Protein AF-0000000087793415 (afdb_homodimer)

Foldseek 3Di:
DWQKKAKDFFAQAHRHIDGADQEFEEEEDPPLCLVVVLLVLVLVLCQQQPFDFNLVRDWLVRGHPVDDAQKIKMWIWDDDPPKTKIWIWIWGYDNVRPGIWTQWIWMDIPNHTLDTDGPPQPQDDDDDDPPPPPPPVQPQPDDPPRRRRDPGNCGGGDPCPPSCVVVSVRSQLEAAEEADLLLAFFFEAAADCGADRNSSNVNNNVVVCVPPPVVLVVVLQVVLPVQPAQWHDWDFDDDPPDTIGIKTWGADPPDPVDGIDIDTLNPDQSQSNLLSSLSSVLSGAFAGEYHYEASCPRHDPVRPVVSVVSSVVSCVVRNYHYYYYHLDLVCQQVAQVPHYKYWRDDPSHHIDIDRRDPPPPPPDGRSRCVVVPVPVD/DWQKKAKDFFAQAHRHIDGADQEFEEEEDPPLCLVVVLLVLVLVLCQQQPFDFNLVRDWLVRGHPVDDAQKIKIWIWDDDPPKTKIWIWIWGYDNVGPGIWTQWIWMAIPNHTLDTDGPPQDQDDDDDDPPPPPPPVQPQPDDPPRRGRDNGNCGGGDPCPPSCVVVSVRSQLEAAEEADLLLAFFFEAAADCGADRNSSNVNNPVVVCVPPPVVLVVVLQVVLPVQPAQWHDWDFDDDPPDTIGIKTWGADPPDPVDRIDIDTLNPDQSQSNLLSSLSSVLSGAFAGEYHYEASCPRHDPVRPVVSVVSSVVSCVVRNYHYYYYHLDLVCQQVAQVPHYKYWRDDPSHHIDIDRRDPPPPPPDGRSRCVVVPVPPD

Structure (mmCIF, N/CA/C/O backbone):
data_AF-0000000087793415-model_v1
#
loop_
_entity.id
_entity.type
_entity.pdbx_description
1 polymer 'Putative ATPase'
#
loop_
_atom_site.group_PDB
_atom_site.id
_atom_site.type_symbol
_atom_site.label_atom_id
_atom_site.label_alt_id
_atom_site.label_comp_id
_atom_site.label_asym_id
_atom_site.label_entity_id
_atom_site.label_seq_id
_atom_site.pdbx_PDB_ins_code
_atom_site.Cartn_x
_atom_site.Cartn_y
_atom_site.Cartn_z
_atom_site.occupancy
_atom_site.B_iso_or_equiv
_atom_site.auth_seq_id
_atom_site.auth_comp_id
_atom_site.auth_asym_id
_atom_site.auth_atom_id
_atom_site.pdbx_PDB_model_num
ATOM 1 N N . MET A 1 1 ? -11.094 -25.25 -6.852 1 94.31 1 MET A N 1
ATOM 2 C CA . MET A 1 1 ? -9.977 -25.156 -5.918 1 94.31 1 MET A CA 1
ATOM 3 C C . MET A 1 1 ? -8.68 -25.625 -6.566 1 94.31 1 MET A C 1
ATOM 5 O O . MET A 1 1 ? -8.672 -26.625 -7.285 1 94.31 1 MET A O 1
ATOM 9 N N . ILE A 1 2 ? -7.625 -24.828 -6.305 1 97.62 2 ILE A N 1
ATOM 10 C CA . ILE A 1 2 ? -6.305 -25.25 -6.762 1 97.62 2 ILE A CA 1
ATOM 11 C C . ILE A 1 2 ? -5.82 -26.438 -5.922 1 97.62 2 ILE A C 1
ATOM 13 O O . ILE A 1 2 ? -5.824 -26.375 -4.691 1 97.62 2 ILE A O 1
ATOM 17 N N . THR A 1 3 ? -5.422 -27.469 -6.586 1 97.5 3 THR A N 1
ATOM 18 C CA . THR A 1 3 ? -4.945 -28.641 -5.859 1 97.5 3 THR A CA 1
ATOM 19 C C . THR A 1 3 ? -3.439 -28.812 -6.043 1 97.5 3 THR A C 1
ATOM 21 O O . THR A 1 3 ? -2.779 -29.438 -5.219 1 97.5 3 THR A O 1
ATOM 24 N N . ARG A 1 4 ? -2.982 -28.266 -7.113 1 98.19 4 ARG A N 1
ATOM 25 C CA . ARG A 1 4 ? -1.551 -28.344 -7.391 1 98.19 4 ARG A CA 1
ATOM 26 C C . ARG A 1 4 ? -1.119 -27.25 -8.352 1 98.19 4 ARG A C 1
ATOM 28 O O . ARG A 1 4 ? -1.838 -26.938 -9.305 1 98.19 4 ARG A O 1
ATOM 35 N N . PHE A 1 5 ? -0.03 -26.703 -8.117 1 98.44 5 PHE A N 1
ATOM 36 C CA . PHE A 1 5 ? 0.591 -25.719 -9 1 98.44 5 PHE A CA 1
ATOM 37 C C . PHE A 1 5 ? 2.092 -25.969 -9.102 1 98.44 5 PHE A C 1
ATOM 39 O O . PHE A 1 5 ? 2.805 -25.922 -8.102 1 98.44 5 PHE A O 1
ATOM 46 N N . TYR A 1 6 ? 2.521 -26.297 -10.273 1 98.69 6 TYR A N 1
ATOM 47 C CA . TYR A 1 6 ? 3.934 -26.531 -10.555 1 98.69 6 TYR A CA 1
ATOM 48 C C . TYR A 1 6 ? 4.488 -25.484 -11.508 1 98.69 6 TYR A C 1
ATOM 50 O O . TYR A 1 6 ? 3.852 -25.141 -12.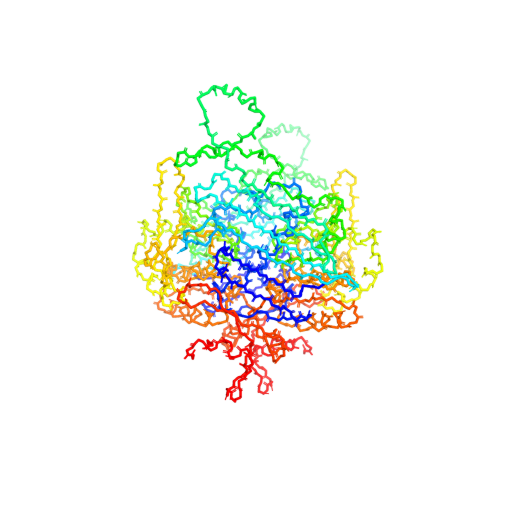508 1 98.69 6 TYR A O 1
ATOM 58 N N . VAL A 1 7 ? 5.633 -24.922 -11.172 1 98.38 7 VAL A N 1
ATOM 59 C CA . VAL A 1 7 ? 6.277 -23.906 -11.984 1 98.38 7 VAL A CA 1
ATOM 60 C C . VAL A 1 7 ? 7.77 -24.203 -12.109 1 98.38 7 VAL A C 1
ATOM 62 O O . VAL A 1 7 ? 8.414 -24.578 -11.125 1 98.38 7 VAL A O 1
ATOM 65 N N . ASP A 1 8 ? 8.242 -24.094 -13.297 1 97.94 8 ASP A N 1
ATOM 66 C CA . ASP A 1 8 ? 9.68 -24.219 -13.523 1 97.94 8 ASP A CA 1
ATOM 67 C C . ASP A 1 8 ? 10.203 -23.078 -14.398 1 97.94 8 ASP A C 1
ATOM 69 O O . ASP A 1 8 ? 9.688 -22.844 -15.492 1 97.94 8 ASP A O 1
ATOM 73 N N . ASN A 1 9 ? 11.203 -22.406 -13.898 1 96 9 ASN A N 1
ATOM 74 C CA . ASN A 1 9 ? 11.938 -21.375 -14.625 1 96 9 ASN A CA 1
ATOM 75 C C . ASN A 1 9 ? 11.109 -20.094 -14.773 1 96 9 ASN A C 1
ATOM 77 O O . ASN A 1 9 ? 10.984 -19.562 -15.875 1 96 9 ASN A O 1
ATOM 81 N N . TYR A 1 10 ? 10.547 -19.594 -13.797 1 96.38 10 TYR A N 1
ATOM 82 C CA . TYR A 1 10 ? 9.852 -18.312 -13.688 1 96.38 10 TYR A CA 1
ATOM 83 C C . TYR A 1 10 ? 10.336 -17.531 -12.477 1 96.38 10 TYR A C 1
ATOM 85 O O . TYR A 1 10 ? 9.984 -17.859 -11.336 1 96.38 10 TYR A O 1
ATOM 93 N N . LYS A 1 11 ? 11.086 -16.594 -12.703 1 94.38 11 LYS A N 1
ATOM 94 C CA . LYS A 1 11 ? 11.703 -15.812 -11.633 1 94.38 11 LYS A CA 1
ATOM 95 C C . LYS A 1 11 ? 12.391 -16.719 -10.617 1 94.38 11 LYS A C 1
ATOM 97 O O . LYS A 1 11 ? 13.297 -17.484 -10.969 1 94.38 11 LYS A O 1
ATOM 102 N N . CYS A 1 12 ? 11.984 -16.719 -9.375 1 94.69 12 CYS A N 1
ATOM 103 C CA . CYS A 1 12 ? 12.664 -17.516 -8.375 1 94.69 12 CYS A CA 1
ATOM 104 C C . CYS A 1 12 ? 11.984 -18.875 -8.203 1 94.69 12 CYS A C 1
ATOM 106 O O . CYS A 1 12 ? 12.344 -19.656 -7.316 1 94.69 12 CYS A O 1
ATOM 108 N N . LEU A 1 13 ? 10.984 -19.203 -9 1 97.44 13 LEU A N 1
ATOM 109 C CA . LEU A 1 13 ? 10.297 -20.484 -8.953 1 97.44 13 LEU A CA 1
ATOM 110 C C . LEU A 1 13 ? 10.953 -21.484 -9.906 1 97.44 13 LEU A C 1
ATOM 112 O O . LEU A 1 13 ? 10.68 -21.469 -11.109 1 97.44 13 LEU A O 1
ATOM 116 N N . VAL A 1 14 ? 11.773 -22.328 -9.367 1 96.12 14 VAL A N 1
ATOM 117 C CA . VAL A 1 14 ? 12.5 -23.344 -10.117 1 96.12 14 VAL A CA 1
ATOM 118 C C . VAL A 1 14 ? 12.133 -24.734 -9.586 1 96.12 14 VAL A C 1
ATOM 120 O O . VAL A 1 14 ? 12.391 -25.047 -8.422 1 96.12 14 VAL A O 1
ATOM 123 N N . ASN A 1 15 ? 11.57 -25.547 -10.578 1 97.06 15 ASN A N 1
ATOM 124 C CA . ASN A 1 15 ? 11.07 -26.844 -10.141 1 97.06 15 ASN A CA 1
ATOM 125 C C . ASN A 1 15 ? 10.258 -26.719 -8.859 1 97.06 15 ASN A C 1
ATOM 127 O O . ASN A 1 15 ? 10.5 -27.438 -7.891 1 97.06 15 ASN A O 1
ATOM 131 N N . PHE A 1 16 ? 9.422 -25.75 -8.836 1 97.94 16 PHE A N 1
ATOM 132 C CA . PHE A 1 16 ? 8.609 -25.391 -7.684 1 97.94 16 PHE A CA 1
ATOM 133 C C . PHE A 1 16 ? 7.258 -26.078 -7.73 1 97.94 16 PHE A C 1
ATOM 135 O O . PHE A 1 16 ? 6.578 -26.047 -8.758 1 97.94 16 PHE A O 1
ATOM 142 N N . GLU A 1 17 ? 6.922 -26.75 -6.672 1 98.19 17 GLU A N 1
ATOM 143 C CA . GLU A 1 17 ? 5.625 -27.406 -6.566 1 98.19 17 GLU A CA 1
ATOM 144 C C . GLU A 1 17 ? 4.887 -26.969 -5.305 1 98.19 17 GLU A C 1
ATOM 146 O O . GLU A 1 17 ? 5.461 -26.953 -4.215 1 98.19 17 GLU A O 1
ATOM 151 N N . TYR A 1 18 ? 3.658 -26.609 -5.461 1 97.5 18 TYR A N 1
ATOM 152 C CA . TYR A 1 18 ? 2.818 -26.109 -4.379 1 97.5 18 TYR A CA 1
ATOM 153 C C . TYR A 1 18 ? 1.445 -26.781 -4.402 1 97.5 18 TYR A C 1
ATOM 155 O O . TYR A 1 18 ? 0.757 -26.75 -5.426 1 97.5 18 TYR A O 1
ATOM 163 N N . LYS A 1 19 ? 1.062 -27.438 -3.328 1 97.5 19 LYS A N 1
ATOM 164 C CA . LYS A 1 19 ? -0.24 -28.078 -3.143 1 97.5 19 LYS A CA 1
ATOM 165 C C . LYS A 1 19 ? -1.01 -27.422 -1.998 1 97.5 19 LYS A C 1
ATOM 167 O O . LYS A 1 19 ? -0.932 -27.875 -0.853 1 97.5 19 LYS A O 1
ATOM 172 N N . PRO A 1 20 ? -1.773 -26.359 -2.326 1 96.56 20 PRO A N 1
ATOM 173 C CA . PRO A 1 20 ? -2.418 -25.578 -1.271 1 96.56 20 PRO A CA 1
ATOM 174 C C . PRO A 1 20 ? -3.594 -26.312 -0.627 1 96.56 20 PRO A C 1
ATOM 176 O O . PRO A 1 20 ? -4.246 -27.125 -1.275 1 96.56 20 PRO A O 1
ATOM 179 N N . LYS A 1 21 ? -3.896 -25.938 0.604 1 94.38 21 LYS A N 1
ATOM 180 C CA . LYS A 1 21 ? -5.094 -26.359 1.334 1 94.38 21 LYS A CA 1
ATOM 181 C C . LYS A 1 21 ? -6.258 -25.406 1.054 1 94.38 21 LYS A C 1
ATOM 183 O O . LYS A 1 21 ? -6.082 -24.375 0.412 1 94.38 21 LYS A O 1
ATOM 188 N N . PRO A 1 22 ? -7.48 -25.844 1.44 1 93.81 22 PRO A N 1
ATOM 189 C CA . PRO A 1 22 ? -8.625 -24.953 1.233 1 93.81 22 PRO A CA 1
ATOM 190 C C . PRO A 1 22 ? -8.43 -23.594 1.899 1 93.81 22 PRO A C 1
ATOM 192 O O . PRO A 1 22 ? -8.812 -22.562 1.333 1 93.81 22 PRO A O 1
ATOM 195 N N . MET A 1 23 ? -7.891 -23.672 3.086 1 94.31 23 MET A N 1
ATOM 196 C CA . MET A 1 23 ? -7.465 -22.469 3.797 1 94.31 23 MET A CA 1
ATOM 197 C C . MET A 1 23 ? -5.984 -22.547 4.156 1 94.31 23 MET A C 1
ATOM 199 O O . MET A 1 23 ? -5.566 -23.438 4.887 1 94.31 23 MET A O 1
ATOM 203 N N . GLU A 1 24 ? -5.242 -21.578 3.605 1 96.12 24 GLU A N 1
ATOM 204 C CA . GLU A 1 24 ? -3.807 -21.688 3.846 1 96.12 24 GLU A CA 1
ATOM 205 C C . GLU A 1 24 ? -3.16 -20.312 3.934 1 96.12 24 GLU A C 1
ATOM 207 O O . GLU A 1 24 ? -3.508 -19.406 3.17 1 96.12 24 GLU A O 1
ATOM 212 N N . LEU A 1 25 ? -2.25 -20.188 4.902 1 97.06 25 LEU A N 1
ATOM 213 C CA . LEU A 1 25 ? -1.449 -18.969 5.074 1 97.06 25 LEU A CA 1
ATOM 214 C C . LEU A 1 25 ? -0.024 -19.188 4.578 1 97.06 25 LEU A C 1
ATOM 216 O O . LEU A 1 25 ? 0.62 -20.188 4.938 1 97.06 25 LEU A O 1
ATOM 220 N N . ILE A 1 26 ? 0.415 -18.344 3.699 1 97 26 ILE A N 1
ATOM 221 C CA . ILE A 1 26 ? 1.801 -18.344 3.24 1 97 26 ILE A CA 1
ATOM 222 C C . ILE A 1 26 ? 2.605 -17.312 4.047 1 97 26 ILE A C 1
ATOM 224 O O . ILE A 1 26 ? 2.238 -16.141 4.117 1 97 26 ILE A O 1
ATOM 228 N N . VAL A 1 27 ? 3.688 -17.781 4.652 1 93.69 27 VAL A N 1
ATOM 229 C CA . VAL A 1 27 ? 4.562 -16.906 5.434 1 93.69 27 VAL A CA 1
ATOM 230 C C . VAL A 1 27 ? 5.996 -17.016 4.914 1 93.69 27 VAL A C 1
ATOM 232 O O . VAL A 1 27 ? 6.352 -18 4.258 1 93.69 27 VAL A O 1
ATOM 235 N N . GLY A 1 28 ? 6.785 -15.984 5.121 1 90.88 28 GLY A N 1
ATOM 236 C CA . GLY A 1 28 ? 8.172 -15.93 4.691 1 90.88 28 GLY A CA 1
ATOM 237 C C . GLY A 1 28 ? 8.742 -14.523 4.695 1 90.88 28 GLY A C 1
ATOM 238 O O . GLY A 1 28 ? 7.992 -13.547 4.746 1 90.88 28 GLY A O 1
ATOM 239 N N . SER A 1 29 ? 10.031 -14.422 4.59 1 89.12 29 SER A N 1
ATOM 240 C CA . SER A 1 29 ? 10.703 -13.125 4.594 1 89.12 29 SER A CA 1
ATOM 241 C C . SER A 1 29 ? 10.453 -12.375 3.289 1 89.12 29 SER A C 1
ATOM 243 O O . SER A 1 29 ? 9.891 -12.922 2.344 1 89.12 29 SER A O 1
ATOM 245 N N . ASN A 1 30 ? 10.797 -11.117 3.369 1 89.56 30 ASN A N 1
ATOM 246 C CA . ASN A 1 30 ? 10.711 -10.344 2.135 1 89.56 30 ASN A CA 1
ATOM 247 C C . ASN A 1 30 ? 11.625 -10.914 1.053 1 89.56 30 ASN A C 1
ATOM 249 O O . ASN A 1 30 ? 12.781 -11.25 1.324 1 89.56 30 ASN A O 1
ATOM 253 N N . GLY A 1 31 ? 11.086 -11.078 -0.129 1 89.19 31 GLY A N 1
ATOM 254 C CA . GLY A 1 31 ? 11.875 -11.602 -1.237 1 89.19 31 GLY A CA 1
ATOM 255 C C . GLY A 1 31 ? 11.906 -13.117 -1.29 1 89.19 31 GLY A C 1
ATOM 256 O O . GLY A 1 31 ? 12.656 -13.695 -2.072 1 89.19 31 GLY A O 1
ATOM 257 N N . SER A 1 32 ? 11.031 -13.766 -0.527 1 91.88 32 SER A N 1
ATOM 258 C CA . SER A 1 32 ? 11.07 -15.227 -0.437 1 91.88 32 SER A CA 1
ATOM 259 C C . SER A 1 32 ? 10.273 -15.867 -1.564 1 91.88 32 SER A C 1
ATOM 261 O O . SER A 1 32 ? 10.266 -17.094 -1.704 1 91.88 32 SER A O 1
ATOM 263 N N . GLY A 1 33 ? 9.531 -15.109 -2.326 1 95.06 33 GLY A N 1
ATOM 264 C CA . GLY A 1 33 ? 8.852 -15.641 -3.492 1 95.06 33 GLY A CA 1
ATOM 265 C C . GLY A 1 33 ? 7.355 -15.797 -3.289 1 95.06 33 GLY A C 1
ATOM 266 O O . GLY A 1 33 ? 6.656 -16.328 -4.156 1 95.06 33 GLY A O 1
ATOM 267 N N . LYS A 1 34 ? 6.812 -15.344 -2.16 1 96.44 34 LYS A N 1
ATOM 268 C CA . LYS A 1 34 ? 5.391 -15.469 -1.843 1 96.44 34 LYS A CA 1
ATOM 269 C C . LYS A 1 34 ? 4.527 -14.828 -2.922 1 96.44 34 LYS A C 1
ATOM 271 O O . LYS A 1 34 ? 3.66 -15.484 -3.504 1 96.44 34 LYS A O 1
ATOM 276 N N . THR A 1 35 ? 4.812 -13.602 -3.229 1 95.88 35 THR A N 1
ATOM 277 C CA . THR A 1 35 ? 4.031 -12.844 -4.203 1 95.88 35 THR A CA 1
ATOM 278 C C . THR A 1 35 ? 4.238 -13.398 -5.609 1 95.88 35 THR A C 1
ATOM 280 O O . THR A 1 35 ? 3.328 -13.352 -6.438 1 95.88 35 THR A O 1
ATOM 283 N N . THR A 1 36 ? 5.398 -14 -5.848 1 96.81 36 THR A N 1
ATOM 284 C CA . THR A 1 36 ? 5.723 -14.531 -7.164 1 96.81 36 THR A CA 1
ATOM 285 C C . THR A 1 36 ? 4.777 -15.672 -7.535 1 96.81 36 THR A C 1
ATOM 287 O O . THR A 1 36 ? 4.395 -15.82 -8.695 1 96.81 36 THR A O 1
ATOM 290 N N . VAL A 1 37 ? 4.391 -16.422 -6.586 1 98 37 VAL A N 1
ATOM 291 C CA . VAL A 1 37 ? 3.477 -17.531 -6.848 1 98 37 VAL A CA 1
ATOM 292 C C . VAL A 1 37 ? 2.131 -16.984 -7.32 1 98 37 VAL A C 1
ATOM 294 O O . VAL A 1 37 ? 1.564 -17.484 -8.297 1 98 37 VAL A O 1
ATOM 297 N N . PHE A 1 38 ? 1.624 -15.977 -6.637 1 97.75 38 PHE A N 1
ATOM 298 C CA . PHE A 1 38 ? 0.366 -15.352 -7.035 1 97.75 38 PHE A CA 1
ATOM 299 C C . PHE A 1 38 ? 0.484 -14.734 -8.422 1 97.75 38 PHE A C 1
ATOM 301 O O . PHE A 1 38 ? -0.448 -14.812 -9.227 1 97.75 38 PHE A O 1
ATOM 308 N N . GLU A 1 39 ? 1.611 -14.172 -8.656 1 96.19 39 GLU A N 1
ATOM 309 C CA . GLU A 1 39 ? 1.856 -13.57 -9.961 1 96.19 39 GLU A CA 1
ATOM 310 C C . GLU A 1 39 ? 1.84 -14.617 -11.07 1 96.19 39 GLU A C 1
ATOM 312 O O . GLU A 1 39 ? 1.23 -14.406 -12.125 1 96.19 39 GLU A O 1
ATOM 317 N N . ALA A 1 40 ? 2.533 -15.688 -10.844 1 97.5 40 ALA A N 1
ATOM 318 C CA . ALA A 1 40 ? 2.588 -16.766 -11.828 1 97.5 40 ALA A CA 1
ATOM 319 C C . ALA A 1 40 ? 1.194 -17.312 -12.117 1 97.5 40 ALA A C 1
ATOM 321 O O . ALA A 1 40 ? 0.824 -17.5 -13.281 1 97.5 40 ALA A O 1
ATOM 322 N N . LEU A 1 41 ? 0.431 -17.531 -11.062 1 97.69 41 LEU A N 1
ATOM 323 C CA . LEU A 1 41 ? -0.943 -18 -11.219 1 97.69 41 LEU A CA 1
ATOM 324 C C . LEU A 1 41 ? -1.767 -17 -12.023 1 97.69 41 LEU A C 1
ATOM 326 O O . LEU A 1 41 ? -2.525 -17.375 -12.914 1 97.69 41 LEU A O 1
ATOM 330 N N . GLY A 1 42 ? -1.58 -15.766 -11.695 1 95.94 42 GLY A N 1
ATOM 331 C CA . GLY A 1 42 ? -2.287 -14.719 -12.406 1 95.94 42 GLY A CA 1
ATOM 332 C C . GLY A 1 42 ? -1.934 -14.656 -13.883 1 95.94 42 GLY A C 1
ATOM 333 O O . GLY A 1 42 ? -2.807 -14.445 -14.727 1 95.94 42 GLY A O 1
ATOM 334 N N . CYS A 1 43 ? -0.707 -14.844 -14.203 1 94.88 43 CYS A N 1
ATOM 335 C CA . CYS A 1 43 ? -0.262 -14.828 -15.586 1 94.88 43 CYS A CA 1
ATOM 336 C C . CYS A 1 43 ? -0.894 -15.969 -16.375 1 94.88 43 CYS A C 1
ATOM 338 O O . CYS A 1 43 ? -1.353 -15.773 -17.5 1 94.88 43 CYS A O 1
ATOM 340 N N . VAL A 1 44 ? -0.912 -17.109 -15.773 1 95.62 44 VAL A N 1
ATOM 341 C CA . VAL A 1 44 ? -1.528 -18.266 -16.422 1 95.62 44 VAL A CA 1
ATOM 342 C C . VAL A 1 44 ? -3.016 -18 -16.641 1 95.62 44 VAL A C 1
ATOM 344 O O . VAL A 1 44 ? -3.541 -18.234 -17.734 1 95.62 44 VAL A O 1
ATOM 347 N N . GLN A 1 45 ? -3.641 -17.5 -15.609 1 95.31 45 GLN A N 1
ATOM 348 C CA . GLN A 1 45 ? -5.059 -17.156 -15.711 1 95.31 45 GLN A CA 1
ATOM 349 C C . GLN A 1 45 ? -5.309 -16.172 -16.844 1 95.31 45 GLN A C 1
ATOM 351 O O . GLN A 1 45 ? -6.176 -16.406 -17.688 1 95.31 45 GLN A O 1
ATOM 356 N N . ASP A 1 46 ? -4.523 -15.125 -16.844 1 93.38 46 ASP A N 1
ATOM 357 C CA . ASP A 1 46 ? -4.707 -14.078 -17.844 1 93.38 46 ASP A CA 1
ATOM 358 C C . ASP A 1 46 ? -4.418 -14.609 -19.25 1 93.38 46 ASP A C 1
ATOM 360 O O . ASP A 1 46 ? -5.098 -14.234 -20.203 1 93.38 46 ASP A O 1
ATOM 364 N N . PHE A 1 47 ? -3.428 -15.43 -19.359 1 92.12 47 PHE A N 1
ATOM 365 C CA . PHE A 1 47 ? -3.07 -16 -20.656 1 92.12 47 PHE A CA 1
ATOM 366 C C . PHE A 1 47 ? -4.227 -16.828 -21.219 1 92.12 47 PHE A C 1
ATOM 368 O O . PHE A 1 47 ? -4.57 -16.688 -22.391 1 92.12 47 PHE A O 1
ATOM 375 N N . VAL A 1 48 ? -4.844 -17.562 -20.391 1 91.69 48 VAL A N 1
ATOM 376 C CA . VAL A 1 48 ? -5.91 -18.453 -20.812 1 91.69 48 VAL A CA 1
ATOM 377 C C . VAL A 1 48 ? -7.18 -17.641 -21.094 1 91.69 48 VAL A C 1
ATOM 379 O O . VAL A 1 48 ? -7.895 -17.906 -22.062 1 91.69 48 VAL A O 1
ATOM 382 N N . LEU A 1 49 ? -7.391 -16.672 -20.266 1 91 49 LEU A N 1
ATOM 383 C CA . LEU A 1 49 ? -8.664 -15.977 -20.328 1 91 49 LEU A CA 1
ATOM 384 C C . LEU A 1 49 ? -8.633 -14.891 -21.391 1 91 49 LEU A C 1
ATOM 386 O O . LEU A 1 49 ? -9.664 -14.57 -22 1 91 49 LEU A O 1
ATOM 390 N N . ASN A 1 50 ? -7.375 -14.43 -21.453 1 86.19 50 ASN A N 1
ATOM 391 C CA . ASN A 1 50 ? -7.281 -13.32 -22.391 1 86.19 50 ASN A CA 1
ATOM 392 C C . ASN A 1 50 ? -6.73 -13.773 -23.75 1 86.19 50 ASN A C 1
ATOM 394 O O . ASN A 1 50 ? -5.93 -14.711 -23.812 1 86.19 50 ASN A O 1
ATOM 398 N N . GLN A 1 51 ? -7.203 -13.508 -24.812 1 78.62 51 GLN A N 1
ATOM 399 C CA . GLN A 1 51 ? -6.766 -13.883 -26.156 1 78.62 51 GLN A CA 1
ATOM 400 C C . GLN A 1 51 ? -5.625 -12.992 -26.641 1 78.62 51 GLN A C 1
ATOM 402 O O . GLN A 1 51 ? -5.672 -12.453 -27.75 1 78.62 51 GLN A O 1
ATOM 407 N N . LYS A 1 52 ? -4.586 -12.977 -25.703 1 85.25 52 LYS A N 1
ATOM 408 C CA . LYS A 1 52 ? -3.412 -12.18 -26.047 1 85.25 52 LYS A CA 1
ATOM 409 C C . LYS A 1 52 ? -2.176 -13.062 -26.219 1 85.25 52 LYS A C 1
ATOM 411 O O . LYS A 1 52 ? -2.205 -14.25 -25.891 1 85.25 52 LYS A O 1
ATOM 416 N N . LYS A 1 53 ? -1.18 -12.398 -26.734 1 83.69 53 LYS A N 1
ATOM 417 C CA . LYS A 1 53 ? 0.066 -13.109 -27 1 83.69 53 LYS A CA 1
ATOM 418 C C . LYS A 1 53 ? 0.779 -13.477 -25.688 1 83.69 53 LYS A C 1
ATOM 420 O O . LYS A 1 53 ? 0.728 -12.719 -24.719 1 83.69 53 LYS A O 1
ATOM 425 N N . ALA A 1 54 ? 1.447 -14.688 -25.812 1 86.81 54 ALA A N 1
ATOM 426 C CA . ALA A 1 54 ? 2.182 -15.18 -24.641 1 86.81 54 ALA A CA 1
ATOM 427 C C . ALA A 1 54 ? 3.211 -14.148 -24.172 1 86.81 54 ALA A C 1
ATOM 429 O O . ALA A 1 54 ? 3.475 -14.031 -22.969 1 86.81 54 ALA A O 1
ATOM 430 N N . SER A 1 55 ? 3.705 -13.344 -25.062 1 85.44 55 SER A N 1
ATOM 431 C CA . SER A 1 55 ? 4.758 -12.383 -24.75 1 85.44 55 SER A CA 1
ATOM 432 C C . SER A 1 55 ? 4.238 -11.266 -23.859 1 85.44 55 SER A C 1
ATOM 434 O O . SER A 1 55 ? 5.02 -10.57 -23.203 1 85.44 55 SER A O 1
ATOM 436 N N . GLU A 1 56 ? 2.977 -11.164 -23.781 1 87.25 56 GLU A N 1
ATOM 437 C CA . GLU A 1 56 ? 2.373 -10.133 -22.938 1 87.25 56 GLU A CA 1
ATOM 438 C C . GLU A 1 56 ? 2.396 -10.539 -21.469 1 87.25 56 GLU A C 1
ATOM 440 O O . GLU A 1 56 ? 2.309 -9.688 -20.594 1 87.25 56 GLU A O 1
ATOM 445 N N . PHE A 1 57 ? 2.564 -11.812 -21.297 1 89.5 57 PHE A N 1
ATOM 446 C CA . PHE A 1 57 ? 2.459 -12.312 -19.938 1 89.5 57 PHE A CA 1
ATOM 447 C C . PHE A 1 57 ? 3.771 -12.945 -19.484 1 89.5 57 PHE A C 1
ATOM 449 O O . PHE A 1 57 ? 4.07 -12.984 -18.297 1 89.5 57 PHE A O 1
ATOM 456 N N . PHE A 1 58 ? 4.434 -13.477 -20.469 1 90.44 58 PHE A N 1
ATOM 457 C CA . PHE A 1 58 ? 5.668 -14.203 -20.203 1 90.44 58 PHE A CA 1
ATOM 458 C C . PHE A 1 58 ? 6.824 -13.633 -21.016 1 90.44 58 PHE A C 1
ATOM 460 O O . PHE A 1 58 ? 6.984 -13.961 -22.188 1 90.44 58 PHE A O 1
ATOM 467 N N . SER A 1 59 ? 7.586 -12.797 -20.375 1 87.25 59 SER A N 1
ATOM 468 C CA . SER A 1 59 ? 8.711 -12.164 -21.062 1 87.25 59 SER A CA 1
ATOM 469 C C . SER A 1 59 ? 10.039 -12.727 -20.578 1 87.25 59 SER A C 1
ATOM 471 O O . SER A 1 59 ? 10.078 -13.547 -19.656 1 87.25 59 SER A O 1
ATOM 473 N N . SER A 1 60 ? 11.086 -12.297 -21.234 1 86.81 60 SER A N 1
ATOM 474 C CA . SER A 1 60 ? 12.43 -12.727 -20.859 1 86.81 60 SER A CA 1
ATOM 475 C C . SER A 1 60 ? 12.766 -12.297 -19.438 1 86.81 60 SER A C 1
ATOM 477 O O . SER A 1 60 ? 13.539 -12.961 -18.734 1 86.81 60 SER A O 1
ATOM 479 N N . GLN A 1 61 ? 12.102 -11.297 -18.953 1 85.44 61 GLN A N 1
ATOM 480 C CA . GLN A 1 61 ? 12.336 -10.781 -17.609 1 85.44 61 GLN A CA 1
ATOM 481 C C . GLN A 1 61 ? 11.711 -11.688 -16.562 1 85.44 61 GLN A C 1
ATOM 483 O O . GLN A 1 61 ? 12.039 -11.602 -15.375 1 85.44 61 GLN A O 1
ATOM 488 N N . SER A 1 62 ? 10.875 -12.508 -17.078 1 91.19 62 SER A N 1
ATOM 489 C CA . SER A 1 62 ? 10.195 -13.398 -16.156 1 91.19 62 SER A CA 1
ATOM 490 C C . SER A 1 62 ? 10.977 -14.688 -15.953 1 91.19 62 SER A C 1
ATOM 492 O O . SER A 1 62 ? 10.664 -15.484 -15.062 1 91.19 62 SER A O 1
ATOM 494 N N . LEU A 1 63 ? 12.016 -14.852 -16.781 1 91.56 63 LEU A N 1
ATOM 495 C CA . LEU A 1 63 ? 12.844 -16.047 -16.656 1 91.56 63 LEU A CA 1
ATOM 496 C C . LEU A 1 63 ? 13.711 -15.969 -15.406 1 91.56 63 LEU A C 1
ATOM 498 O O . LEU A 1 63 ? 14 -14.875 -14.914 1 91.56 63 LEU A O 1
ATOM 502 N N . THR A 1 64 ? 14.023 -17.156 -14.945 1 91.88 64 THR A N 1
ATOM 503 C CA . THR A 1 64 ? 15 -17.219 -13.867 1 91.88 64 THR A CA 1
ATOM 504 C C . THR A 1 64 ? 16.359 -16.672 -14.328 1 91.88 64 THR A C 1
ATOM 506 O O . THR A 1 64 ? 16.984 -17.234 -15.219 1 91.88 64 THR A O 1
ATOM 509 N N . ARG A 1 65 ? 16.812 -15.695 -13.656 1 87 65 ARG A N 1
ATOM 510 C CA . ARG A 1 65 ? 17.922 -14.898 -14.141 1 87 65 ARG A CA 1
ATOM 511 C C . ARG A 1 65 ? 19.234 -15.656 -14 1 87 65 ARG A C 1
ATOM 513 O O . ARG A 1 65 ? 20.188 -15.406 -14.75 1 87 65 ARG A O 1
ATOM 520 N N . TRP A 1 66 ? 19.281 -16.469 -13.031 1 86.69 66 TRP A N 1
ATOM 521 C CA . TRP A 1 66 ? 20.578 -17.109 -12.758 1 86.69 66 TRP A CA 1
ATOM 522 C C . TRP A 1 66 ? 20.672 -18.453 -13.477 1 86.69 66 TRP A C 1
ATOM 524 O O . TRP A 1 66 ? 21.609 -19.219 -13.227 1 86.69 66 TRP A O 1
ATOM 534 N N . GLN A 1 67 ? 19.703 -18.766 -14.312 1 85.5 67 GLN A N 1
ATOM 535 C CA . GLN A 1 67 ? 19.719 -19.938 -15.188 1 85.5 67 GLN A CA 1
ATOM 536 C C . GLN A 1 67 ? 19.719 -19.531 -16.656 1 85.5 67 GLN A C 1
ATOM 538 O O . GLN A 1 67 ? 19.266 -18.422 -17 1 85.5 67 GLN A O 1
ATOM 543 N N . SER A 1 68 ? 20.297 -20.328 -17.453 1 82.31 68 SER A N 1
ATOM 544 C CA . SER A 1 68 ? 20.312 -20.062 -18.891 1 82.31 68 SER A CA 1
ATOM 545 C C . SER A 1 68 ? 19.406 -21.031 -19.641 1 82.31 68 SER A C 1
ATOM 547 O O . SER A 1 68 ? 19.875 -21.984 -20.281 1 82.31 68 SER A O 1
ATOM 549 N N . ARG A 1 69 ? 18.219 -21.047 -19.406 1 85.75 69 ARG A N 1
ATOM 550 C CA . ARG A 1 69 ? 17.203 -21.844 -20.078 1 85.75 69 ARG A CA 1
ATOM 551 C C . ARG A 1 69 ? 16.047 -20.969 -20.562 1 85.75 69 ARG A C 1
ATOM 553 O O . ARG A 1 69 ? 15.648 -20.031 -19.875 1 85.75 69 ARG A O 1
ATOM 560 N N . GLY A 1 70 ? 15.594 -21.219 -21.688 1 86.94 70 GLY A N 1
ATOM 561 C CA . GLY A 1 70 ? 14.523 -20.406 -22.234 1 86.94 70 GLY A CA 1
ATOM 562 C C . GLY A 1 70 ? 13.156 -21.047 -22.094 1 86.94 70 GLY A C 1
ATOM 563 O O . GLY A 1 70 ? 12.133 -20.422 -22.391 1 86.94 70 GLY A O 1
ATOM 564 N N . LYS A 1 71 ? 13.164 -22.281 -21.578 1 90.88 71 LYS A N 1
ATOM 565 C CA . LYS A 1 71 ? 11.906 -23 -21.469 1 90.88 71 LYS A CA 1
ATOM 566 C C . LYS A 1 71 ? 11.25 -22.766 -20.109 1 90.88 71 LYS A C 1
ATOM 568 O O . LYS A 1 71 ? 11.906 -22.891 -19.062 1 90.88 71 LYS A O 1
ATOM 573 N N . MET A 1 72 ? 9.984 -22.344 -20.109 1 94.31 72 MET A N 1
ATOM 574 C CA . MET A 1 72 ? 9.172 -22.203 -18.906 1 94.31 72 MET A CA 1
ATOM 575 C C . MET A 1 72 ? 8.055 -23.234 -18.859 1 94.31 72 MET A C 1
ATOM 577 O O . MET A 1 72 ? 7.434 -23.516 -19.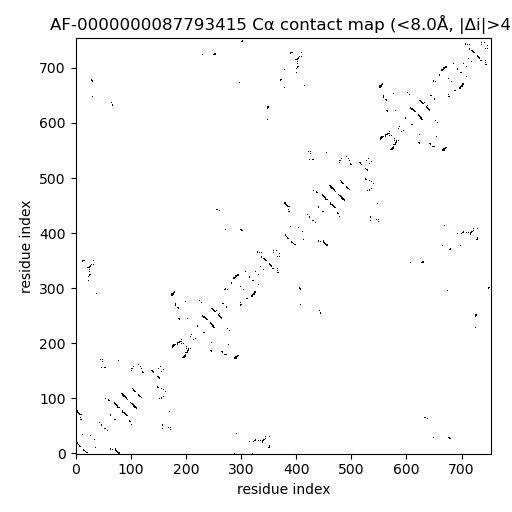891 1 94.31 72 MET A O 1
ATOM 581 N N . VAL A 1 73 ? 7.777 -23.781 -17.719 1 96.5 73 VAL A N 1
ATOM 582 C CA . VAL A 1 73 ? 6.738 -24.797 -17.578 1 96.5 73 VAL A CA 1
ATOM 583 C C . VAL A 1 73 ? 5.781 -24.422 -16.453 1 96.5 73 VAL A C 1
ATOM 585 O O . VAL A 1 73 ? 6.211 -24.031 -15.367 1 96.5 73 VAL A O 1
ATOM 588 N N . PHE A 1 74 ? 4.512 -24.469 -16.75 1 97.56 74 PHE A N 1
ATOM 589 C CA . PHE A 1 74 ? 3.457 -24.297 -15.75 1 97.56 74 PHE A CA 1
ATOM 590 C C . PHE A 1 74 ? 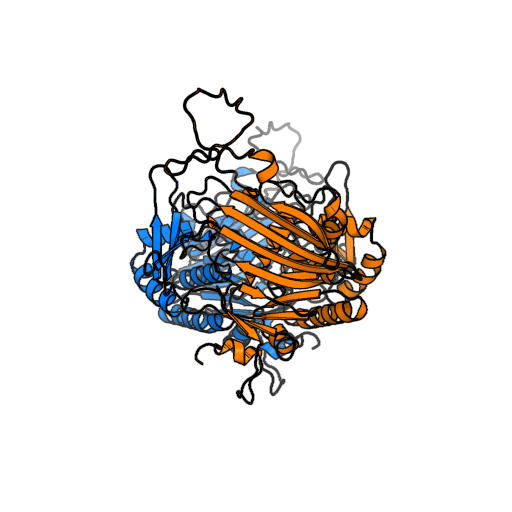2.492 -25.484 -15.781 1 97.56 74 PHE A C 1
ATOM 592 O O . PHE A 1 74 ? 2.043 -25.891 -16.844 1 97.56 74 PHE A O 1
ATOM 599 N N . VAL A 1 75 ? 2.211 -26.047 -14.617 1 98.25 75 VAL A N 1
ATOM 600 C CA . VAL A 1 75 ? 1.174 -27.062 -14.469 1 98.25 75 VAL A CA 1
ATOM 601 C C . VAL A 1 75 ? 0.184 -26.625 -13.383 1 98.25 75 VAL A C 1
ATOM 603 O O . VAL A 1 75 ? 0.578 -26.344 -12.25 1 98.25 75 VAL A O 1
ATOM 606 N N . LEU A 1 76 ? -1.048 -26.531 -13.75 1 97.88 76 LEU A N 1
ATOM 607 C CA . LEU A 1 76 ? -2.1 -26.125 -12.828 1 97.88 76 LEU A CA 1
ATOM 608 C C . LEU A 1 76 ? -3.201 -27.172 -12.758 1 97.88 76 LEU A C 1
ATOM 610 O O . LEU A 1 76 ? -3.771 -27.547 -13.781 1 97.88 76 LEU A O 1
ATOM 614 N N . GLU A 1 77 ? -3.42 -27.688 -11.617 1 97.69 77 GLU A N 1
ATOM 615 C CA . GLU A 1 77 ? -4.539 -28.594 -11.367 1 97.69 77 GLU A CA 1
ATOM 616 C C . GLU A 1 77 ? -5.613 -27.922 -10.516 1 97.69 77 GLU A C 1
ATOM 618 O O . GLU A 1 77 ? -5.305 -27.312 -9.492 1 97.69 77 GLU A O 1
ATOM 623 N N . LEU A 1 78 ? -6.867 -28.016 -10.977 1 95.5 78 LEU A N 1
ATOM 624 C CA . LEU A 1 78 ? -8.008 -27.359 -10.352 1 95.5 78 LEU A CA 1
ATOM 625 C C . LEU A 1 78 ? -9.188 -28.328 -10.219 1 95.5 78 LEU A C 1
ATOM 627 O O . LEU A 1 78 ? -9.453 -29.109 -11.133 1 95.5 78 LEU A O 1
ATOM 631 N N . ASP A 1 79 ? -9.812 -28.25 -9.078 1 94.62 79 ASP A N 1
ATOM 632 C CA . ASP A 1 79 ? -11.07 -28.953 -8.875 1 94.62 79 ASP A CA 1
ATOM 633 C C . ASP A 1 79 ? -12.25 -27.969 -8.914 1 94.62 79 ASP A C 1
ATOM 635 O O . ASP A 1 79 ? -12.227 -26.938 -8.25 1 94.62 79 ASP A O 1
ATOM 639 N N . ASP A 1 80 ? -13.18 -28.25 -9.734 1 91.75 80 ASP A N 1
ATOM 640 C CA . ASP A 1 80 ? -14.438 -27.516 -9.781 1 91.75 80 ASP A CA 1
ATOM 641 C C . ASP A 1 80 ? -15.633 -28.469 -9.695 1 91.75 80 ASP A C 1
ATOM 643 O O . ASP A 1 80 ? -16.094 -28.984 -10.711 1 91.75 80 ASP A O 1
ATOM 647 N N . GLU A 1 81 ? -16.156 -28.578 -8.438 1 87.62 81 GLU A N 1
ATOM 648 C CA . GLU A 1 81 ? -17.203 -29.562 -8.188 1 87.62 81 GLU A CA 1
ATOM 649 C C . GLU A 1 81 ? -16.734 -30.969 -8.555 1 87.62 81 GLU A C 1
ATOM 651 O O . GLU A 1 81 ? -15.703 -31.438 -8.055 1 87.62 81 GLU A O 1
ATOM 656 N N . ASP A 1 82 ? -17.406 -31.516 -9.648 1 88 82 ASP A N 1
ATOM 657 C CA . ASP A 1 82 ? -17.078 -32.906 -10.023 1 88 82 ASP A CA 1
ATOM 658 C C . ASP A 1 82 ? -16.078 -32.938 -11.172 1 88 82 ASP A C 1
ATOM 660 O O . ASP A 1 82 ? -15.711 -34 -11.656 1 88 82 ASP A O 1
ATOM 664 N N . LYS A 1 83 ? -15.555 -31.828 -11.5 1 92.38 83 LYS A N 1
ATOM 665 C CA . LYS A 1 83 ? -14.602 -31.719 -12.602 1 92.38 83 LYS A CA 1
ATOM 666 C C . LYS A 1 83 ? -13.188 -31.484 -12.094 1 92.38 83 LYS A C 1
ATOM 668 O O . LYS A 1 83 ? -12.938 -30.547 -11.336 1 92.38 83 LYS A O 1
ATOM 673 N N . LYS A 1 84 ? -12.352 -32.375 -12.562 1 95.19 84 LYS A N 1
ATOM 674 C CA . LYS A 1 84 ? -10.93 -32.25 -12.234 1 95.19 84 LYS A CA 1
ATOM 675 C C . LYS A 1 84 ? -10.117 -31.859 -13.461 1 95.19 84 LYS A C 1
ATOM 677 O O . LYS A 1 84 ? -10.023 -32.625 -14.422 1 95.19 84 LYS A O 1
ATOM 682 N N . TYR A 1 85 ? -9.508 -30.703 -13.367 1 94.88 85 TYR A N 1
ATOM 683 C CA . TYR A 1 85 ? -8.758 -30.188 -14.508 1 94.88 85 TYR A CA 1
ATOM 684 C C . TYR A 1 85 ? -7.254 -30.281 -14.258 1 94.88 85 TYR A C 1
ATOM 686 O O . TYR A 1 85 ? -6.785 -30.031 -13.148 1 94.88 85 TYR A O 1
ATOM 694 N N . LYS A 1 86 ? -6.508 -30.672 -15.25 1 95.62 86 LYS A N 1
ATOM 695 C CA . LYS A 1 86 ? -5.051 -30.562 -15.297 1 95.62 86 LYS A CA 1
ATOM 696 C C . LYS A 1 86 ? -4.598 -29.797 -16.531 1 95.62 86 LYS A C 1
ATOM 698 O O . LYS A 1 86 ? -4.801 -30.25 -17.656 1 95.62 86 LYS A O 1
ATOM 703 N N . TYR A 1 87 ? -4.039 -28.641 -16.359 1 95 87 TYR A N 1
ATOM 704 C CA . TYR A 1 87 ? -3.578 -27.766 -17.438 1 95 87 TYR A CA 1
ATOM 705 C C . TYR A 1 87 ? -2.059 -27.656 -17.438 1 95 87 TYR A C 1
ATOM 707 O O . TYR A 1 87 ? -1.448 -27.391 -16.391 1 95 87 TYR A O 1
ATOM 715 N N . GLU A 1 88 ? -1.439 -27.938 -18.578 1 94.75 88 GLU A N 1
ATOM 716 C CA . GLU A 1 88 ? 0.009 -27.844 -18.734 1 94.75 88 GLU A CA 1
ATOM 717 C C . GLU A 1 88 ? 0.378 -26.875 -19.859 1 94.75 88 GLU A C 1
ATOM 719 O O . GLU A 1 88 ? -0.086 -27.016 -20.984 1 94.75 88 GLU A O 1
ATOM 724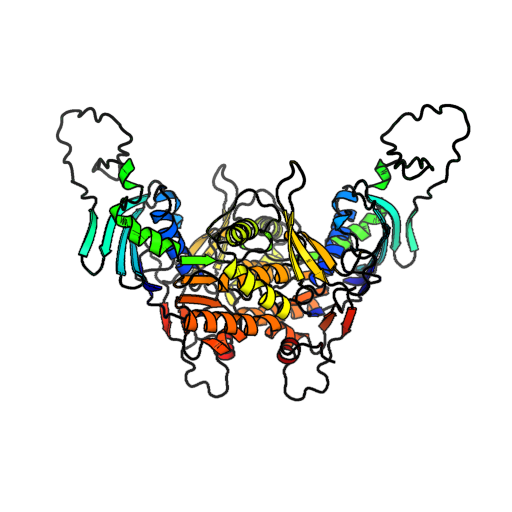 N N . LEU A 1 89 ? 1.196 -25.922 -19.516 1 93.44 89 LEU A N 1
ATOM 725 C CA . LEU A 1 89 ? 1.659 -24.906 -20.469 1 93.44 89 LEU A CA 1
ATOM 726 C C . LEU A 1 89 ? 3.184 -24.875 -20.516 1 93.44 89 LEU A C 1
ATOM 728 O O . LEU A 1 89 ? 3.838 -24.719 -19.484 1 93.44 89 LEU A O 1
ATOM 732 N N . VAL A 1 90 ? 3.744 -25.078 -21.703 1 91.81 90 VAL A N 1
ATOM 733 C CA . VAL A 1 90 ? 5.184 -24.984 -21.922 1 91.81 90 VAL A CA 1
ATOM 734 C C . VAL A 1 90 ? 5.477 -23.844 -22.906 1 91.81 90 VAL A C 1
ATOM 736 O O . VAL A 1 90 ? 4.891 -23.797 -23.984 1 91.81 90 VAL A O 1
ATOM 739 N N . LEU A 1 91 ? 6.344 -22.969 -22.453 1 90.75 91 LEU A N 1
ATOM 740 C CA . LEU A 1 91 ? 6.695 -21.812 -23.281 1 90.75 91 LEU A CA 1
ATOM 741 C C . LEU A 1 91 ? 8.188 -21.812 -23.609 1 90.75 91 LEU A C 1
ATOM 743 O O . LEU A 1 91 ? 9 -22.25 -22.781 1 90.75 91 LEU A O 1
ATOM 747 N N . ASP A 1 92 ? 8.461 -21.375 -24.781 1 85.75 92 ASP A N 1
ATOM 748 C CA . ASP A 1 92 ? 9.828 -21.078 -25.188 1 85.75 92 ASP A CA 1
ATOM 749 C C . ASP A 1 92 ? 10.047 -19.578 -25.312 1 85.75 92 ASP A C 1
ATOM 751 O O . ASP A 1 92 ? 9.422 -18.922 -26.141 1 85.75 92 ASP A O 1
ATOM 755 N N . VAL A 1 93 ? 10.914 -19.125 -24.438 1 85.75 93 VAL A N 1
ATOM 756 C CA . VAL A 1 93 ? 11.156 -17.688 -24.375 1 85.75 93 VAL A CA 1
ATOM 757 C C . VAL A 1 93 ? 12.609 -17.391 -24.734 1 85.75 93 VAL A C 1
ATOM 759 O O . VAL A 1 93 ? 13.531 -17.984 -24.188 1 85.75 93 VAL A O 1
ATOM 762 N N . ASP A 1 94 ? 12.703 -16.484 -25.656 1 77.81 94 ASP A N 1
ATOM 763 C CA . ASP A 1 94 ? 14.055 -16.109 -26.062 1 77.81 94 ASP A CA 1
ATOM 764 C C . ASP A 1 94 ? 14.719 -15.219 -25 1 77.81 94 ASP A C 1
ATOM 766 O O . ASP A 1 94 ? 14.078 -14.305 -24.469 1 77.81 94 ASP A O 1
ATOM 770 N N . GLU A 1 95 ? 15.945 -15.5 -24.734 1 71.75 95 GLU A N 1
ATOM 771 C CA . GLU A 1 95 ? 16.672 -14.766 -23.703 1 71.75 95 GLU A CA 1
ATOM 772 C C . GLU A 1 95 ? 16.828 -13.297 -24.094 1 71.75 95 GLU A C 1
ATOM 774 O O . GLU A 1 95 ? 16.938 -12.43 -23.219 1 71.75 95 GLU A O 1
ATOM 779 N N . GLU A 1 96 ? 16.781 -13.078 -25.391 1 65.56 96 GLU A N 1
ATOM 780 C CA . GLU A 1 96 ? 16.984 -11.711 -25.859 1 65.56 96 GLU A CA 1
ATOM 781 C C . GLU A 1 96 ? 15.672 -10.922 -25.797 1 65.56 96 GLU A C 1
ATOM 783 O O . GLU A 1 96 ? 15.68 -9.695 -25.969 1 65.56 96 GLU A O 1
ATOM 788 N N . GLY A 1 97 ? 14.688 -11.609 -25.406 1 63.53 97 GLY A N 1
ATOM 789 C CA . GLY A 1 97 ? 13.414 -10.938 -25.203 1 63.53 97 GLY A CA 1
ATOM 790 C C . GLY A 1 97 ? 12.656 -10.695 -26.5 1 63.53 97 GLY A C 1
ATOM 791 O O . GLY A 1 97 ? 11.805 -9.812 -26.562 1 63.53 97 GLY A O 1
ATOM 792 N N . ILE A 1 98 ? 12.977 -11.398 -27.453 1 58.78 98 ILE A N 1
ATOM 793 C CA . ILE A 1 98 ? 12.406 -11.156 -28.781 1 58.78 98 ILE A CA 1
ATOM 794 C C . ILE A 1 98 ? 11.062 -11.875 -28.906 1 58.78 98 ILE A C 1
ATOM 796 O O . ILE A 1 98 ? 10.102 -11.32 -29.438 1 58.78 98 ILE A O 1
ATOM 800 N N . TYR A 1 99 ? 11.047 -13.133 -28.422 1 63.34 99 TYR A N 1
ATOM 801 C CA . TYR A 1 99 ? 9.773 -13.812 -28.609 1 63.34 99 TYR A CA 1
ATOM 802 C C . TYR A 1 99 ? 9.469 -14.719 -27.422 1 63.34 99 TYR A C 1
ATOM 804 O O . TYR A 1 99 ? 10.367 -15.094 -26.672 1 63.34 99 TYR A O 1
ATOM 812 N N . SER A 1 100 ? 8.211 -14.906 -27.188 1 75.5 100 SER A N 1
ATOM 813 C CA . SER A 1 100 ? 7.633 -15.93 -26.328 1 75.5 100 SER A CA 1
ATOM 814 C C . SER A 1 100 ? 6.598 -16.766 -27.062 1 75.5 100 SER A C 1
ATOM 816 O O . SER A 1 100 ? 5.598 -16.234 -27.562 1 75.5 100 SER A O 1
ATOM 818 N N . MET A 1 101 ? 6.965 -18.125 -27.219 1 80 101 MET A N 1
ATOM 819 C CA . MET A 1 101 ? 6.074 -18.984 -27.984 1 80 101 MET A CA 1
ATOM 820 C C . MET A 1 101 ? 5.57 -20.141 -27.125 1 80 101 MET A C 1
ATOM 822 O O . MET A 1 101 ? 6.281 -20.609 -26.234 1 80 101 MET A O 1
ATOM 826 N N . VAL A 1 102 ? 4.367 -20.562 -27.5 1 84.12 102 VAL A N 1
ATOM 827 C CA . VAL A 1 102 ? 3.797 -21.719 -26.828 1 84.12 102 VAL A CA 1
ATOM 828 C C . VAL A 1 102 ? 4.301 -23 -27.484 1 84.12 102 VAL A C 1
ATOM 830 O O . VAL A 1 102 ? 3.994 -23.266 -28.656 1 84.12 102 VAL A O 1
ATOM 833 N N . SER A 1 103 ? 5.062 -23.703 -26.781 1 83.44 103 SER A N 1
ATOM 834 C CA . SER A 1 103 ? 5.582 -24.953 -27.297 1 83.44 103 SER A CA 1
ATOM 835 C C . SER A 1 103 ? 4.598 -26.109 -27.062 1 83.44 103 SER A C 1
ATOM 837 O O . SER A 1 103 ? 4.492 -27.016 -27.891 1 83.44 103 SER A O 1
ATOM 839 N N . SER A 1 104 ? 3.951 -26.062 -25.969 1 85.88 104 SER A N 1
ATOM 840 C CA . SER A 1 104 ? 2.973 -27.094 -25.641 1 85.88 104 SER A CA 1
ATOM 841 C C . SER A 1 104 ? 1.877 -26.547 -24.734 1 85.88 104 SER A C 1
ATOM 843 O O . SER A 1 104 ? 2.148 -25.75 -23.828 1 85.88 104 SER A O 1
ATOM 845 N N . GLU A 1 105 ? 0.628 -26.875 -25.047 1 87.56 105 GLU A N 1
ATOM 846 C CA . GLU A 1 105 ? -0.538 -26.562 -24.219 1 87.56 105 GLU A CA 1
ATOM 847 C C . GLU A 1 105 ? -1.487 -27.75 -24.141 1 87.56 105 GLU A C 1
ATOM 849 O O . GLU A 1 105 ? -2.053 -28.172 -25.156 1 87.56 105 GLU A O 1
ATOM 854 N N . ASN A 1 106 ? -1.573 -28.312 -22.906 1 89.25 106 ASN A N 1
ATOM 855 C CA . ASN A 1 106 ? -2.375 -29.516 -22.719 1 89.25 106 ASN A CA 1
ATOM 856 C C . ASN A 1 106 ? -3.408 -29.312 -21.609 1 89.25 106 ASN A C 1
ATOM 858 O O . ASN A 1 106 ? -3.117 -28.703 -20.578 1 89.25 106 ASN A O 1
ATOM 862 N N . LEU A 1 107 ? -4.617 -29.828 -21.906 1 90.94 107 LEU A N 1
ATOM 863 C CA . LEU A 1 107 ? -5.695 -29.781 -20.922 1 90.94 107 LEU A CA 1
ATOM 864 C C . LEU A 1 107 ? -6.344 -31.156 -20.781 1 90.94 107 LEU A C 1
ATOM 866 O O . LEU A 1 107 ? -6.703 -31.781 -21.781 1 90.94 107 LEU A O 1
ATOM 870 N N . ARG A 1 108 ? -6.43 -31.594 -19.578 1 92.12 108 ARG A N 1
ATOM 871 C CA . ARG A 1 108 ? -7.125 -32.844 -19.266 1 92.12 108 ARG A CA 1
ATOM 872 C C . ARG A 1 108 ? -8.305 -32.594 -18.344 1 92.12 108 ARG A C 1
ATOM 874 O O . ARG A 1 108 ? -8.234 -31.75 -17.453 1 92.12 108 ARG A O 1
ATOM 881 N N . LEU A 1 109 ? -9.391 -33.312 -18.594 1 91.12 109 LEU A N 1
ATOM 882 C CA . LEU A 1 109 ? -10.586 -33.312 -17.766 1 91.12 109 LEU A CA 1
ATOM 883 C C . LEU A 1 109 ? -10.875 -34.719 -17.219 1 91.12 109 LEU A C 1
ATOM 885 O O . LEU A 1 109 ? -11.086 -35.656 -17.984 1 91.12 109 LEU A O 1
ATOM 889 N N . ASN A 1 110 ? -10.836 -34.812 -15.969 1 90.19 110 ASN A N 1
ATOM 890 C CA . ASN A 1 110 ? -11.062 -36.094 -15.32 1 90.19 110 ASN A CA 1
ATOM 891 C C . ASN A 1 110 ? -10.172 -37.188 -15.922 1 90.19 110 ASN A C 1
ATOM 893 O O . ASN A 1 110 ? -10.648 -38.281 -16.25 1 90.19 110 ASN A O 1
ATOM 897 N N . GLY A 1 111 ? -8.914 -36.812 -16.156 1 84.19 111 GLY A N 1
ATOM 898 C CA . GLY A 1 111 ? -7.918 -37.75 -16.625 1 84.19 111 GLY A CA 1
ATOM 899 C C . GLY A 1 111 ? -7.867 -37.875 -18.125 1 84.19 111 GLY A C 1
ATOM 900 O O . GLY A 1 111 ? -6.91 -38.438 -18.688 1 84.19 111 GLY A O 1
ATOM 901 N N . ASN A 1 112 ? -8.875 -37.312 -18.844 1 83.12 112 ASN A N 1
ATOM 902 C CA . ASN A 1 112 ? -8.945 -37.406 -20.297 1 83.12 112 ASN A CA 1
ATOM 903 C C . ASN A 1 112 ? -8.445 -36.156 -20.984 1 83.12 112 ASN A C 1
ATOM 905 O O . ASN A 1 112 ? -8.703 -35.031 -20.5 1 83.12 112 ASN A O 1
ATOM 909 N N . HIS A 1 113 ? -7.762 -36.438 -22.047 1 82.56 113 HIS A N 1
ATOM 910 C CA . HIS A 1 113 ? -7.254 -35.281 -22.797 1 82.56 113 HIS A CA 1
ATOM 911 C C . HIS A 1 113 ? -8.383 -34.562 -23.5 1 82.56 113 HIS A C 1
ATOM 913 O O . HIS A 1 113 ? -9.203 -35.156 -24.172 1 82.56 113 HIS A O 1
ATOM 919 N N . VAL A 1 114 ? -8.406 -33.281 -23.328 1 76.94 114 VAL A N 1
ATOM 920 C CA . VAL A 1 114 ? -9.375 -32.438 -24.016 1 76.94 114 VAL A CA 1
ATOM 921 C C . VAL A 1 114 ? -8.68 -31.656 -25.125 1 76.94 114 VAL A C 1
ATOM 923 O O . VAL A 1 114 ? -9.219 -31.5 -26.219 1 76.94 114 VAL A O 1
ATOM 926 N N . ILE A 1 115 ? -7.488 -31.172 -24.859 1 72.81 115 ILE A N 1
ATOM 927 C CA . ILE A 1 115 ? -6.66 -30.453 -25.812 1 72.81 115 ILE A CA 1
ATOM 928 C C . ILE A 1 115 ? -5.211 -30.922 -25.703 1 72.81 115 ILE A C 1
ATOM 930 O O . ILE A 1 115 ? -4.68 -31.047 -24.594 1 72.81 115 ILE A O 1
ATOM 934 N N . LYS A 1 116 ? -4.652 -31.328 -26.766 1 67.06 116 LYS A N 1
ATOM 935 C CA . LYS A 1 116 ? -3.227 -31.625 -26.891 1 67.06 116 LYS A CA 1
ATOM 936 C C . LYS A 1 116 ? -2.602 -30.875 -28.062 1 67.06 116 LYS A C 1
ATOM 938 O O . LYS A 1 116 ? -2.844 -31.219 -29.219 1 67.06 116 LYS A O 1
ATOM 943 N N . SER A 1 117 ? -2.086 -29.734 -27.75 1 64.81 117 SER A N 1
ATOM 944 C CA . SER A 1 117 ? -1.407 -28.953 -28.766 1 64.81 117 SER A CA 1
ATOM 945 C C . SER A 1 117 ? 0.098 -28.906 -28.531 1 64.81 117 SER A C 1
ATOM 947 O O . SER A 1 117 ? 0.556 -28.422 -27.5 1 64.81 117 SER A O 1
ATOM 949 N N . ASP A 1 118 ? 0.798 -29.797 -29.234 1 54.44 118 ASP A N 1
ATOM 950 C CA . ASP A 1 118 ? 2.256 -29.797 -29.172 1 54.44 118 ASP A CA 1
ATOM 951 C C . ASP A 1 118 ? 2.859 -29.203 -30.438 1 54.44 118 ASP A C 1
ATOM 953 O O . ASP A 1 118 ? 2.42 -29.5 -31.547 1 54.44 118 ASP A O 1
ATOM 957 N N . LEU A 1 119 ? 3.445 -28.094 -30.312 1 50.5 119 LEU A N 1
ATOM 958 C CA . LEU A 1 119 ? 4.16 -27.609 -31.484 1 50.5 119 LEU A CA 1
ATOM 959 C C . LEU A 1 119 ? 5.344 -28.5 -31.828 1 50.5 119 LEU A C 1
ATOM 961 O O . LEU A 1 119 ? 6.215 -28.734 -30.984 1 50.5 119 LEU A O 1
ATOM 965 N N . THR A 1 120 ? 5.031 -29.531 -32.625 1 41.91 120 THR A N 1
ATOM 966 C CA . THR A 1 120 ? 6.148 -30.297 -33.188 1 41.91 120 THR A CA 1
ATOM 967 C C . THR A 1 120 ? 6.957 -29.438 -34.156 1 41.91 120 THR A C 1
ATOM 969 O O . THR A 1 120 ? 6.395 -28.812 -35.062 1 41.91 120 THR A O 1
ATOM 972 N N . VAL A 1 121 ? 7.91 -28.922 -33.625 1 39.25 121 VAL A N 1
ATOM 973 C CA . VAL A 1 121 ? 8.891 -28.266 -34.5 1 39.25 121 VAL A CA 1
ATOM 974 C C . VAL A 1 121 ? 9.414 -29.25 -35.531 1 39.25 121 VAL A C 1
ATOM 976 O O . VAL A 1 121 ? 9.992 -30.281 -35.156 1 39.25 121 VAL A O 1
ATOM 979 N N . GLU A 1 122 ? 8.656 -29.391 -36.594 1 34.72 122 GLU A N 1
ATOM 980 C CA . GLU A 1 122 ? 9.273 -30.203 -37.656 1 34.72 122 GLU A CA 1
ATOM 981 C C . GLU A 1 122 ? 10.547 -29.562 -38.188 1 34.72 122 GLU A C 1
ATOM 983 O O . GLU A 1 122 ? 10.578 -28.359 -38.438 1 34.72 122 GLU A O 1
ATOM 988 N N . ASP A 1 123 ? 11.602 -30.094 -37.906 1 33.41 123 ASP A N 1
ATOM 989 C CA . ASP A 1 123 ? 12.914 -29.781 -38.469 1 33.41 123 ASP A CA 1
ATOM 990 C C . ASP A 1 123 ? 12.867 -29.766 -40 1 33.41 123 ASP A C 1
ATOM 992 O O . ASP A 1 123 ? 12.484 -30.766 -40.625 1 33.41 123 ASP A O 1
ATOM 996 N N . PHE A 1 124 ? 12.391 -28.703 -40.719 1 31.5 124 PHE A N 1
ATOM 997 C CA . PHE A 1 124 ? 12.477 -28.703 -42.156 1 31.5 124 PHE A CA 1
ATOM 998 C C . PHE A 1 124 ? 13.914 -28.5 -42.625 1 31.5 124 PHE A C 1
ATOM 1000 O O . PHE A 1 124 ? 14.609 -27.609 -42.125 1 31.5 124 PHE A O 1
ATOM 1007 N N . ASP A 1 125 ? 14.578 -29.469 -43.125 1 30.95 125 ASP A N 1
ATOM 1008 C CA . ASP A 1 125 ? 15.844 -29.453 -43.844 1 30.95 125 ASP A CA 1
ATOM 1009 C C . ASP A 1 125 ? 15.773 -28.562 -45.094 1 30.95 125 ASP A C 1
ATOM 1011 O O . ASP A 1 125 ? 14.844 -28.688 -45.875 1 30.95 125 ASP A O 1
ATOM 1015 N N . HIS A 1 126 ? 16.344 -27.266 -45.156 1 33.69 126 HIS A N 1
ATOM 1016 C CA . HIS A 1 126 ? 16.578 -26.406 -46.312 1 33.69 126 HIS A CA 1
ATOM 1017 C C . HIS A 1 126 ? 17.266 -27.172 -47.438 1 33.69 126 HIS A C 1
ATOM 1019 O O . HIS A 1 126 ? 18.453 -27.484 -47.344 1 33.69 126 HIS A O 1
ATOM 1025 N N . GLY A 1 127 ? 16.719 -28.016 -48.188 1 32.5 127 GLY A N 1
ATOM 1026 C CA . GLY A 1 127 ? 17.312 -28.156 -49.5 1 32.5 127 GLY A CA 1
ATOM 1027 C C . GLY A 1 127 ? 17.406 -26.844 -50.281 1 32.5 127 GLY A C 1
ATOM 1028 O O . GLY A 1 127 ? 16.875 -25.828 -49.812 1 32.5 127 GLY A O 1
ATOM 1029 N N . LYS A 1 128 ? 18.125 -26.688 -51.594 1 35.72 128 LYS A N 1
ATOM 1030 C CA . LYS A 1 128 ? 18.625 -25.703 -52.531 1 35.72 128 LYS A CA 1
ATOM 1031 C C . LYS A 1 128 ? 17.547 -24.688 -52.875 1 35.72 128 LYS A C 1
ATOM 1033 O O . LYS A 1 128 ? 17.859 -23.547 -53.25 1 35.72 128 LYS A O 1
ATOM 1038 N N . ASN A 1 129 ? 16.359 -24.984 -53.531 1 32.84 129 ASN A N 1
ATOM 1039 C CA . ASN A 1 129 ? 15.477 -24.094 -54.281 1 32.84 129 ASN A CA 1
ATOM 1040 C C . ASN A 1 129 ? 14.719 -23.156 -53.344 1 32.84 129 ASN A C 1
ATOM 1042 O O . ASN A 1 129 ? 14.406 -23.5 -52.219 1 32.84 129 ASN A O 1
ATOM 1046 N N . GLY A 1 130 ? 14.75 -21.734 -53.656 1 32 130 GLY A N 1
ATOM 1047 C CA . GLY A 1 130 ? 14.219 -20.484 -53.156 1 32 130 GLY A CA 1
ATOM 1048 C C . GLY A 1 130 ? 12.781 -20.594 -52.688 1 32 130 GLY A C 1
ATOM 1049 O O . GLY A 1 130 ? 11.875 -20.766 -53.5 1 32 130 GLY A O 1
ATOM 1050 N N . ILE A 1 131 ? 12.406 -21.453 -51.938 1 30.98 131 ILE A N 1
ATOM 1051 C CA . ILE A 1 131 ? 10.977 -21.516 -51.656 1 30.98 131 ILE A CA 1
ATOM 1052 C C . ILE A 1 131 ? 10.484 -20.141 -51.188 1 30.98 131 ILE A C 1
ATOM 1054 O O . ILE A 1 131 ? 11.117 -19.5 -50.344 1 30.98 131 ILE A O 1
ATOM 1058 N N . SER A 1 132 ? 9.867 -19.391 -52.156 1 30.42 132 SER A N 1
ATOM 1059 C CA . SER A 1 132 ? 9.039 -18.203 -51.938 1 30.42 132 SER A CA 1
ATOM 1060 C C . SER A 1 132 ? 8.109 -18.391 -50.75 1 30.42 132 SER A C 1
ATOM 1062 O O . SER A 1 132 ? 7.293 -19.312 -50.719 1 30.42 132 SER A O 1
ATOM 1064 N N . ILE A 1 133 ? 8.711 -18.359 -49.594 1 30 133 ILE A N 1
ATOM 1065 C CA . ILE A 1 133 ? 7.918 -18.375 -48.375 1 30 133 ILE A CA 1
ATOM 1066 C C . ILE A 1 133 ? 6.945 -17.203 -48.344 1 30 133 ILE A C 1
ATOM 1068 O O . ILE A 1 133 ? 7.359 -16.047 -48.406 1 30 133 ILE A O 1
ATOM 1072 N N . ASN A 1 134 ? 5.945 -17.234 -49.094 1 30.75 134 ASN A N 1
ATOM 1073 C CA . ASN A 1 134 ? 4.848 -16.312 -48.844 1 30.75 134 ASN A CA 1
ATOM 1074 C C . ASN A 1 134 ? 4.684 -16.031 -47.344 1 30.75 134 ASN A C 1
ATOM 1076 O O . ASN A 1 134 ? 4.496 -16.953 -46.562 1 30.75 134 ASN A O 1
ATOM 1080 N N . MET A 1 135 ? 5.414 -14.992 -46.812 1 29.83 135 MET A N 1
ATOM 1081 C CA . MET A 1 135 ? 5.629 -14.305 -45.531 1 29.83 135 MET A CA 1
ATOM 1082 C C . MET A 1 135 ? 4.309 -14.078 -44.812 1 29.83 135 MET A C 1
ATOM 1084 O O . MET A 1 135 ? 3.727 -12.992 -44.875 1 29.83 135 MET A O 1
ATOM 1088 N N . TYR A 1 136 ? 3.238 -14.633 -44.969 1 31.02 136 TYR A N 1
ATOM 1089 C CA . TYR A 1 136 ? 2.305 -14.57 -43.844 1 31.02 136 TYR A CA 1
ATOM 1090 C C . TYR A 1 136 ? 3.025 -14.789 -42.5 1 31.02 136 TYR A C 1
ATOM 1092 O O . TYR A 1 136 ? 3.965 -15.586 -42.438 1 31.02 136 TYR A O 1
ATOM 1100 N N . MET A 1 137 ? 3.086 -13.711 -41.344 1 32.88 137 MET A N 1
ATOM 1101 C CA . MET A 1 137 ? 4.199 -13.398 -40.469 1 32.88 137 MET A CA 1
ATOM 1102 C C . MET A 1 137 ? 4.793 -14.664 -39.875 1 32.88 137 MET A C 1
ATOM 1104 O O . MET A 1 137 ? 4.25 -15.219 -38.906 1 32.88 137 MET A O 1
ATOM 1108 N N . ASP A 1 138 ? 5.18 -15.617 -40.406 1 33.53 138 ASP A N 1
ATOM 1109 C CA . ASP A 1 138 ? 6.059 -16.766 -40.188 1 33.53 138 ASP A CA 1
ATOM 1110 C C . ASP A 1 138 ? 7.391 -16.328 -39.594 1 33.53 138 ASP A C 1
ATOM 1112 O O . ASP A 1 138 ? 8.148 -15.586 -40.219 1 33.53 138 ASP A O 1
ATOM 1116 N N . VAL A 1 139 ? 7.41 -15.625 -38.406 1 34.28 139 VAL A N 1
ATOM 1117 C CA . VAL A 1 139 ? 8.695 -15.203 -37.844 1 34.28 139 VAL A CA 1
ATOM 1118 C C . VAL A 1 139 ? 9.648 -16.391 -37.812 1 34.28 139 VAL A C 1
ATOM 1120 O O . VAL A 1 139 ? 9.328 -17.422 -37.219 1 34.28 139 VAL A O 1
ATOM 1123 N N . ALA A 1 140 ? 10.469 -16.516 -38.781 1 34.47 140 ALA A N 1
ATOM 1124 C CA . ALA A 1 140 ? 11.688 -17.328 -38.781 1 34.47 140 ALA A CA 1
ATOM 1125 C C . ALA A 1 140 ? 12.602 -16.922 -37.625 1 34.47 140 ALA A C 1
ATOM 1127 O O . ALA A 1 140 ? 12.938 -15.742 -37.469 1 34.47 140 ALA A O 1
ATOM 1128 N N . ILE A 1 141 ? 12.391 -17.312 -36.406 1 35.44 141 ILE A N 1
ATOM 1129 C CA . ILE A 1 141 ? 13.414 -17.078 -35.406 1 35.44 141 ILE A CA 1
ATOM 1130 C C . ILE A 1 141 ? 14.719 -17.75 -35.844 1 35.44 141 ILE A C 1
ATOM 1132 O O . ILE A 1 141 ? 14.766 -18.969 -36.031 1 35.44 141 ILE A O 1
ATOM 1136 N N . TYR A 1 142 ? 15.5 -16.938 -36.625 1 33.06 142 TYR A N 1
ATOM 1137 C CA . TYR A 1 142 ? 16.844 -17.266 -37.125 1 33.06 142 TYR A CA 1
ATOM 1138 C C . TYR A 1 142 ? 17.812 -17.422 -35.938 1 33.06 142 TYR A C 1
ATOM 1140 O O . TYR A 1 142 ? 18.047 -16.469 -35.188 1 33.06 142 TYR A O 1
ATOM 1148 N N . SER A 1 143 ? 17.703 -18.406 -34.969 1 30.58 143 SER A N 1
ATOM 1149 C CA . SER A 1 143 ? 18.969 -18.547 -34.25 1 30.58 143 SER A CA 1
ATOM 1150 C C . SER A 1 143 ? 20.109 -18.953 -35.188 1 30.58 143 SER A C 1
ATOM 1152 O O . SER A 1 143 ? 19.875 -19.312 -36.312 1 30.58 143 SER A O 1
ATOM 1154 N N . ALA A 1 144 ? 21.328 -19.422 -34.594 1 31.28 144 ALA A N 1
ATOM 1155 C CA . ALA A 1 144 ? 22.594 -19.906 -35.125 1 31.28 144 ALA A CA 1
ATOM 1156 C C . ALA A 1 144 ? 22.359 -21.062 -36.125 1 31.28 144 ALA A C 1
ATOM 1158 O O . ALA A 1 144 ? 22.281 -22.219 -35.719 1 31.28 144 ALA A O 1
ATOM 1159 N N . GLY A 1 145 ? 22.078 -20.938 -37.469 1 34.5 145 GLY A N 1
ATOM 1160 C CA . GLY A 1 145 ? 22.125 -21.781 -38.656 1 34.5 145 GLY A CA 1
ATOM 1161 C C . GLY A 1 145 ? 20.766 -22.312 -39.062 1 34.5 145 GLY A C 1
ATOM 1162 O O . GLY A 1 145 ? 20.578 -22.797 -40.188 1 34.5 145 GLY A O 1
ATOM 1163 N N . LYS A 1 146 ? 20.016 -23.062 -38.25 1 37.16 146 LYS A N 1
ATOM 1164 C CA . LYS A 1 146 ? 18.797 -23.781 -38.625 1 37.16 146 LYS A CA 1
ATOM 1165 C C . LYS A 1 146 ? 17.578 -22.875 -38.594 1 37.16 146 LYS A C 1
ATOM 1167 O O . LYS A 1 146 ? 17.406 -22.094 -37.656 1 37.16 146 LYS A O 1
ATOM 1172 N N . SER A 1 147 ? 17.047 -22.391 -39.812 1 35.78 147 SER A N 1
ATOM 1173 C CA . SER A 1 147 ? 15.883 -21.547 -40.062 1 35.78 147 SER A CA 1
ATOM 1174 C C . SER A 1 147 ? 14.594 -22.25 -39.656 1 35.78 147 SER A C 1
ATOM 1176 O O . SER A 1 147 ? 14.336 -23.375 -40.062 1 35.78 147 SER A O 1
ATOM 1178 N N . ARG A 1 148 ? 14.164 -22.344 -38.531 1 36.31 148 ARG A N 1
ATOM 1179 C CA . ARG A 1 148 ? 12.906 -22.969 -38.156 1 36.31 148 ARG A CA 1
ATOM 1180 C C . ARG A 1 148 ? 11.719 -22.062 -38.438 1 36.31 148 ARG A C 1
ATOM 1182 O O . ARG A 1 148 ? 11.789 -20.859 -38.219 1 36.31 148 ARG A O 1
ATOM 1189 N N . LEU A 1 149 ? 10.773 -22.438 -39.469 1 34.62 149 LEU A N 1
ATOM 1190 C CA . LEU A 1 149 ? 9.578 -21.734 -39.906 1 34.62 149 LEU A CA 1
ATOM 1191 C C . LEU A 1 149 ? 8.43 -21.938 -38.938 1 34.62 149 LEU A C 1
ATOM 1193 O O . LEU A 1 149 ? 8.148 -23.078 -38.531 1 34.62 149 LEU A O 1
ATOM 1197 N N . PHE A 1 150 ? 8.156 -21.266 -37.938 1 36.44 150 PHE A N 1
ATOM 1198 C CA . PHE A 1 150 ? 6.996 -21.469 -37.094 1 36.44 150 PHE A CA 1
ATOM 1199 C C . PHE A 1 150 ? 5.82 -20.609 -37.562 1 36.44 150 PHE A C 1
ATOM 1201 O O . PHE A 1 150 ? 6.012 -19.5 -38.031 1 36.44 150 PHE A O 1
ATOM 1208 N N . ARG A 1 151 ? 4.73 -21.141 -38.062 1 38.31 151 ARG A N 1
ATOM 1209 C CA . ARG A 1 151 ? 3.514 -20.344 -38.156 1 38.31 151 ARG A CA 1
ATOM 1210 C C . ARG A 1 151 ? 3.213 -19.656 -36.844 1 38.31 151 ARG A C 1
ATOM 1212 O O . ARG A 1 151 ? 3.025 -20.312 -35.812 1 38.31 151 ARG A O 1
ATOM 1219 N N . VAL A 1 152 ? 3.447 -18.406 -36.656 1 42.09 152 VAL A N 1
ATOM 1220 C CA . VAL A 1 152 ? 3.648 -17.609 -35.469 1 42.09 152 VAL A CA 1
ATOM 1221 C C . VAL A 1 152 ? 2.305 -17.344 -34.781 1 42.09 152 VAL A C 1
ATOM 1223 O O . VAL A 1 152 ? 2.225 -17.25 -33.562 1 42.09 152 VAL A O 1
ATOM 1226 N N . SER A 1 153 ? 1.16 -17.141 -35.656 1 42.84 153 SER A N 1
ATOM 1227 C CA . SER A 1 153 ? -0.003 -16.562 -35 1 42.84 153 SER A CA 1
ATOM 1228 C C . SER A 1 153 ? -0.523 -17.484 -33.906 1 42.84 153 SER A C 1
ATOM 1230 O O . SER A 1 153 ? -0.925 -17.016 -32.812 1 42.84 153 SER A O 1
ATOM 1232 N N . ASP A 1 154 ? -0.797 -18.703 -34.281 1 47.44 154 ASP A N 1
ATOM 1233 C CA . ASP A 1 154 ? -1.521 -19.625 -33.406 1 47.44 154 ASP A CA 1
ATOM 1234 C C . ASP A 1 154 ? -0.654 -20.047 -32.25 1 47.44 154 ASP A C 1
ATOM 1236 O O . ASP A 1 154 ? -1.16 -20.594 -31.25 1 47.44 154 ASP A O 1
ATOM 1240 N N . ILE A 1 155 ? 0.617 -19.562 -32.344 1 57.25 155 ILE A N 1
ATOM 1241 C CA . ILE A 1 155 ? 1.606 -20.078 -31.391 1 57.25 155 ILE A CA 1
ATOM 1242 C C . ILE A 1 155 ? 1.82 -19.078 -30.266 1 57.25 155 ILE A C 1
ATOM 1244 O O . ILE A 1 155 ? 2.461 -19.375 -29.266 1 57.25 155 ILE A O 1
ATOM 1248 N N . GLU A 1 156 ? 0.948 -18.078 -30.422 1 64.88 156 GLU A N 1
ATOM 1249 C CA . GLU A 1 156 ? 1.253 -17.047 -29.422 1 64.88 156 GLU A CA 1
ATOM 1250 C C . GLU A 1 156 ? 0.099 -16.875 -28.438 1 64.88 156 GLU A C 1
ATOM 1252 O O . GLU A 1 156 ? 0.253 -16.219 -27.406 1 64.88 156 GLU A O 1
ATOM 1257 N N . LYS A 1 157 ? -0.965 -17.609 -28.922 1 69.56 157 LYS A N 1
ATOM 1258 C CA . LYS A 1 157 ? -2.137 -17.469 -28.062 1 69.56 157 LYS A CA 1
ATOM 1259 C C . LYS A 1 157 ? -2.613 -18.828 -27.547 1 69.56 157 LYS A C 1
ATOM 1261 O O . LYS A 1 157 ? -2.199 -19.875 -28.062 1 69.56 157 LYS A O 1
ATOM 1266 N N . SER A 1 158 ? -3.406 -18.797 -26.5 1 75.38 158 SER A N 1
ATOM 1267 C CA . SER A 1 158 ? -3.973 -20.031 -25.969 1 75.38 158 SER A CA 1
ATOM 1268 C C . SER A 1 158 ? -4.848 -20.734 -27 1 75.38 158 SER A C 1
ATOM 1270 O O . SER A 1 158 ? -5.586 -20.078 -27.75 1 75.38 158 SER A O 1
ATOM 1272 N N . THR A 1 159 ? -4.758 -22.031 -27.062 1 68.19 159 THR A N 1
ATOM 1273 C CA . THR A 1 159 ? -5.461 -22.812 -28.078 1 68.19 159 THR A CA 1
ATOM 1274 C C . THR A 1 159 ? -6.707 -23.469 -27.484 1 68.19 159 THR A C 1
ATOM 1276 O O . THR A 1 159 ? -7.383 -24.25 -28.156 1 68.19 159 THR A O 1
ATOM 1279 N N . LEU A 1 160 ? -7.043 -23.203 -26.297 1 75.56 160 LEU A N 1
ATOM 1280 C CA . LEU A 1 160 ? -8.109 -23.922 -25.609 1 75.56 160 LEU A CA 1
ATOM 1281 C C . LEU A 1 160 ? -9.438 -23.734 -26.328 1 75.56 160 LEU A C 1
ATOM 1283 O O . LEU A 1 160 ? -10.25 -24.656 -26.391 1 75.56 160 LEU A O 1
ATOM 1287 N N . GLY A 1 161 ? -9.648 -22.672 -26.984 1 67.06 161 GLY A N 1
ATOM 1288 C CA . GLY A 1 161 ? -10.875 -22.453 -27.734 1 67.06 161 GLY A CA 1
ATOM 1289 C C . GLY A 1 161 ? -12.117 -22.875 -26.984 1 67.06 161 GLY A C 1
ATOM 1290 O O . GLY A 1 161 ? -12.211 -22.672 -25.766 1 67.06 161 GLY A O 1
ATOM 1291 N N . TYR A 1 162 ? -13.109 -23.578 -27.609 1 71.31 162 TYR A N 1
ATOM 1292 C CA . TYR A 1 162 ? -14.406 -23.969 -27.078 1 71.31 162 TYR A CA 1
ATOM 1293 C C . TYR A 1 162 ? -14.266 -25.141 -26.125 1 71.31 162 TYR A C 1
ATOM 1295 O O . TYR A 1 162 ? -14.992 -25.234 -25.125 1 71.31 162 TYR A O 1
ATOM 1303 N N . HIS A 1 163 ? -13.258 -25.953 -26.359 1 72.44 163 HIS A N 1
ATOM 1304 C CA . HIS A 1 163 ? -13.078 -27.172 -25.562 1 72.44 163 HIS A CA 1
ATOM 1305 C C . HIS A 1 163 ? -12.555 -26.828 -24.172 1 72.44 163 HIS A C 1
ATOM 1307 O O . HIS A 1 163 ? -12.648 -27.656 -23.25 1 72.44 163 HIS A O 1
ATOM 1313 N N . GLY A 1 164 ? -12.109 -25.656 -24.109 1 83.12 164 GLY A N 1
ATOM 1314 C CA . GLY A 1 164 ? -11.57 -25.25 -22.812 1 83.12 164 GLY A CA 1
ATOM 1315 C C . GLY A 1 164 ? -12.523 -24.359 -22.016 1 83.12 164 GLY A C 1
ATOM 1316 O O . GLY A 1 164 ? -12.125 -23.75 -21.031 1 83.12 164 GLY A O 1
ATOM 1317 N N . GLN A 1 165 ? -13.773 -24.391 -22.453 1 86.12 165 GLN A N 1
ATOM 1318 C CA . GLN A 1 165 ? -14.727 -23.453 -21.859 1 86.12 165 GLN A CA 1
ATOM 1319 C C . GLN A 1 165 ? -14.914 -23.75 -20.375 1 86.12 165 GLN A C 1
ATOM 1321 O O . GLN A 1 165 ? -14.953 -22.828 -19.547 1 86.12 165 GLN A O 1
ATOM 1326 N N . GLY A 1 166 ? -15.102 -25.016 -20.031 1 88.19 166 GLY A N 1
ATOM 1327 C CA . GLY A 1 166 ? -15.234 -25.391 -18.641 1 88.19 166 GLY A CA 1
ATOM 1328 C C . GLY A 1 166 ? -14.055 -24.953 -17.797 1 88.19 166 GLY A C 1
ATOM 1329 O O . GLY A 1 166 ? -14.227 -24.453 -16.688 1 88.19 166 GLY A O 1
ATOM 1330 N N . PHE A 1 167 ? -12.883 -25.219 -18.344 1 93 167 PHE A N 1
ATOM 1331 C CA . PHE A 1 167 ? -11.664 -24.828 -17.625 1 93 167 PHE A CA 1
ATOM 1332 C C . PHE A 1 167 ? -11.609 -23.312 -17.469 1 93 167 PHE A C 1
ATOM 1334 O O . PHE A 1 167 ? -11.227 -22.812 -16.406 1 93 167 PHE A O 1
ATOM 1341 N N . ARG A 1 168 ? -12.023 -22.578 -18.453 1 91.38 168 ARG A N 1
ATOM 1342 C CA . ARG A 1 168 ? -12.055 -21.109 -18.406 1 91.38 168 ARG A CA 1
ATOM 1343 C C . ARG A 1 168 ? -13.008 -20.625 -17.312 1 91.38 168 ARG A C 1
ATOM 1345 O O . ARG A 1 168 ? -12.672 -19.719 -16.547 1 91.38 168 ARG A O 1
ATOM 1352 N N . GLU A 1 169 ? -14.07 -21.25 -17.234 1 90.44 169 GLU A N 1
ATOM 1353 C CA . GLU A 1 169 ? -15.055 -20.906 -16.219 1 90.44 169 GLU A CA 1
ATOM 1354 C C . GLU A 1 169 ? -14.516 -21.172 -14.812 1 90.44 169 GLU A C 1
ATOM 1356 O O . GLU A 1 169 ? -14.742 -20.375 -13.891 1 90.44 169 GLU A O 1
ATOM 1361 N N . ALA A 1 170 ? -13.812 -22.266 -14.719 1 92.38 170 ALA A N 1
ATOM 1362 C CA . ALA A 1 170 ? -13.195 -22.594 -13.43 1 92.38 170 ALA A CA 1
ATOM 1363 C C . ALA A 1 170 ? -12.133 -21.562 -13.055 1 92.38 170 ALA A C 1
ATOM 1365 O O . ALA A 1 170 ? -12.047 -21.141 -11.898 1 92.38 170 ALA A O 1
ATOM 1366 N N . LEU A 1 171 ? -11.383 -21.125 -14.047 1 94.38 171 LEU A N 1
ATOM 1367 C CA . LEU A 1 171 ? -10.328 -20.141 -13.82 1 94.38 171 LEU A CA 1
ATOM 1368 C C . LEU A 1 171 ? -10.922 -18.797 -13.453 1 94.38 171 LEU A C 1
ATOM 1370 O O . LEU A 1 171 ? -10.32 -18.031 -12.688 1 94.38 171 LEU A O 1
ATOM 1374 N N . GLU A 1 172 ? -12.062 -18.531 -13.961 1 92.31 172 GLU A N 1
ATOM 1375 C CA . GLU A 1 172 ? -12.727 -17.25 -13.688 1 92.31 172 GLU A CA 1
ATOM 1376 C C . GLU A 1 172 ? -13.117 -17.141 -12.219 1 92.31 172 GLU A C 1
ATOM 1378 O O . GLU A 1 172 ? -13.297 -16.047 -11.695 1 92.31 172 GLU A O 1
ATOM 1383 N N . LYS A 1 173 ? -13.18 -18.266 -11.555 1 93 173 LYS A N 1
ATOM 1384 C CA . LYS A 1 173 ? -13.555 -18.281 -10.148 1 93 173 LYS A CA 1
ATOM 1385 C C . LYS A 1 173 ? -12.352 -18 -9.25 1 93 173 LYS A C 1
ATOM 1387 O O . LYS A 1 173 ? -12.508 -17.812 -8.039 1 93 173 LYS A O 1
ATOM 1392 N N . MET A 1 174 ? -11.242 -17.938 -9.844 1 95.25 174 MET A N 1
ATOM 1393 C CA . MET A 1 174 ? -10.039 -17.578 -9.102 1 95.25 174 MET A CA 1
ATOM 1394 C C . MET A 1 174 ? -9.852 -16.062 -9.078 1 95.25 174 MET A C 1
ATOM 1396 O O . MET A 1 174 ? -9.75 -15.422 -10.125 1 95.25 174 MET A O 1
ATOM 1400 N N . VAL A 1 175 ? -9.828 -15.516 -7.883 1 95.44 175 VAL A N 1
ATOM 1401 C CA . VAL A 1 175 ? -9.656 -14.078 -7.699 1 95.44 175 VAL A CA 1
ATOM 1402 C C . VAL A 1 175 ? -8.367 -13.805 -6.934 1 95.44 175 VAL A C 1
ATOM 1404 O O . VAL A 1 175 ? -8.172 -14.305 -5.824 1 95.44 175 VAL A O 1
ATOM 1407 N N . SER A 1 176 ? -7.488 -13.125 -7.57 1 96.31 176 SER A N 1
ATOM 1408 C CA . SER A 1 176 ? -6.227 -12.734 -6.953 1 96.31 176 SER A CA 1
ATOM 1409 C C . SER A 1 176 ? -6.156 -11.227 -6.75 1 96.31 176 SER A C 1
ATOM 1411 O O . SER A 1 176 ? -6.285 -10.453 -7.707 1 96.31 176 SER A O 1
ATOM 1413 N N . VAL A 1 177 ? -5.938 -10.828 -5.469 1 96.38 177 VAL A N 1
ATOM 1414 C CA . VAL A 1 177 ? -6 -9.398 -5.191 1 96.38 177 VAL A CA 1
ATOM 1415 C C . VAL A 1 177 ? -4.832 -8.992 -4.297 1 96.38 177 VAL A C 1
ATOM 1417 O O . VAL A 1 177 ? -4.52 -9.68 -3.326 1 96.38 177 VAL A O 1
ATOM 1420 N N . LYS A 1 178 ? -4.18 -8.016 -4.641 1 95.69 178 LYS A N 1
ATOM 1421 C CA . LYS A 1 178 ? -3.322 -7.188 -3.795 1 95.69 178 LYS A CA 1
ATOM 1422 C C . LYS A 1 178 ? -3.857 -5.762 -3.699 1 95.69 178 LYS A C 1
ATOM 1424 O O . LYS A 1 178 ? -3.652 -4.953 -4.609 1 95.69 178 LYS A O 1
ATOM 1429 N N . LEU A 1 179 ? -4.414 -5.48 -2.592 1 94.88 179 LEU A N 1
ATOM 1430 C CA . LEU A 1 179 ? -5.199 -4.258 -2.453 1 94.88 179 LEU A CA 1
ATOM 1431 C C . LEU A 1 179 ? -4.301 -3.027 -2.504 1 94.88 179 LEU A C 1
ATOM 1433 O O . LEU A 1 179 ? -3.273 -2.975 -1.823 1 94.88 179 LEU A O 1
ATOM 1437 N N . GLN A 1 180 ? -4.711 -2.119 -3.383 1 92.25 180 GLN A N 1
ATOM 1438 C CA . GLN A 1 180 ? -4.109 -0.792 -3.457 1 92.25 180 GLN A CA 1
ATOM 1439 C C . GLN A 1 180 ? -5.172 0.3 -3.379 1 92.25 180 GLN A C 1
ATOM 1441 O O . GLN A 1 180 ? -5.566 0.864 -4.402 1 92.25 180 GLN A O 1
ATOM 1446 N N . PRO A 1 181 ? -5.453 0.695 -2.17 1 92.94 181 PRO A N 1
ATOM 1447 C CA . PRO A 1 181 ? -6.582 1.609 -1.99 1 92.94 181 PRO A CA 1
ATOM 1448 C C . PRO A 1 181 ? -6.371 2.953 -2.686 1 92.94 181 PRO A C 1
ATOM 1450 O O . PRO A 1 181 ? -7.332 3.564 -3.16 1 92.94 181 PRO A O 1
ATOM 1453 N N . ALA A 1 182 ? -5.176 3.408 -2.793 1 88.06 182 ALA A N 1
ATOM 1454 C CA . ALA A 1 182 ? -4.871 4.711 -3.379 1 88.06 182 ALA A CA 1
ATOM 1455 C C . ALA A 1 182 ? -5.27 4.758 -4.852 1 88.06 182 ALA A C 1
ATOM 1457 O O . ALA A 1 182 ? -5.473 5.84 -5.41 1 88.06 182 ALA A O 1
ATOM 1458 N N . LEU A 1 183 ? -5.492 3.656 -5.461 1 90.75 183 LEU A N 1
ATOM 1459 C CA . LEU A 1 183 ? -5.789 3.586 -6.887 1 90.75 183 LEU A CA 1
ATOM 1460 C C . LEU A 1 183 ? -7.293 3.475 -7.125 1 90.75 183 LEU A C 1
ATOM 1462 O O . LEU A 1 183 ? -7.754 3.551 -8.266 1 90.75 183 LEU A O 1
ATOM 1466 N N . ILE A 1 184 ? -8.039 3.307 -6.102 1 93.06 184 ILE A N 1
ATOM 1467 C CA . ILE A 1 184 ? -9.477 3.102 -6.25 1 93.06 184 ILE A CA 1
ATOM 1468 C C . ILE A 1 184 ? -10.164 4.445 -6.477 1 93.06 184 ILE A C 1
ATOM 1470 O O . ILE A 1 184 ? -10.117 5.324 -5.617 1 93.06 184 ILE A O 1
ATOM 1474 N N . SER A 1 185 ? -10.781 4.586 -7.586 1 90.06 185 SER A N 1
ATOM 1475 C CA . SER A 1 185 ? -11.555 5.785 -7.891 1 90.06 185 SER A CA 1
ATOM 1476 C C . SER A 1 185 ? -13 5.641 -7.43 1 90.06 185 SER A C 1
ATOM 1478 O O . SER A 1 185 ? -13.414 4.562 -6.988 1 90.06 185 SER A O 1
ATOM 1480 N N . SER A 1 186 ? -13.719 6.793 -7.473 1 93.5 186 SER A N 1
ATOM 1481 C CA . SER A 1 186 ? -15.141 6.746 -7.148 1 93.5 186 SER A CA 1
ATOM 1482 C C . SER A 1 186 ? -15.992 6.605 -8.406 1 93.5 186 SER A C 1
ATOM 1484 O O . SER A 1 186 ? -17.188 6.312 -8.32 1 93.5 186 SER A O 1
ATOM 1486 N N . ILE A 1 187 ? -15.383 6.812 -9.477 1 92.38 187 ILE A N 1
ATOM 1487 C CA . ILE A 1 187 ? -16.109 6.871 -10.75 1 92.38 187 ILE A CA 1
ATOM 1488 C C . ILE A 1 187 ? -16.359 5.457 -11.266 1 92.38 187 ILE A C 1
ATOM 1490 O O . ILE A 1 187 ? -15.469 4.598 -11.195 1 92.38 187 ILE A O 1
ATOM 1494 N N . VAL A 1 188 ? -17.516 5.293 -11.75 1 92.75 188 VAL A N 1
ATOM 1495 C CA . VAL A 1 188 ? -17.938 4 -12.297 1 92.75 188 VAL A CA 1
ATOM 1496 C C . VAL A 1 188 ? -18.375 4.164 -13.75 1 92.75 188 VAL A C 1
ATOM 1498 O O . VAL A 1 188 ? -19.422 4.738 -14.023 1 92.75 188 VAL A O 1
ATOM 1501 N N . GLU A 1 189 ? -17.672 3.719 -14.625 1 87 189 GLU A N 1
ATOM 1502 C CA . GLU A 1 189 ? -18.047 3.773 -16.031 1 87 189 GLU A CA 1
ATOM 1503 C C . GLU A 1 189 ? -18.922 2.582 -16.406 1 87 189 GLU A C 1
ATOM 1505 O O . GLU A 1 189 ? -20.078 2.754 -16.797 1 87 189 GLU A O 1
ATOM 1510 N N . ASP A 1 190 ? -18.406 1.377 -16.266 1 91.25 190 ASP A N 1
ATOM 1511 C CA . ASP A 1 190 ? -19.125 0.137 -16.547 1 91.25 190 ASP A CA 1
ATOM 1512 C C . ASP A 1 190 ? -18.938 -0.869 -15.414 1 91.25 190 ASP A C 1
ATOM 1514 O O . ASP A 1 190 ? -18.016 -0.753 -14.609 1 91.25 190 ASP A O 1
ATOM 1518 N N . SER A 1 191 ? -19.906 -1.709 -15.43 1 93.62 191 SER A N 1
ATOM 1519 C CA . SER A 1 191 ? -19.781 -2.771 -14.438 1 93.62 191 SER A CA 1
ATOM 1520 C C . SER A 1 191 ? -18.719 -3.787 -14.844 1 93.62 191 SER A C 1
ATOM 1522 O O . SER A 1 191 ? -18.5 -4.027 -16.031 1 93.62 191 SER A O 1
ATOM 1524 N N . GLU A 1 192 ? -18.078 -4.312 -13.828 1 93.88 192 GLU A N 1
ATOM 1525 C CA . GLU A 1 192 ? -17.094 -5.359 -14.047 1 93.88 192 GLU A CA 1
ATOM 1526 C C . GLU A 1 192 ? -17.359 -6.57 -13.156 1 93.88 192 GLU A C 1
ATOM 1528 O O . GLU A 1 192 ? -17.5 -6.43 -11.945 1 93.88 192 GLU A O 1
ATOM 1533 N N . GLU A 1 193 ? -17.281 -7.691 -13.758 1 92 193 GLU A N 1
ATOM 1534 C CA . GLU A 1 193 ? -17.703 -8.914 -13.078 1 92 193 GLU A CA 1
ATOM 1535 C C . GLU A 1 193 ? -16.609 -9.453 -12.172 1 92 193 GLU A C 1
ATOM 1537 O O . GLU A 1 193 ? -16.875 -10.25 -11.266 1 92 193 GLU A O 1
ATOM 1542 N N . ARG A 1 194 ? -15.414 -8.977 -12.438 1 92.31 194 ARG A N 1
ATOM 1543 C CA . ARG A 1 194 ? -14.289 -9.531 -11.695 1 92.31 194 ARG A CA 1
ATOM 1544 C C . ARG A 1 194 ? -13.422 -8.422 -11.102 1 92.31 194 ARG A C 1
ATOM 1546 O O . ARG A 1 194 ? -13.18 -7.402 -11.75 1 92.31 194 ARG A O 1
ATOM 1553 N N . PRO A 1 195 ? -12.93 -8.664 -9.859 1 94.81 195 PRO A N 1
ATOM 1554 C CA . PRO A 1 195 ? -11.945 -7.73 -9.305 1 94.81 195 PRO A CA 1
ATOM 1555 C C . PRO A 1 195 ? -10.617 -7.746 -10.055 1 94.81 195 PRO A C 1
ATOM 1557 O O . PRO A 1 195 ? -10.172 -8.805 -10.492 1 94.81 195 PRO A O 1
ATOM 1560 N N . SER A 1 196 ? -10.125 -6.594 -10.234 1 94.5 196 SER A N 1
ATOM 1561 C CA . SER A 1 196 ? -8.773 -6.508 -10.773 1 94.5 196 SER A CA 1
ATOM 1562 C C . SER A 1 196 ? -7.738 -6.902 -9.727 1 94.5 196 SER A C 1
ATOM 1564 O O . SER A 1 196 ? -8.07 -7.074 -8.555 1 94.5 196 SER A O 1
ATOM 1566 N N . ARG A 1 197 ? -6.504 -7.031 -10.141 1 93.69 197 ARG A N 1
ATOM 1567 C CA . ARG A 1 197 ? -5.434 -7.469 -9.258 1 93.69 197 ARG A CA 1
ATOM 1568 C C . ARG A 1 197 ? -5.195 -6.453 -8.141 1 93.69 197 ARG A C 1
ATOM 1570 O O . ARG A 1 197 ? -4.887 -6.828 -7.008 1 93.69 197 ARG A O 1
ATOM 1577 N N . SER A 1 198 ? -5.289 -5.188 -8.453 1 93.56 198 SER A N 1
ATOM 1578 C CA . SER A 1 198 ? -5.125 -4.145 -7.445 1 93.56 198 SER A CA 1
ATOM 1579 C C . SER A 1 198 ? -6.457 -3.781 -6.801 1 93.56 198 SER A C 1
ATOM 1581 O O . SER A 1 198 ? -6.504 -2.971 -5.871 1 93.56 198 SER A O 1
ATOM 1583 N N . PHE A 1 199 ? -7.512 -4.297 -7.312 1 95.75 199 PHE A N 1
ATOM 1584 C CA . PHE A 1 199 ? -8.898 -4.062 -6.93 1 95.75 199 PHE A CA 1
ATOM 1585 C C . PHE A 1 199 ? -9.258 -2.59 -7.09 1 95.75 199 PHE A C 1
ATOM 1587 O O . PHE A 1 199 ? -10.086 -2.066 -6.344 1 95.75 199 PHE A O 1
ATOM 1594 N N . ASP A 1 200 ? -8.594 -1.934 -7.969 1 94.94 200 ASP A N 1
ATOM 1595 C CA . ASP A 1 200 ? -8.891 -0.531 -8.25 1 94.94 200 ASP A CA 1
ATOM 1596 C C . ASP A 1 200 ? -10.273 -0.372 -8.875 1 94.94 200 ASP A C 1
ATOM 1598 O O . ASP A 1 200 ? -10.836 0.724 -8.875 1 94.94 200 ASP A O 1
ATOM 1602 N N . ASN A 1 201 ? -10.812 -1.431 -9.383 1 96.31 201 ASN A N 1
ATOM 1603 C CA . ASN A 1 201 ? -12.125 -1.398 -10.016 1 96.31 201 ASN A CA 1
ATOM 1604 C C . ASN A 1 201 ? -13.234 -1.763 -9.031 1 96.31 201 ASN A C 1
ATOM 1606 O O . ASN A 1 201 ? -14.297 -2.229 -9.438 1 96.31 201 ASN A O 1
ATOM 1610 N N . PHE A 1 202 ? -13.023 -1.572 -7.801 1 97 202 PHE A N 1
ATOM 1611 C CA . PHE A 1 202 ? -14 -1.933 -6.773 1 97 202 PHE A CA 1
ATOM 1612 C C . PHE A 1 202 ? -15.359 -1.321 -7.082 1 97 202 PHE A C 1
ATOM 1614 O O . PHE A 1 202 ? -16.375 -2.01 -7.035 1 97 202 PHE A O 1
ATOM 1621 N N . PRO A 1 203 ? -15.43 -0.051 -7.422 1 96.94 203 PRO A N 1
ATOM 1622 C CA . PRO A 1 203 ? -16.75 0.532 -7.691 1 96.94 203 PRO A CA 1
ATOM 1623 C C . PRO A 1 203 ? -17.484 -0.163 -8.836 1 96.94 203 PRO A C 1
ATOM 1625 O O . PRO A 1 203 ? -18.688 -0.389 -8.75 1 96.94 203 PRO A O 1
ATOM 1628 N N . ALA A 1 204 ? -16.75 -0.493 -9.836 1 96.38 204 ALA A N 1
ATOM 1629 C CA . ALA A 1 204 ? -17.344 -1.204 -10.969 1 96.38 204 ALA A CA 1
ATOM 1630 C C . ALA A 1 204 ? -17.812 -2.594 -10.555 1 96.38 204 ALA A C 1
ATOM 1632 O O . ALA A 1 204 ? -18.875 -3.051 -10.992 1 96.38 204 ALA A O 1
ATOM 1633 N N . TYR A 1 205 ? -17.016 -3.252 -9.836 1 95.56 205 TYR A N 1
ATOM 1634 C CA . TYR A 1 205 ? -17.375 -4.574 -9.336 1 95.56 205 TYR A CA 1
ATOM 1635 C C . TYR A 1 205 ? -18.609 -4.492 -8.438 1 95.56 205 TYR A C 1
ATOM 1637 O O . TYR A 1 205 ? -19.516 -5.316 -8.539 1 95.56 205 TYR A O 1
ATOM 1645 N N . TYR A 1 206 ? -18.609 -3.502 -7.562 1 95.69 206 TYR A N 1
ATOM 1646 C CA . TYR A 1 206 ? -19.766 -3.318 -6.695 1 95.69 206 TYR A CA 1
ATOM 1647 C C . TYR A 1 206 ? -21.031 -3.049 -7.512 1 95.69 206 TYR A C 1
ATOM 1649 O O . TYR A 1 206 ? -22.109 -3.537 -7.176 1 95.69 206 TYR A O 1
ATOM 1657 N N . PHE A 1 207 ? -20.859 -2.279 -8.477 1 95.06 207 PHE A N 1
ATOM 1658 C CA . PHE A 1 207 ? -21.984 -2.004 -9.367 1 95.06 207 PHE A CA 1
ATOM 1659 C C . PHE A 1 207 ? -22.5 -3.289 -10 1 95.06 207 PHE A C 1
ATOM 1661 O O . PHE A 1 207 ? -23.703 -3.492 -10.102 1 95.06 207 PHE A O 1
ATOM 1668 N N . TYR A 1 208 ? -21.641 -4.125 -10.359 1 94.62 208 TYR A N 1
ATOM 1669 C CA . TYR A 1 208 ? -22.016 -5.434 -10.883 1 94.62 208 TYR A CA 1
ATOM 1670 C C . TYR A 1 208 ? -22.797 -6.23 -9.844 1 94.62 208 TYR A C 1
ATOM 1672 O O . TYR A 1 208 ? -23.844 -6.816 -10.156 1 94.62 208 TYR A O 1
ATOM 1680 N N . LEU A 1 209 ? -22.297 -6.246 -8.656 1 93.19 209 LEU A N 1
ATOM 1681 C CA . LEU A 1 209 ? -22.969 -6.973 -7.586 1 93.19 209 LEU A CA 1
ATOM 1682 C C . LEU A 1 209 ? -24.391 -6.43 -7.359 1 93.19 209 LEU A C 1
ATOM 1684 O O . LEU A 1 209 ? -25.328 -7.199 -7.137 1 93.19 209 LEU A O 1
ATOM 1688 N N . LEU A 1 210 ? -24.516 -5.156 -7.43 1 92 210 LEU A N 1
ATOM 1689 C CA . LEU A 1 210 ? -25.812 -4.5 -7.23 1 92 210 LEU A CA 1
ATOM 1690 C C . LEU A 1 210 ? -26.812 -4.934 -8.297 1 92 210 LEU A C 1
ATOM 1692 O O . LEU A 1 210 ? -28 -5.082 -8.016 1 92 210 LEU A O 1
ATOM 1696 N N . GLN A 1 211 ? -26.312 -5.199 -9.422 1 92.31 211 GLN A N 1
ATOM 1697 C CA . GLN A 1 211 ? -27.188 -5.523 -10.547 1 92.31 211 GLN A CA 1
ATOM 1698 C C . GLN A 1 211 ? -27.484 -7.02 -10.594 1 92.31 211 GLN A C 1
ATOM 1700 O O . GLN A 1 211 ? -28.625 -7.418 -10.836 1 92.31 211 GLN A O 1
ATOM 1705 N N . GLU A 1 212 ? -26.516 -7.785 -10.273 1 92.31 212 GLU A N 1
ATOM 1706 C CA . GLU A 1 212 ? -26.641 -9.195 -10.617 1 92.31 212 GLU A CA 1
ATOM 1707 C C . GLU A 1 212 ? -26.688 -10.07 -9.359 1 92.31 212 GLU A C 1
ATOM 1709 O O . GLU A 1 212 ? -27.109 -11.219 -9.414 1 92.31 212 GLU A O 1
ATOM 1714 N N . LYS A 1 213 ? -26.188 -9.516 -8.297 1 91.19 213 LYS A N 1
ATOM 1715 C CA . LYS A 1 213 ? -26.078 -10.328 -7.09 1 91.19 213 LYS A CA 1
ATOM 1716 C C . LYS A 1 213 ? -26.625 -9.586 -5.875 1 91.19 213 LYS A C 1
ATOM 1718 O O . LYS A 1 213 ? -25.953 -9.477 -4.852 1 91.19 213 LYS A O 1
ATOM 1723 N N . GLN A 1 214 ? -27.797 -9.266 -5.871 1 90.62 214 GLN A N 1
ATOM 1724 C CA . GLN A 1 214 ? -28.422 -8.422 -4.844 1 90.62 214 GLN A CA 1
ATOM 1725 C C . GLN A 1 214 ? -28.438 -9.133 -3.494 1 90.62 214 GLN A C 1
ATOM 1727 O O . GLN A 1 214 ? -28.297 -8.492 -2.449 1 90.62 214 GLN A O 1
ATOM 1732 N N . SER A 1 215 ? -28.609 -10.406 -3.52 1 89.88 215 SER A N 1
ATOM 1733 C CA . SER A 1 215 ? -28.641 -11.172 -2.277 1 89.88 215 SER A CA 1
ATOM 1734 C C . SER A 1 215 ? -27.344 -11.023 -1.499 1 89.88 215 SER A C 1
ATOM 1736 O O . SER A 1 215 ? -27.359 -10.938 -0.269 1 89.88 215 SER A O 1
ATOM 1738 N N . LEU A 1 216 ? -26.328 -10.953 -2.221 1 88.94 216 LEU A N 1
ATOM 1739 C CA . LEU A 1 216 ? -25.016 -10.781 -1.594 1 88.94 216 LEU A CA 1
ATOM 1740 C C . LEU A 1 216 ? -24.906 -9.422 -0.917 1 88.94 216 LEU A C 1
ATOM 1742 O O . LEU A 1 216 ? -24.328 -9.297 0.164 1 88.94 216 LEU A O 1
ATOM 1746 N N . ILE A 1 217 ? -25.469 -8.461 -1.524 1 91.19 217 ILE A N 1
ATOM 1747 C CA . ILE A 1 217 ? -25.438 -7.109 -0.984 1 91.19 217 ILE A CA 1
ATOM 1748 C C . ILE A 1 217 ? -26.25 -7.051 0.312 1 91.19 217 ILE A C 1
ATOM 1750 O O . ILE A 1 217 ? -25.828 -6.406 1.279 1 91.19 217 ILE A O 1
ATOM 1754 N N . PHE A 1 218 ? -27.281 -7.758 0.32 1 91.75 218 PHE A N 1
ATOM 1755 C CA . PHE A 1 218 ? -28.141 -7.809 1.499 1 91.75 218 PHE A CA 1
ATOM 1756 C C . PHE A 1 218 ? -27.406 -8.406 2.686 1 91.75 218 PHE A C 1
ATOM 1758 O O . PHE A 1 218 ? -27.594 -7.977 3.826 1 91.75 218 PHE A O 1
ATOM 1765 N N . ASP A 1 219 ? -26.531 -9.312 2.363 1 91.69 219 ASP A N 1
ATOM 1766 C CA . ASP A 1 219 ? -25.766 -9.961 3.414 1 91.69 219 ASP A CA 1
ATOM 1767 C C . ASP A 1 219 ? -24.562 -9.109 3.818 1 91.69 219 ASP A C 1
ATOM 1769 O O . ASP A 1 219 ? -24.141 -9.125 4.977 1 91.69 219 ASP A O 1
ATOM 1773 N N . LEU A 1 220 ? -24.047 -8.391 2.936 1 94.25 220 LEU A N 1
ATOM 1774 C CA . LEU A 1 220 ? -22.812 -7.641 3.113 1 94.25 220 LEU A CA 1
ATOM 1775 C C . LEU A 1 220 ? -23.047 -6.391 3.957 1 94.25 220 LEU A C 1
ATOM 1777 O O . LEU A 1 220 ? -22.266 -6.098 4.867 1 94.25 220 LEU A O 1
ATOM 1781 N N . ILE A 1 221 ? -24.141 -5.625 3.736 1 96.06 221 ILE A N 1
ATOM 1782 C CA . ILE A 1 221 ? -24.344 -4.293 4.289 1 96.06 221 ILE A CA 1
ATOM 1783 C C . ILE A 1 221 ? -24.422 -4.371 5.812 1 96.06 221 ILE A C 1
ATOM 1785 O O . ILE A 1 221 ? -23.766 -3.6 6.512 1 96.06 221 ILE A O 1
ATOM 1789 N N . PRO A 1 222 ? -25.125 -5.359 6.383 1 95.69 222 PRO A N 1
ATOM 1790 C CA . PRO A 1 222 ? -25.156 -5.453 7.844 1 95.69 222 PRO A CA 1
ATOM 1791 C C . PRO A 1 222 ? -23.781 -5.727 8.445 1 95.69 222 PRO A C 1
ATOM 1793 O O . PRO A 1 222 ? -23.469 -5.23 9.531 1 95.69 222 PRO A O 1
ATOM 1796 N N . ILE A 1 223 ? -23 -6.469 7.789 1 94.75 223 ILE A N 1
ATOM 1797 C CA . ILE A 1 223 ? -21.656 -6.805 8.273 1 94.75 223 ILE A CA 1
ATOM 1798 C C . ILE A 1 223 ? -20.781 -5.559 8.258 1 94.75 223 ILE A C 1
ATOM 1800 O O . ILE A 1 223 ? -20.031 -5.309 9.203 1 94.75 223 ILE A O 1
ATOM 1804 N N . LEU A 1 224 ? -20.891 -4.781 7.188 1 95.38 224 LEU A N 1
ATOM 1805 C CA . LEU A 1 224 ? -20.141 -3.535 7.105 1 95.38 224 LEU A CA 1
ATOM 1806 C C . LEU A 1 224 ? -20.562 -2.568 8.203 1 95.38 224 LEU A C 1
ATOM 1808 O O . LEU A 1 224 ? -19.719 -1.907 8.82 1 95.38 224 LEU A O 1
ATOM 1812 N N . ARG A 1 225 ? -21.828 -2.496 8.5 1 94.88 225 ARG A N 1
ATOM 1813 C CA . ARG A 1 225 ? -22.344 -1.622 9.547 1 94.88 225 ARG A CA 1
ATOM 1814 C C . ARG A 1 225 ? -21.812 -2.025 10.914 1 94.88 225 ARG A C 1
ATOM 1816 O O . ARG A 1 225 ? -21.531 -1.169 11.758 1 94.88 225 ARG A O 1
ATOM 1823 N N . GLU A 1 226 ? -21.594 -3.238 11.07 1 92.31 226 GLU A N 1
ATOM 1824 C CA . GLU A 1 226 ? -21.125 -3.764 12.352 1 92.31 226 GLU A CA 1
ATOM 1825 C C . GLU A 1 226 ? -19.625 -3.547 12.523 1 92.31 226 GLU A C 1
ATOM 1827 O O . GLU A 1 226 ? -19.141 -3.357 13.641 1 92.31 226 GLU A O 1
ATOM 1832 N N . ASN A 1 227 ? -18.922 -3.529 11.438 1 90.88 227 ASN A N 1
ATOM 1833 C CA . ASN A 1 227 ? -17.469 -3.609 11.555 1 90.88 227 ASN A CA 1
ATOM 1834 C C . ASN A 1 227 ? -16.812 -2.297 11.156 1 90.88 227 ASN A C 1
ATOM 1836 O O . ASN A 1 227 ? -15.609 -2.107 11.391 1 90.88 227 ASN A O 1
ATOM 1840 N N . ILE A 1 228 ? -17.5 -1.405 10.547 1 90.75 228 ILE A N 1
ATOM 1841 C CA . ILE A 1 228 ? -16.969 -0.104 10.172 1 90.75 228 ILE A CA 1
ATOM 1842 C C . ILE A 1 228 ? -17.766 1.005 10.859 1 90.75 228 ILE A C 1
ATOM 1844 O O . ILE A 1 228 ? -18.922 1.251 10.516 1 90.75 228 ILE A O 1
ATOM 1848 N N . ASP A 1 229 ? -17.047 1.684 11.703 1 87.19 229 ASP A N 1
ATOM 1849 C CA . ASP A 1 229 ? -17.703 2.699 12.523 1 87.19 229 ASP A CA 1
ATOM 1850 C C . ASP A 1 229 ? -18.312 3.789 11.656 1 87.19 229 ASP A C 1
ATOM 1852 O O . ASP A 1 229 ? -17.641 4.367 10.805 1 87.19 229 ASP A O 1
ATOM 1856 N N . GLY A 1 230 ? -19.641 3.998 11.867 1 89.25 230 GLY A N 1
ATOM 1857 C CA . GLY A 1 230 ? -20.344 5.098 11.227 1 89.25 230 GLY A CA 1
ATOM 1858 C C . GLY A 1 230 ? -20.875 4.742 9.852 1 89.25 230 GLY A C 1
ATOM 1859 O O . GLY A 1 230 ? -21.703 5.465 9.297 1 89.25 230 GLY A O 1
ATOM 1860 N N . PHE A 1 231 ? -20.438 3.611 9.297 1 93.5 231 PHE A N 1
ATOM 1861 C CA . PHE A 1 231 ? -20.891 3.215 7.973 1 93.5 231 PHE A CA 1
ATOM 1862 C C . PHE A 1 231 ? -22.391 2.982 7.973 1 93.5 231 PHE A C 1
ATOM 1864 O O . PHE A 1 231 ? -22.938 2.336 8.875 1 93.5 231 PHE A O 1
ATOM 1871 N N . ARG A 1 232 ? -23.062 3.453 6.93 1 93.69 232 ARG A N 1
ATOM 1872 C CA . ARG A 1 232 ? -24.516 3.246 6.852 1 93.69 232 ARG A CA 1
ATOM 1873 C C . ARG A 1 232 ? -24.891 2.52 5.566 1 93.69 232 ARG A C 1
ATOM 1875 O O . ARG A 1 232 ? -25.484 1.445 5.605 1 93.69 232 ARG A O 1
ATOM 1882 N N . SER A 1 233 ? -24.469 3.178 4.438 1 94.5 233 SER A N 1
ATOM 1883 C CA . SER A 1 233 ? -24.875 2.586 3.17 1 94.5 233 SER A CA 1
ATOM 1884 C C . SER A 1 233 ? -24.031 3.111 2.018 1 94.5 233 SER A C 1
ATOM 1886 O O . SER A 1 233 ? -23.25 4.043 2.193 1 94.5 233 SER A O 1
ATOM 1888 N N . PHE A 1 234 ? -24.172 2.416 0.877 1 95.38 234 PHE A N 1
ATOM 1889 C CA . PHE A 1 234 ? -23.625 2.889 -0.385 1 95.38 234 PHE A CA 1
ATOM 1890 C C . PHE A 1 234 ? -24.656 3.684 -1.169 1 95.38 234 PHE A C 1
ATOM 1892 O O . PHE A 1 234 ? -25.859 3.426 -1.06 1 95.38 234 PHE A O 1
ATOM 1899 N N . ILE A 1 235 ? -24.141 4.633 -1.874 1 93.38 235 ILE A N 1
ATOM 1900 C CA . ILE A 1 235 ? -24.969 5.387 -2.801 1 93.38 235 ILE A CA 1
ATOM 1901 C C . ILE A 1 235 ? -24.344 5.387 -4.188 1 93.38 235 ILE A C 1
ATOM 1903 O O . ILE A 1 235 ? -23.172 5.758 -4.344 1 93.38 235 ILE A O 1
ATOM 1907 N N . MET A 1 236 ? -25.062 4.883 -5.137 1 92.06 236 MET A N 1
ATOM 1908 C CA . MET A 1 236 ? -24.672 5.02 -6.539 1 92.06 236 MET A CA 1
ATOM 1909 C C . MET A 1 236 ? -25.359 6.223 -7.176 1 92.06 236 MET A C 1
ATOM 1911 O O . MET A 1 236 ? -26.578 6.195 -7.426 1 92.06 236 MET A O 1
ATOM 1915 N N . GLU A 1 237 ? -24.594 7.227 -7.402 1 88.38 237 GLU A N 1
ATOM 1916 C CA . GLU A 1 237 ? -25.172 8.477 -7.875 1 88.38 237 GLU A CA 1
ATOM 1917 C C . GLU A 1 237 ? -24.781 8.766 -9.32 1 88.38 237 GLU A C 1
ATOM 1919 O O . GLU A 1 237 ? -23.625 8.547 -9.703 1 88.38 237 GLU A O 1
ATOM 1924 N N . GLN A 1 238 ? -25.75 9.055 -10.125 1 83.75 238 GLN A N 1
ATOM 1925 C CA . GLN A 1 238 ? -25.516 9.555 -11.477 1 83.75 238 GLN A CA 1
ATOM 1926 C C . GLN A 1 238 ? -26.219 10.883 -11.703 1 83.75 238 GLN A C 1
ATOM 1928 O O . GLN A 1 238 ? -27.438 10.984 -11.516 1 83.75 238 GLN A O 1
ATOM 1933 N N . ARG A 1 239 ? -25.422 11.914 -11.945 1 78.88 239 ARG A N 1
ATOM 1934 C CA . ARG A 1 239 ? -26.016 13.227 -12.18 1 78.88 239 ARG A CA 1
ATOM 1935 C C . ARG A 1 239 ? -25.906 13.625 -13.648 1 78.88 239 ARG A C 1
ATOM 1937 O O . ARG A 1 239 ? -24.859 14.086 -14.102 1 78.88 239 ARG A O 1
ATOM 1944 N N . GLY A 1 240 ? -26.953 13.531 -14.281 1 78 240 GLY A N 1
ATOM 1945 C CA . GLY A 1 240 ? -26.984 13.93 -15.68 1 78 240 GLY A CA 1
ATOM 1946 C C . GLY A 1 240 ? -26.016 13.141 -16.547 1 78 240 GLY A C 1
ATOM 1947 O O . GLY A 1 240 ? -26.031 11.906 -16.531 1 78 240 GLY A O 1
ATOM 1948 N N . THR A 1 241 ? -25.125 14.047 -17.125 1 78.81 241 THR A N 1
ATOM 1949 C CA . THR A 1 241 ? -24.172 13.453 -18.062 1 78.81 241 THR A CA 1
ATOM 1950 C C . THR A 1 241 ? -22.875 13.109 -17.359 1 78.81 241 THR A C 1
ATOM 1952 O O . THR A 1 241 ? -21.953 12.562 -17.969 1 78.81 241 THR A O 1
ATOM 1955 N N . ARG A 1 242 ? -22.922 13.328 -16.141 1 81 242 ARG A N 1
ATOM 1956 C CA . ARG A 1 242 ? -21.703 13.008 -15.383 1 81 242 ARG A CA 1
ATOM 1957 C C . ARG A 1 242 ? -21.594 11.508 -15.141 1 81 242 ARG A C 1
ATOM 1959 O O . ARG A 1 242 ? -22.609 10.812 -15.062 1 81 242 ARG A O 1
ATOM 1966 N N . PRO A 1 243 ? -20.406 11.117 -15.039 1 87.56 243 PRO A N 1
ATOM 1967 C CA . PRO A 1 243 ? -20.219 9.688 -14.781 1 87.56 243 PRO A CA 1
ATOM 1968 C C . PRO A 1 243 ? -20.797 9.25 -13.438 1 87.56 243 PRO A C 1
ATOM 1970 O O . PRO A 1 243 ? -20.906 10.062 -12.516 1 87.56 243 PRO A O 1
ATOM 1973 N N . ARG A 1 244 ? -21.25 8.039 -13.438 1 92.31 244 ARG A N 1
ATOM 1974 C CA . ARG A 1 244 ? -21.719 7.434 -12.195 1 92.31 244 ARG A CA 1
ATOM 1975 C C . ARG A 1 244 ? -20.609 7.395 -11.148 1 92.31 244 ARG A C 1
ATOM 1977 O O . ARG A 1 244 ? -19.453 7.105 -11.469 1 92.31 244 ARG A O 1
ATOM 1984 N N . LYS A 1 245 ? -21.031 7.699 -9.867 1 94.62 245 LYS A N 1
ATOM 1985 C CA . LYS A 1 245 ? -20.078 7.727 -8.773 1 94.62 245 LYS A CA 1
ATOM 1986 C C . LYS A 1 245 ? -20.547 6.871 -7.598 1 94.62 245 LYS A C 1
ATOM 1988 O O . LYS A 1 245 ? -21.734 6.867 -7.266 1 94.62 245 LYS A O 1
ATOM 1993 N N . LEU A 1 246 ? -19.578 6.156 -7.051 1 96.56 246 LEU A N 1
ATOM 1994 C CA . LEU A 1 246 ? -19.859 5.418 -5.82 1 96.56 246 LEU A CA 1
ATOM 1995 C C . LEU A 1 246 ? -19.578 6.289 -4.598 1 96.56 246 LEU A C 1
ATOM 1997 O O . LEU A 1 246 ? -18.484 6.816 -4.434 1 96.56 246 LEU A O 1
ATOM 2001 N N . ARG A 1 247 ? -20.562 6.457 -3.775 1 95.94 247 ARG A N 1
ATOM 2002 C CA . ARG A 1 247 ? -20.469 7.203 -2.525 1 95.94 247 ARG A CA 1
ATOM 2003 C C . ARG A 1 247 ? -20.859 6.336 -1.335 1 95.94 247 ARG A C 1
ATOM 2005 O O . ARG A 1 247 ? -21.453 5.27 -1.507 1 95.94 247 ARG A O 1
ATOM 2012 N N . VAL A 1 248 ? -20.438 6.75 -0.207 1 95.88 248 VAL A N 1
ATOM 2013 C CA . VAL A 1 248 ? -20.734 6.035 1.027 1 95.88 248 VAL A CA 1
ATOM 2014 C C . VAL A 1 248 ? -21.281 7.012 2.072 1 95.88 248 VAL A C 1
ATOM 2016 O O . VAL A 1 248 ? -20.734 8.109 2.24 1 95.88 248 VAL A O 1
ATOM 2019 N N . GLU A 1 249 ? -22.297 6.562 2.76 1 94.31 249 GLU A N 1
ATOM 2020 C CA . GLU A 1 249 ? -22.891 7.371 3.818 1 94.31 249 GLU A CA 1
ATOM 2021 C C . GLU A 1 249 ? -22.359 6.965 5.191 1 94.31 249 GLU A C 1
ATOM 2023 O O . GLU A 1 249 ? -22.344 5.781 5.531 1 94.31 249 GLU A O 1
ATOM 2028 N N . PHE A 1 250 ? -21.906 7.973 5.895 1 92.94 250 PHE A N 1
ATOM 2029 C CA . PHE A 1 250 ? -21.469 7.758 7.27 1 92.94 250 PHE A CA 1
ATOM 2030 C C . PHE A 1 250 ? -22.312 8.562 8.242 1 92.94 250 PHE A C 1
ATOM 2032 O O . PHE A 1 250 ? -22.719 9.695 7.945 1 92.94 250 PHE A O 1
ATOM 2039 N N . ALA A 1 251 ? -22.578 7.961 9.367 1 90.5 251 ALA A N 1
ATOM 2040 C CA . ALA A 1 251 ? -23.266 8.672 10.445 1 90.5 251 ALA A CA 1
ATOM 2041 C C . ALA A 1 251 ? -22.312 9.617 11.172 1 90.5 251 ALA A C 1
ATOM 2043 O O . ALA A 1 251 ? -21.172 9.258 11.445 1 90.5 251 ALA A O 1
ATOM 2044 N N . VAL A 1 252 ? -22.766 10.844 11.32 1 85.56 252 VAL A N 1
ATOM 2045 C CA . VAL A 1 252 ? -22.016 11.836 12.078 1 85.56 252 VAL A CA 1
ATOM 2046 C C . VAL A 1 252 ? -22.922 12.5 13.109 1 85.56 252 VAL A C 1
ATOM 2048 O O . VAL A 1 252 ? -23.891 13.164 12.75 1 85.56 252 VAL A O 1
ATOM 2051 N N . GLU A 1 253 ? -22.516 12.25 14.312 1 80.06 253 GLU A N 1
ATOM 2052 C CA . GLU A 1 253 ? -23.312 12.867 15.359 1 80.06 253 GLU A CA 1
ATOM 2053 C C . GLU A 1 253 ? -23.109 14.383 15.383 1 80.06 253 GLU A C 1
ATOM 2055 O O . GLU A 1 253 ? -21.984 14.867 15.336 1 80.06 253 GLU A O 1
ATOM 2060 N N . GLY A 1 254 ? -24.203 15.055 15.453 1 72.94 254 GLY A N 1
ATOM 2061 C CA . GLY A 1 254 ? -24.156 16.5 15.562 1 72.94 254 GLY A CA 1
ATOM 2062 C C . GLY A 1 254 ? -23.969 17.203 14.227 1 72.94 254 GLY A C 1
ATOM 2063 O O . GLY A 1 254 ? -23.672 18.391 14.18 1 72.94 254 GLY A O 1
ATOM 2064 N N . SER A 1 255 ? -24.141 16.422 13.227 1 75.44 255 SER A N 1
ATOM 2065 C CA . SER A 1 255 ? -24 17.016 11.906 1 75.44 255 SER A CA 1
ATOM 2066 C C . SER A 1 255 ? -25.062 18.078 11.672 1 75.44 255 SER A C 1
ATOM 2068 O O . SER A 1 255 ? -26.219 17.922 12.078 1 75.44 255 SER A O 1
ATOM 2070 N N . GLU A 1 256 ? -24.578 19.219 11.18 1 73.88 256 GLU A N 1
ATOM 2071 C CA . GLU A 1 256 ? -25.516 20.281 10.805 1 73.88 256 GLU A CA 1
ATOM 2072 C C . GLU A 1 256 ? -26.297 19.922 9.547 1 73.88 256 GLU A C 1
ATOM 2074 O O . GLU A 1 256 ? -27.266 20.594 9.203 1 73.88 256 GLU A O 1
ATOM 2079 N N . ARG A 1 257 ? -25.906 18.984 8.789 1 67.25 257 ARG A N 1
ATOM 2080 C CA . ARG A 1 257 ? -26.469 18.656 7.488 1 67.25 257 ARG A CA 1
ATOM 2081 C C . ARG A 1 257 ? -27.281 17.375 7.555 1 67.25 257 ARG A C 1
ATOM 2083 O O . ARG A 1 257 ? -27.516 16.719 6.531 1 67.25 257 ARG A O 1
ATOM 2090 N N . GLY A 1 258 ? -27.562 16.953 8.734 1 72.44 258 GLY A N 1
ATOM 2091 C CA . GLY A 1 258 ? -28.359 15.734 8.875 1 72.44 258 GLY A CA 1
ATOM 2092 C C . GLY A 1 258 ? -27.625 14.641 9.625 1 72.44 258 GLY A C 1
ATOM 2093 O O . GLY A 1 258 ? -26.5 14.844 10.094 1 72.44 258 GLY A O 1
ATOM 2094 N N . GLN A 1 259 ? -28.25 13.484 9.586 1 80.62 259 GLN A N 1
ATOM 2095 C CA . GLN A 1 259 ? -27.766 12.383 10.414 1 80.62 259 GLN A CA 1
ATOM 2096 C C . GLN A 1 259 ? -26.625 11.648 9.727 1 80.62 259 GLN A C 1
ATOM 2098 O O . GLN A 1 259 ? -25.828 10.969 10.383 1 80.62 259 GLN A O 1
ATOM 2103 N N . THR A 1 260 ? -26.609 11.766 8.383 1 88.38 260 THR A N 1
ATOM 2104 C CA . THR A 1 260 ? -25.547 11.094 7.645 1 88.38 260 THR A CA 1
ATOM 2105 C C . THR A 1 260 ? -24.891 12.047 6.645 1 88.38 260 THR A C 1
ATOM 2107 O O . THR A 1 260 ? -25.516 13.016 6.211 1 88.38 260 THR A O 1
ATOM 2110 N N . VAL A 1 261 ? -23.703 11.812 6.371 1 89.94 261 VAL A N 1
ATOM 2111 C CA . VAL A 1 261 ? -22.922 12.602 5.422 1 89.94 261 VAL A CA 1
ATOM 2112 C C . VAL A 1 261 ? -22.391 11.695 4.32 1 89.94 261 VAL A C 1
ATOM 2114 O O . VAL A 1 261 ? -21.766 10.656 4.605 1 89.94 261 VAL A O 1
ATOM 2117 N N . PRO A 1 262 ? -22.641 12.07 3.088 1 91 262 PRO A N 1
ATOM 2118 C CA . PRO A 1 262 ? -22.109 11.273 1.983 1 91 262 PRO A CA 1
ATOM 2119 C C . PRO A 1 262 ? -20.672 11.625 1.641 1 91 262 PRO A C 1
ATOM 2121 O O . PRO A 1 262 ? -20.297 12.797 1.645 1 91 262 PRO A O 1
ATOM 2124 N N . TYR A 1 263 ? -19.891 10.594 1.399 1 92.56 263 TYR A N 1
ATOM 2125 C CA . TYR A 1 263 ? -18.516 10.734 0.928 1 92.56 263 TYR A CA 1
ATOM 2126 C C . TYR A 1 263 ? -18.297 9.961 -0.367 1 92.56 263 TYR A C 1
ATOM 2128 O O . TYR A 1 263 ? -18.812 8.844 -0.525 1 92.56 263 TYR A O 1
ATOM 2136 N N . ASP A 1 264 ? -17.594 10.648 -1.284 1 93.5 264 ASP A N 1
ATOM 2137 C CA . ASP A 1 264 ? -17.109 9.82 -2.381 1 93.5 264 ASP A CA 1
ATOM 2138 C C . ASP A 1 264 ? -16.219 8.688 -1.863 1 93.5 264 ASP A C 1
ATOM 2140 O O . ASP A 1 264 ? -15.492 8.867 -0.885 1 93.5 264 ASP A O 1
ATOM 2144 N N . PHE A 1 265 ? -16.234 7.539 -2.547 1 96.19 265 PHE A N 1
ATOM 2145 C CA . PHE A 1 265 ? -15.461 6.391 -2.094 1 96.19 265 PHE A CA 1
ATOM 2146 C C . PHE A 1 265 ? -13.984 6.754 -1.97 1 96.19 265 PHE A C 1
ATOM 2148 O O . PHE A 1 265 ? -13.305 6.305 -1.041 1 96.19 265 PHE A O 1
ATOM 2155 N N . SER A 1 266 ? -13.539 7.617 -2.838 1 92.81 266 SER A N 1
ATOM 2156 C CA . SER A 1 266 ? -12.125 8 -2.877 1 92.81 266 SER A CA 1
ATOM 2157 C C . SER A 1 266 ? -11.773 8.93 -1.718 1 92.81 266 SER A C 1
ATOM 2159 O O . SER A 1 266 ? -10.594 9.156 -1.439 1 92.81 266 SER A O 1
ATOM 2161 N N . GLU A 1 267 ? -12.75 9.453 -1.034 1 91.5 267 GLU A N 1
ATOM 2162 C CA . GLU A 1 267 ? -12.523 10.367 0.084 1 91.5 267 GLU A CA 1
ATOM 2163 C C . GLU A 1 267 ? -12.352 9.602 1.394 1 91.5 267 GLU A C 1
ATOM 2165 O O . GLU A 1 267 ? -11.93 10.172 2.4 1 91.5 267 GLU A O 1
ATOM 2170 N N . LEU A 1 268 ? -12.664 8.312 1.351 1 93.31 268 LEU A N 1
ATOM 2171 C CA . LEU A 1 268 ? -12.5 7.488 2.543 1 93.31 268 LEU A CA 1
ATOM 2172 C C . LEU A 1 268 ? -11.023 7.242 2.836 1 93.31 268 LEU A C 1
ATOM 2174 O O . LEU A 1 268 ? -10.18 7.379 1.948 1 93.31 268 LEU A O 1
ATOM 2178 N N . SER A 1 269 ? -10.781 6.977 4.09 1 92.12 269 SER A N 1
ATOM 2179 C CA . SER A 1 269 ? -9.406 6.605 4.414 1 92.12 269 SER A CA 1
ATOM 2180 C C . SER A 1 269 ? -9.008 5.312 3.713 1 92.12 269 SER A C 1
ATOM 2182 O O . SER A 1 269 ? -9.859 4.52 3.32 1 92.12 269 SER A O 1
ATOM 2184 N N . ASP A 1 270 ? -7.727 5.086 3.543 1 93.44 270 ASP A N 1
ATOM 2185 C CA . ASP A 1 270 ? -7.223 3.85 2.947 1 93.44 270 ASP A CA 1
ATOM 2186 C C . ASP A 1 270 ? -7.738 2.627 3.703 1 93.44 270 ASP A C 1
ATOM 2188 O O . ASP A 1 270 ? -8.125 1.628 3.092 1 93.44 270 ASP A O 1
ATOM 2192 N N . GLY A 1 271 ? -7.746 2.758 5.004 1 94 271 GLY A N 1
ATOM 2193 C CA . GLY A 1 271 ? -8.227 1.65 5.816 1 94 271 GLY A CA 1
ATOM 2194 C C . GLY A 1 271 ? -9.695 1.352 5.609 1 94 271 GLY A C 1
ATOM 2195 O O . GLY A 1 271 ? -10.094 0.188 5.535 1 94 271 GLY A O 1
ATOM 2196 N N . GLN A 1 272 ? -10.461 2.375 5.551 1 94 272 GLN A N 1
ATOM 2197 C CA . GLN A 1 272 ? -11.891 2.188 5.312 1 94 272 GLN A CA 1
ATOM 2198 C C . GLN A 1 272 ? -12.141 1.555 3.947 1 94 272 GLN A C 1
ATOM 2200 O O . GLN A 1 272 ? -12.938 0.621 3.828 1 94 272 GLN A O 1
ATOM 2205 N N . ARG A 1 273 ? -11.461 2.039 2.984 1 96.44 273 ARG A N 1
ATOM 2206 C CA . ARG A 1 273 ? -11.602 1.48 1.644 1 96.44 273 ARG A CA 1
ATOM 2207 C C . ARG A 1 273 ? -11.164 0.02 1.608 1 96.44 273 ARG A C 1
ATOM 2209 O O . ARG A 1 273 ? -11.852 -0.827 1.032 1 96.44 273 ARG A O 1
ATOM 2216 N N . ALA A 1 274 ? -10.062 -0.229 2.223 1 96.19 274 ALA A N 1
ATOM 2217 C CA . ALA A 1 274 ? -9.539 -1.59 2.26 1 96.19 274 ALA A CA 1
ATOM 2218 C C . ALA A 1 274 ? -10.5 -2.535 2.969 1 96.19 274 ALA A C 1
ATOM 2220 O O . ALA A 1 274 ? -10.766 -3.641 2.488 1 96.19 274 ALA A O 1
ATOM 2221 N N . LEU A 1 275 ? -11.055 -2.082 4.07 1 95.75 275 LEU A N 1
ATOM 2222 C CA . LEU A 1 275 ? -11.984 -2.912 4.836 1 95.75 275 LEU A CA 1
ATOM 2223 C C . LEU A 1 275 ? -13.227 -3.238 4.016 1 95.75 275 LEU A C 1
ATOM 2225 O O . LEU A 1 275 ? -13.641 -4.398 3.945 1 95.75 275 LEU A O 1
ATOM 2229 N N . ILE A 1 276 ? -13.781 -2.254 3.412 1 96.75 276 ILE A N 1
ATOM 2230 C CA . ILE A 1 276 ? -14.977 -2.443 2.598 1 96.75 276 ILE A CA 1
ATOM 2231 C C . ILE A 1 276 ? -14.68 -3.43 1.471 1 96.75 276 ILE A C 1
ATOM 2233 O O . ILE A 1 276 ? -15.461 -4.352 1.223 1 96.75 276 ILE A O 1
ATOM 2237 N N . ALA A 1 277 ? -13.57 -3.232 0.855 1 96.69 277 ALA A N 1
ATOM 2238 C CA . ALA A 1 277 ? -13.172 -4.094 -0.253 1 96.69 277 ALA A CA 1
ATOM 2239 C C . ALA A 1 277 ? -12.977 -5.535 0.215 1 96.69 277 ALA A C 1
ATOM 2241 O O . ALA A 1 277 ? -13.445 -6.473 -0.434 1 96.69 277 ALA A O 1
ATOM 2242 N N . LEU A 1 278 ? -12.328 -5.723 1.317 1 96.62 278 LEU A N 1
ATOM 2243 C CA . LEU A 1 278 ? -12.023 -7.055 1.836 1 96.62 278 LEU A CA 1
ATOM 2244 C C . LEU A 1 278 ? -13.297 -7.789 2.23 1 96.62 278 LEU A C 1
ATOM 2246 O O . LEU A 1 278 ? -13.469 -8.961 1.898 1 96.62 278 LEU A O 1
ATOM 2250 N N . TYR A 1 279 ? -14.156 -7.086 2.936 1 96.38 279 TYR A N 1
ATOM 2251 C CA . TYR A 1 279 ? -15.414 -7.727 3.309 1 96.38 279 TYR A CA 1
ATOM 2252 C C . TYR A 1 279 ? -16.219 -8.117 2.072 1 96.38 279 TYR A C 1
ATOM 2254 O O . TYR A 1 279 ? -16.859 -9.164 2.051 1 96.38 279 TYR A O 1
ATOM 2262 N N . THR A 1 280 ? -16.141 -7.281 1.085 1 95.44 280 THR A N 1
ATOM 2263 C CA . THR A 1 280 ? -16.844 -7.586 -0.158 1 95.44 280 THR A CA 1
ATOM 2264 C C . THR A 1 280 ? -16.25 -8.828 -0.82 1 95.44 280 THR A C 1
ATOM 2266 O O . THR A 1 280 ? -16.984 -9.688 -1.302 1 95.44 280 THR A O 1
ATOM 2269 N N . LEU A 1 281 ? -14.93 -8.945 -0.801 1 94.06 281 LEU A N 1
ATOM 2270 C CA . LEU A 1 281 ? -14.25 -10.102 -1.38 1 94.06 281 LEU A CA 1
ATOM 2271 C C . LEU A 1 281 ? -14.648 -11.383 -0.662 1 94.06 281 LEU A C 1
ATOM 2273 O O . LEU A 1 281 ? -14.75 -12.445 -1.285 1 94.06 281 LEU A O 1
ATOM 2277 N N . ALA A 1 282 ? -14.867 -11.266 0.613 1 92.69 282 ALA A N 1
ATOM 2278 C CA . ALA A 1 282 ? -15.227 -12.438 1.4 1 92.69 282 ALA A CA 1
ATOM 2279 C C . ALA A 1 282 ? -16.578 -13 0.963 1 92.69 282 ALA A C 1
ATOM 2281 O O . ALA A 1 282 ? -16.891 -14.156 1.242 1 92.69 282 ALA A O 1
ATOM 2282 N N . PHE A 1 283 ? -17.391 -12.227 0.3 1 86.94 283 PHE A N 1
ATOM 2283 C CA . PHE A 1 283 ? -18.703 -12.664 -0.135 1 86.94 283 PHE A CA 1
ATOM 2284 C C . PHE A 1 283 ? -18.688 -13.07 -1.604 1 86.94 283 PHE A C 1
ATOM 2286 O O . PHE A 1 283 ? -19.75 -13.203 -2.23 1 86.94 283 PHE A O 1
ATOM 2293 N N . CYS A 1 284 ? -17.578 -13.352 -2.045 1 79.31 284 CYS A N 1
ATOM 2294 C CA . CYS A 1 284 ? -17.484 -13.836 -3.418 1 79.31 284 CYS A CA 1
ATOM 2295 C C . CYS A 1 284 ? -18.281 -15.125 -3.596 1 79.31 284 CYS A C 1
ATOM 2297 O O . CYS A 1 284 ? -18.734 -15.719 -2.617 1 79.31 284 CYS A O 1
ATOM 2299 N N . GLU A 1 285 ? -18.469 -15.516 -4.809 1 79.12 285 GLU A N 1
ATOM 2300 C CA . GLU A 1 285 ? -19.312 -16.656 -5.176 1 79.12 285 GLU A CA 1
ATOM 2301 C C . GLU A 1 285 ? -18.797 -17.938 -4.531 1 79.12 285 GLU A C 1
ATOM 2303 O O . GLU A 1 285 ? -17.594 -18.094 -4.305 1 79.12 285 GLU A O 1
ATOM 2308 N N . SER A 1 286 ? -19.781 -18.797 -4.348 1 81.44 286 SER A N 1
ATOM 2309 C CA . SER A 1 286 ? -19.438 -20.094 -3.781 1 81.44 286 SER A CA 1
ATOM 2310 C C . SER A 1 286 ? -18.484 -20.859 -4.68 1 81.44 286 SER A C 1
ATOM 2312 O O . SER A 1 286 ? -18.625 -20.859 -5.906 1 81.44 286 SER A O 1
ATOM 2314 N N . GLY A 1 287 ? -17.469 -21.406 -4.031 1 85.94 287 GLY A N 1
ATOM 2315 C CA . GLY A 1 287 ? -16.531 -22.234 -4.773 1 85.94 287 GLY A CA 1
ATOM 2316 C C . GLY A 1 287 ? -15.375 -21.438 -5.352 1 85.94 287 GLY A C 1
ATOM 2317 O O . GLY A 1 287 ? -14.523 -21.984 -6.059 1 85.94 287 GLY A O 1
ATOM 2318 N N . SER A 1 288 ? -15.305 -20.203 -5.004 1 91.94 288 SER A N 1
ATOM 2319 C CA . SER A 1 288 ? -14.242 -19.375 -5.531 1 91.94 288 SER A CA 1
ATOM 2320 C C . SER A 1 288 ? -12.93 -19.609 -4.793 1 91.94 288 SER A C 1
ATOM 2322 O O . SER A 1 288 ? -12.922 -20.109 -3.668 1 91.94 288 SER A O 1
ATOM 2324 N N . THR A 1 289 ? -11.828 -19.422 -5.512 1 96.12 289 THR A N 1
ATOM 2325 C CA . THR A 1 289 ? -10.492 -19.406 -4.918 1 96.12 289 THR A CA 1
ATOM 2326 C C . THR A 1 289 ? -9.984 -17.984 -4.754 1 96.12 289 THR A C 1
ATOM 2328 O O . THR A 1 289 ? -9.805 -17.266 -5.742 1 96.12 289 THR A O 1
ATOM 2331 N N . LEU A 1 290 ? -9.781 -17.641 -3.494 1 96.88 290 LEU A N 1
ATOM 2332 C CA . LEU A 1 290 ? -9.312 -16.281 -3.191 1 96.88 290 LEU A CA 1
ATOM 2333 C C . LEU A 1 290 ? -7.816 -16.297 -2.871 1 96.88 290 LEU A C 1
ATOM 2335 O O . LEU A 1 290 ? -7.375 -17.016 -1.981 1 96.88 290 LEU A O 1
ATOM 2339 N N . LEU A 1 291 ? -7.066 -15.594 -3.672 1 97.94 291 LEU A N 1
ATOM 2340 C CA . LEU A 1 291 ? -5.664 -15.305 -3.396 1 97.94 291 LEU A CA 1
ATOM 2341 C C . LEU A 1 291 ? -5.484 -13.852 -2.969 1 97.94 291 LEU A C 1
ATOM 2343 O O . LEU A 1 291 ? -5.633 -12.938 -3.783 1 97.94 291 LEU A O 1
ATOM 2347 N N . ILE A 1 292 ? -5.199 -13.625 -1.7 1 97.69 292 ILE A N 1
ATOM 2348 C CA . ILE A 1 292 ? -5.098 -12.25 -1.205 1 97.69 292 ILE A CA 1
ATOM 2349 C C . ILE A 1 292 ? -3.701 -12.016 -0.633 1 97.69 292 ILE A C 1
ATOM 2351 O O . ILE A 1 292 ? -3.254 -12.742 0.256 1 97.69 292 ILE A O 1
ATOM 2355 N N . ASP A 1 293 ? -3.074 -11.039 -1.202 1 97.19 293 ASP A N 1
ATOM 2356 C CA . ASP A 1 293 ? -1.72 -10.664 -0.811 1 97.19 293 ASP A CA 1
ATOM 2357 C C . ASP A 1 293 ? -1.74 -9.547 0.229 1 97.19 293 ASP A C 1
ATOM 2359 O O . ASP A 1 293 ? -2.078 -8.406 -0.086 1 97.19 293 ASP A O 1
ATOM 2363 N N . GLU A 1 294 ? -1.417 -9.906 1.415 1 95.31 294 GLU A N 1
ATOM 2364 C CA . GLU A 1 294 ? -1.25 -9 2.549 1 95.31 294 GLU A CA 1
ATOM 2365 C C . GLU A 1 294 ? -2.514 -8.18 2.793 1 95.31 294 GLU A C 1
ATOM 2367 O O . GLU A 1 294 ? -2.471 -6.953 2.791 1 95.31 294 GLU A O 1
ATOM 2372 N N . PRO A 1 295 ? -3.574 -8.844 3.162 1 96.12 295 PRO A N 1
ATOM 2373 C CA . PRO A 1 295 ? -4.852 -8.164 3.387 1 96.12 295 PRO A CA 1
ATOM 2374 C C . PRO A 1 295 ? -4.809 -7.219 4.582 1 96.12 295 PRO A C 1
ATOM 2376 O O . PRO A 1 295 ? -5.68 -6.355 4.723 1 96.12 295 PRO A O 1
ATOM 2379 N N . GLU A 1 296 ? -3.783 -7.363 5.445 1 94.12 296 GLU A N 1
ATOM 2380 C CA . GLU A 1 296 ? -3.73 -6.566 6.668 1 94.12 296 GLU A CA 1
ATOM 2381 C C . GLU A 1 296 ? -3.25 -5.145 6.383 1 94.12 296 GLU A C 1
ATOM 2383 O O . GLU A 1 296 ? -3.4 -4.254 7.223 1 94.12 296 GLU A O 1
ATOM 2388 N N . ASN A 1 297 ? -2.664 -4.984 5.254 1 92.94 297 ASN A N 1
ATOM 2389 C CA . ASN A 1 297 ? -2.127 -3.66 4.961 1 92.94 297 ASN A CA 1
ATOM 2390 C C . ASN A 1 297 ? -3.209 -2.586 5.031 1 92.94 297 ASN A C 1
ATOM 2392 O O . ASN A 1 297 ? -4.32 -2.783 4.535 1 92.94 297 ASN A O 1
ATOM 2396 N N . PHE A 1 298 ? -2.988 -1.47 5.781 1 92.38 298 PHE A N 1
ATOM 2397 C CA . PHE A 1 298 ? -3.793 -0.26 5.898 1 92.38 298 PHE A CA 1
ATOM 2398 C C . PHE A 1 298 ? -4.859 -0.424 6.977 1 92.38 298 PHE A C 1
ATOM 2400 O O . PHE A 1 298 ? -5.57 0.529 7.305 1 92.38 298 PHE A O 1
ATOM 2407 N N . ILE A 1 299 ? -4.961 -1.661 7.465 1 91.94 299 ILE A N 1
ATOM 2408 C CA . ILE A 1 299 ? -6.086 -1.936 8.352 1 91.94 299 ILE A CA 1
ATOM 2409 C C . ILE A 1 299 ? -5.598 -1.972 9.797 1 91.94 299 ILE A C 1
ATOM 2411 O O . ILE A 1 299 ? -4.543 -2.537 10.094 1 91.94 299 ILE A O 1
ATOM 2415 N N . SER A 1 300 ? -6.402 -1.371 10.633 1 88.62 300 SER A N 1
ATOM 2416 C CA . SER A 1 300 ? -6.113 -1.417 12.062 1 88.62 300 SER A CA 1
ATOM 2417 C C . SER A 1 300 ? -6.277 -2.828 12.617 1 88.62 300 SER A C 1
ATOM 2419 O O . SER A 1 300 ? -7.086 -3.607 12.109 1 88.62 300 SER A O 1
ATOM 2421 N N . SER A 1 301 ? -5.543 -3.104 13.625 1 83.38 301 SER A N 1
ATOM 2422 C CA . SER A 1 301 ? -5.457 -4.449 14.18 1 83.38 301 SER A CA 1
ATOM 2423 C C . SER A 1 301 ? -6.82 -4.934 14.672 1 83.38 301 SER A C 1
ATOM 2425 O O . SER A 1 301 ? -7.145 -6.113 14.547 1 83.38 301 SER A O 1
ATOM 2427 N N . ARG A 1 302 ? -7.59 -4.078 15.117 1 83.69 302 ARG A N 1
ATOM 2428 C CA . ARG A 1 302 ? -8.859 -4.457 15.719 1 83.69 302 ARG A CA 1
ATOM 2429 C C . ARG A 1 302 ? -9.828 -5 14.672 1 83.69 302 ARG A C 1
ATOM 2431 O O . ARG A 1 302 ? -10.719 -5.785 14.992 1 83.69 302 ARG A O 1
ATOM 2438 N N . GLU A 1 303 ? -9.586 -4.637 13.516 1 87.62 303 GLU A N 1
ATOM 2439 C CA . GLU A 1 303 ? -10.531 -4.98 12.461 1 87.62 303 GLU A CA 1
ATOM 2440 C C . GLU A 1 303 ? -10.102 -6.242 11.719 1 87.62 303 GLU A C 1
ATOM 2442 O O . GLU A 1 303 ? -10.859 -6.785 10.914 1 87.62 303 GLU A O 1
ATOM 2447 N N . LEU A 1 304 ? -8.977 -6.777 11.992 1 89.44 304 LEU A N 1
ATOM 2448 C CA . LEU A 1 304 ? -8.406 -7.875 11.219 1 89.44 304 LEU A CA 1
ATOM 2449 C C . LEU A 1 304 ? -9.016 -9.211 11.633 1 89.44 304 LEU A C 1
ATOM 2451 O O . LEU A 1 304 ? -9.391 -10.016 10.781 1 89.44 304 LEU A O 1
ATOM 2455 N N . GLN A 1 305 ? -9.156 -9.398 12.938 1 88.75 305 GLN A N 1
ATOM 2456 C CA . GLN A 1 305 ? -9.617 -10.688 13.43 1 88.75 305 GLN A CA 1
ATOM 2457 C C . GLN A 1 305 ? -11.055 -10.961 12.992 1 88.75 305 GLN A C 1
ATOM 2459 O O . GLN A 1 305 ? -11.367 -12.055 12.508 1 88.75 305 GLN A O 1
ATOM 2464 N N . PRO A 1 306 ? -11.93 -9.961 13.141 1 91.5 306 PRO A N 1
ATOM 2465 C CA . PRO A 1 306 ? -13.305 -10.195 12.688 1 91.5 306 PRO A CA 1
ATOM 2466 C C . PRO A 1 306 ? -13.375 -10.57 11.203 1 91.5 306 PRO A C 1
ATOM 2468 O O . PRO A 1 306 ? -14.156 -11.445 10.828 1 91.5 306 PRO A O 1
ATOM 2471 N N . TRP A 1 307 ? -12.625 -9.992 10.43 1 94.69 307 TRP A N 1
ATOM 2472 C CA . TRP A 1 307 ? -12.633 -10.289 9 1 94.69 307 TRP A CA 1
ATOM 2473 C C . TRP A 1 307 ? -12.133 -11.703 8.734 1 94.69 307 TRP A C 1
ATOM 2475 O O . TRP A 1 307 ? -12.719 -12.445 7.938 1 94.69 307 TRP A O 1
ATOM 2485 N N . LEU A 1 308 ? -11.047 -12.039 9.375 1 94.62 308 LEU A N 1
ATOM 2486 C CA . LEU A 1 308 ? -10.469 -13.367 9.195 1 94.62 308 LEU A CA 1
ATOM 2487 C C . LEU A 1 308 ? -11.453 -14.453 9.602 1 94.62 308 LEU A C 1
ATOM 2489 O O . LEU A 1 308 ? -11.602 -15.461 8.914 1 94.62 308 LEU A O 1
ATOM 2493 N N . MET A 1 309 ? -12.125 -14.211 10.656 1 93.69 309 MET A N 1
ATOM 2494 C CA . MET A 1 309 ? -13.117 -15.172 11.133 1 93.69 309 MET A CA 1
ATOM 2495 C C . MET A 1 309 ? -14.266 -15.305 10.141 1 93.69 309 MET A C 1
ATOM 2497 O O . MET A 1 309 ? -14.719 -16.422 9.859 1 93.69 309 MET A O 1
ATOM 2501 N N . LEU A 1 310 ? -14.672 -14.227 9.672 1 94.19 310 LEU A N 1
ATOM 2502 C CA . LEU A 1 310 ? -15.727 -14.25 8.664 1 94.19 310 LEU A CA 1
ATOM 2503 C C . LEU A 1 310 ? -15.297 -15.031 7.434 1 94.19 310 LEU A C 1
ATOM 2505 O O . LEU A 1 310 ? -16.062 -15.836 6.898 1 94.19 310 LEU A O 1
ATOM 2509 N N . LEU A 1 311 ? -14.133 -14.805 6.973 1 94.5 311 LEU A N 1
ATOM 2510 C CA . LEU A 1 311 ? -13.609 -15.484 5.797 1 94.5 311 LEU A CA 1
ATOM 2511 C C . LEU A 1 311 ? -13.562 -17 6.016 1 94.5 311 LEU A C 1
ATOM 2513 O O . LEU A 1 311 ? -13.977 -17.766 5.148 1 94.5 311 LEU A O 1
ATOM 2517 N N . GLN A 1 312 ? -13.078 -17.406 7.145 1 93.31 312 GLN A N 1
ATOM 2518 C CA . GLN A 1 312 ? -13.008 -18.812 7.48 1 93.31 312 GLN A CA 1
ATOM 2519 C C . GLN A 1 312 ? -14.398 -19.438 7.492 1 93.31 312 GLN A C 1
ATOM 2521 O O . GLN A 1 312 ? -14.602 -20.531 6.941 1 93.31 312 GLN A O 1
ATOM 2526 N N . GLU A 1 313 ? -15.305 -18.719 8.094 1 93 313 GLU A N 1
ATOM 2527 C CA . GLU A 1 313 ? -16.688 -19.203 8.164 1 93 313 GLU A CA 1
ATOM 2528 C C . GLU A 1 313 ? -17.281 -19.344 6.773 1 93 313 GLU A C 1
ATOM 2530 O O . GLU A 1 313 ? -17.984 -20.328 6.488 1 93 313 GLU A O 1
ATOM 2535 N N . ARG A 1 314 ? -17.031 -18.422 5.977 1 92 314 ARG A N 1
ATOM 2536 C CA . ARG A 1 314 ? -17.578 -18.453 4.621 1 92 314 ARG A CA 1
ATOM 2537 C C . ARG A 1 314 ? -17.016 -19.641 3.832 1 92 314 ARG A C 1
ATOM 2539 O O . ARG A 1 314 ? -17.766 -20.297 3.104 1 92 314 ARG A O 1
ATOM 2546 N N . ILE A 1 315 ? -15.758 -19.891 3.943 1 91.38 315 ILE A N 1
ATOM 2547 C CA . ILE A 1 315 ? -15.125 -21 3.234 1 91.38 315 ILE A CA 1
ATOM 2548 C C . ILE A 1 315 ? -15.688 -22.328 3.744 1 91.38 315 ILE A C 1
ATOM 2550 O O . ILE A 1 315 ? -15.938 -23.234 2.959 1 91.38 315 ILE A O 1
ATOM 2554 N N . GLU A 1 316 ? -15.891 -22.375 4.977 1 90.88 316 GLU A N 1
ATOM 2555 C CA . GLU A 1 316 ? -16.422 -23.594 5.586 1 90.88 316 GLU A CA 1
ATOM 2556 C C . GLU A 1 316 ? -17.859 -23.844 5.152 1 90.88 316 GLU A C 1
ATOM 2558 O O . GLU A 1 316 ? -18.234 -24.969 4.816 1 90.88 316 GLU A O 1
ATOM 2563 N N . ASP A 1 317 ? -18.625 -22.797 5.094 1 89.94 317 ASP A N 1
ATOM 2564 C CA . ASP A 1 317 ? -20.062 -22.922 4.855 1 89.94 317 ASP A CA 1
ATOM 2565 C C . ASP A 1 317 ? -20.359 -23.062 3.365 1 89.94 317 ASP A C 1
ATOM 2567 O O . ASP A 1 317 ? -21.281 -23.781 2.98 1 89.94 317 ASP A O 1
ATOM 2571 N N . PHE A 1 318 ? -19.594 -22.359 2.576 1 87.62 318 PHE A N 1
ATOM 2572 C CA . PHE A 1 318 ? -20 -22.25 1.18 1 87.62 318 PHE A CA 1
ATOM 2573 C C . PHE A 1 318 ? -18.969 -22.891 0.267 1 87.62 318 PHE A C 1
ATOM 2575 O O . PHE A 1 318 ? -19.156 -22.984 -0.946 1 87.62 318 PHE A O 1
ATOM 2582 N N . GLY A 1 319 ? -17.984 -23.391 0.851 1 87.56 319 GLY A N 1
ATOM 2583 C CA . GLY A 1 319 ? -16.922 -23.984 0.049 1 87.56 319 GLY A CA 1
ATOM 2584 C C . GLY A 1 319 ? -16 -22.953 -0.578 1 87.56 319 GLY A C 1
ATOM 2585 O O . GLY A 1 319 ? -16.219 -21.75 -0.426 1 87.56 319 GLY A O 1
ATOM 2586 N N . GLY A 1 320 ? -14.938 -23.469 -1.201 1 92.56 320 GLY A N 1
ATOM 2587 C CA . GLY A 1 320 ? -13.953 -22.594 -1.819 1 92.56 320 GLY A CA 1
ATOM 2588 C C . GLY A 1 320 ? -12.57 -22.719 -1.2 1 92.56 320 GLY A C 1
ATOM 2589 O O . GLY A 1 320 ? -12.266 -23.703 -0.538 1 92.56 320 GLY A O 1
ATOM 2590 N N . GLN A 1 321 ? -11.773 -21.812 -1.59 1 96.25 321 GLN A N 1
ATOM 2591 C CA . GLN A 1 321 ? -10.367 -21.828 -1.197 1 96.25 321 GLN A CA 1
ATOM 2592 C C . GLN A 1 321 ? -9.859 -20.406 -0.93 1 96.25 321 GLN A C 1
ATOM 2594 O O . GLN A 1 321 ? -10.234 -19.469 -1.626 1 96.25 321 GLN A O 1
ATOM 2599 N N . ALA A 1 322 ? -9.156 -20.266 0.136 1 96.81 322 ALA A N 1
ATOM 2600 C CA . ALA A 1 322 ? -8.516 -19 0.447 1 96.81 322 ALA A CA 1
ATOM 2601 C C . ALA A 1 322 ? -7.039 -19.188 0.777 1 96.81 322 ALA A C 1
ATOM 2603 O O . ALA A 1 322 ? -6.695 -19.906 1.719 1 96.81 322 ALA A O 1
ATOM 2604 N N . ILE A 1 323 ? -6.223 -18.594 -0.031 1 97.88 323 ILE A N 1
ATOM 2605 C CA . ILE A 1 323 ? -4.785 -18.578 0.202 1 97.88 323 ILE A CA 1
ATOM 2606 C C . ILE A 1 323 ? -4.324 -17.156 0.491 1 97.88 323 ILE A C 1
ATOM 2608 O O . ILE A 1 323 ? -4.453 -16.266 -0.359 1 97.88 323 ILE A O 1
ATOM 2612 N N . LEU A 1 324 ? -3.781 -16.969 1.694 1 97.81 324 LEU A N 1
ATOM 2613 C CA . LEU A 1 324 ? -3.393 -15.641 2.143 1 97.81 324 LEU A CA 1
ATOM 2614 C C . LEU A 1 324 ? -1.882 -15.539 2.32 1 97.81 324 LEU A C 1
ATOM 2616 O O . LEU A 1 324 ? -1.247 -16.484 2.791 1 97.81 324 LEU A O 1
ATOM 2620 N N . ILE A 1 325 ? -1.333 -14.445 1.892 1 97.06 325 ILE A N 1
ATOM 2621 C CA . ILE A 1 325 ? 0.02 -14.055 2.271 1 97.06 325 ILE A CA 1
ATOM 2622 C C . ILE A 1 325 ? -0.039 -12.984 3.357 1 97.06 325 ILE A C 1
ATOM 2624 O O . ILE A 1 325 ? -0.756 -11.984 3.219 1 97.06 325 ILE A O 1
ATOM 2628 N N . SER A 1 326 ? 0.672 -13.188 4.449 1 94.81 326 SER A N 1
ATOM 2629 C CA . SER A 1 326 ? 0.622 -12.164 5.492 1 94.81 326 SER A CA 1
ATOM 2630 C C . SER A 1 326 ? 1.894 -12.172 6.336 1 94.81 326 SER A C 1
ATOM 2632 O O . SER A 1 326 ? 2.545 -13.211 6.477 1 94.81 326 SER A O 1
ATOM 2634 N N . HIS A 1 327 ? 2.227 -11.016 6.828 1 90.94 327 HIS A N 1
ATOM 2635 C CA . HIS A 1 327 ? 3.291 -10.844 7.809 1 90.94 327 HIS A CA 1
ATOM 2636 C C . HIS A 1 327 ? 2.727 -10.453 9.172 1 90.94 327 HIS A C 1
ATOM 2638 O O . HIS A 1 327 ? 3.482 -10.234 10.117 1 90.94 327 HIS A O 1
ATOM 2644 N N . HIS A 1 328 ? 1.499 -10.438 9.273 1 90.44 328 HIS A N 1
ATOM 2645 C CA . HIS A 1 328 ? 0.886 -9.883 10.477 1 90.44 328 HIS A CA 1
ATOM 2646 C C . HIS A 1 328 ? 0.768 -10.93 11.578 1 90.44 328 HIS A C 1
ATOM 2648 O O . HIS A 1 328 ? 0.275 -12.031 11.336 1 90.44 328 HIS A O 1
ATOM 2654 N N . PRO A 1 329 ? 1.082 -10.539 12.75 1 88.81 329 PRO A N 1
ATOM 2655 C CA . PRO A 1 329 ? 1.073 -11.508 13.844 1 88.81 329 PRO A CA 1
ATOM 2656 C C . PRO A 1 329 ? -0.308 -12.117 14.086 1 88.81 329 PRO A C 1
ATOM 2658 O O . PRO A 1 329 ? -0.42 -13.312 14.383 1 88.81 329 PRO A O 1
ATOM 2661 N N . GLU A 1 330 ? -1.307 -11.352 13.961 1 87.88 330 GLU A N 1
ATOM 2662 C CA . GLU A 1 330 ? -2.654 -11.859 14.203 1 87.88 330 GLU A CA 1
ATOM 2663 C C . GLU A 1 330 ? -3.004 -12.977 13.227 1 87.88 330 GLU A C 1
ATOM 2665 O O . GLU A 1 330 ? -3.527 -14.023 13.633 1 87.88 330 GLU A O 1
ATOM 2670 N N . PHE A 1 331 ? -2.74 -12.797 11.984 1 91.81 331 PHE A N 1
ATOM 2671 C CA . PHE A 1 331 ? -3.004 -13.812 10.977 1 91.81 331 PHE A CA 1
ATOM 2672 C C . PHE A 1 331 ? -2.148 -15.055 11.219 1 91.81 331 PHE A C 1
ATOM 2674 O O . PHE A 1 331 ? -2.639 -16.188 11.125 1 91.81 331 PHE A O 1
ATOM 2681 N N . ILE A 1 332 ? -0.941 -14.805 11.547 1 91.12 332 ILE A N 1
ATOM 2682 C CA . ILE A 1 332 ? -0.007 -15.898 11.766 1 91.12 332 ILE A CA 1
ATOM 2683 C C . ILE A 1 332 ? -0.445 -16.719 12.984 1 91.12 332 ILE A C 1
ATOM 2685 O O . ILE A 1 332 ? -0.504 -17.938 12.93 1 91.12 332 ILE A O 1
ATOM 2689 N N . ASN A 1 333 ? -0.806 -16.031 14.031 1 89.88 333 ASN A N 1
ATOM 2690 C CA . ASN A 1 333 ? -1.194 -16.719 15.258 1 89.88 333 ASN A CA 1
ATOM 2691 C C . ASN A 1 333 ? -2.467 -17.531 15.062 1 89.88 333 ASN A C 1
ATOM 2693 O O . ASN A 1 333 ? -2.607 -18.609 15.633 1 89.88 333 ASN A O 1
ATOM 2697 N N . VAL A 1 334 ? -3.309 -17.109 14.258 1 88.94 334 VAL A N 1
ATOM 2698 C CA . VAL A 1 334 ? -4.602 -17.766 14.078 1 88.94 334 VAL A CA 1
ATOM 2699 C C . VAL A 1 334 ? -4.469 -18.922 13.094 1 88.94 334 VAL A C 1
ATOM 2701 O O . VAL A 1 334 ? -4.98 -20.016 13.344 1 88.94 334 VAL A O 1
ATOM 2704 N N . LEU A 1 335 ? -3.707 -18.766 12.047 1 90.5 335 LEU A N 1
ATOM 2705 C CA . LEU A 1 335 ? -3.768 -19.703 10.938 1 90.5 335 LEU A CA 1
ATOM 2706 C C . LEU A 1 335 ? -2.561 -20.641 10.953 1 90.5 335 LEU A C 1
ATOM 2708 O O . LEU A 1 335 ? -2.641 -21.766 10.469 1 90.5 335 LEU A O 1
ATOM 2712 N N . ALA A 1 336 ? -1.481 -20.203 11.453 1 86.31 336 ALA A N 1
ATOM 2713 C CA . ALA A 1 336 ? -0.213 -20.891 11.258 1 86.31 336 ALA A CA 1
ATOM 2714 C C . ALA A 1 336 ? -0.239 -22.281 11.906 1 86.31 336 ALA A C 1
ATOM 2716 O O . ALA A 1 336 ? 0.279 -23.25 11.336 1 86.31 336 ALA A O 1
ATOM 2717 N N . PRO A 1 337 ? -0.797 -22.438 13.031 1 83.88 337 PRO A N 1
ATOM 2718 C CA . PRO A 1 337 ? -0.734 -23.75 13.695 1 83.88 337 PRO A CA 1
ATOM 2719 C C . PRO A 1 337 ? -1.27 -24.875 12.82 1 83.88 337 PRO A C 1
ATOM 2721 O O . PRO A 1 337 ? -0.746 -26 12.859 1 83.88 337 PRO A O 1
ATOM 2724 N N . GLN A 1 338 ? -2.141 -24.641 11.867 1 83.81 338 GLN A N 1
ATOM 2725 C CA . GLN A 1 338 ? -2.729 -25.734 11.109 1 83.81 338 GLN A CA 1
ATOM 2726 C C . GLN A 1 338 ? -2.617 -25.484 9.609 1 83.81 338 GLN A C 1
ATOM 2728 O O . GLN A 1 338 ? -2.586 -26.438 8.812 1 83.81 338 GLN A O 1
ATOM 2733 N N . ASP A 1 339 ? -2.449 -24.328 9.289 1 91.38 339 ASP A N 1
ATOM 2734 C CA . ASP A 1 339 ? -2.73 -24.031 7.887 1 91.38 339 ASP A CA 1
ATOM 2735 C C . ASP A 1 339 ? -1.706 -23.047 7.316 1 91.38 339 ASP A C 1
ATOM 2737 O O . ASP A 1 339 ? -2.066 -22.094 6.617 1 91.38 339 ASP A O 1
ATOM 2741 N N . ALA A 1 340 ? -0.443 -23.281 7.656 1 94.19 340 ALA A N 1
ATOM 2742 C CA . ALA A 1 340 ? 0.531 -22.328 7.129 1 94.19 340 ALA A CA 1
ATOM 2743 C C . ALA A 1 340 ? 1.688 -23.047 6.445 1 94.19 340 ALA A C 1
ATOM 2745 O O . ALA A 1 340 ? 2.062 -24.156 6.844 1 94.19 340 ALA A O 1
ATOM 2746 N N . ILE A 1 341 ? 2.164 -22.5 5.43 1 95.69 341 ILE A N 1
ATOM 2747 C CA . ILE A 1 341 ? 3.342 -22.938 4.691 1 95.69 341 ILE A CA 1
ATOM 2748 C C . ILE A 1 341 ? 4.398 -21.844 4.688 1 95.69 341 ILE A C 1
ATOM 2750 O O . ILE A 1 341 ? 4.07 -20.656 4.535 1 95.69 341 ILE A O 1
ATOM 2754 N N . GLN A 1 342 ? 5.59 -22.219 4.898 1 93.38 342 GLN A N 1
ATOM 2755 C CA . GLN A 1 342 ? 6.691 -21.266 4.973 1 93.38 342 GLN A CA 1
ATOM 2756 C C . GLN A 1 342 ? 7.492 -21.234 3.674 1 93.38 342 GLN A C 1
ATOM 2758 O O . GLN A 1 342 ? 7.887 -22.297 3.17 1 93.38 342 GLN A O 1
ATOM 2763 N N . PHE A 1 343 ? 7.691 -20.062 3.162 1 95.06 343 PHE A N 1
ATOM 2764 C CA . PHE A 1 343 ? 8.516 -19.844 1.983 1 95.06 343 PHE A CA 1
ATOM 2765 C C . PHE A 1 343 ? 9.898 -19.328 2.381 1 95.06 343 PHE A C 1
ATOM 2767 O O . PHE A 1 343 ? 10.016 -18.484 3.27 1 95.06 343 PHE A O 1
ATOM 2774 N N . ARG A 1 344 ? 10.875 -19.844 1.693 1 91.81 344 ARG A N 1
ATOM 2775 C CA . ARG A 1 344 ? 12.242 -19.391 1.933 1 91.81 344 ARG A CA 1
ATOM 2776 C C . ARG A 1 344 ? 13.094 -19.516 0.673 1 91.81 344 ARG A C 1
ATOM 2778 O O . ARG A 1 344 ? 12.773 -20.312 -0.216 1 91.81 344 ARG A O 1
ATOM 2785 N N . ARG A 1 345 ? 14.047 -18.656 0.614 1 90.56 345 ARG A N 1
ATOM 2786 C CA . ARG A 1 345 ? 15.086 -18.75 -0.403 1 90.56 345 ARG A CA 1
ATOM 2787 C C . ARG A 1 345 ? 16.469 -18.766 0.233 1 90.56 345 ARG A C 1
ATOM 2789 O O . ARG A 1 345 ? 16.844 -17.844 0.95 1 90.56 345 ARG A O 1
ATOM 2796 N N . LYS A 1 346 ? 17.078 -19.844 -0.006 1 83.88 346 LYS A N 1
ATOM 2797 C CA . LYS A 1 346 ? 18.438 -19.938 0.518 1 83.88 346 LYS A CA 1
ATOM 2798 C C . LYS A 1 346 ? 19.422 -19.188 -0.379 1 83.88 346 LYS A C 1
ATOM 2800 O O . LYS A 1 346 ? 19.547 -19.5 -1.565 1 83.88 346 LYS A O 1
ATOM 2805 N N . ASP A 1 347 ? 20.109 -18.219 0.091 1 81 347 ASP A N 1
ATOM 2806 C CA . ASP A 1 347 ? 21.172 -17.484 -0.582 1 81 347 ASP A CA 1
ATOM 2807 C C . ASP A 1 347 ? 20.703 -16.953 -1.931 1 81 347 ASP A C 1
ATOM 2809 O O . ASP A 1 347 ? 21.406 -17.062 -2.932 1 81 347 ASP A O 1
ATOM 2813 N N . GLY A 1 348 ? 19.469 -16.594 -1.979 1 83.94 348 GLY A N 1
ATOM 2814 C CA . GLY A 1 348 ? 18.953 -15.969 -3.182 1 83.94 348 GLY A CA 1
ATOM 2815 C C . GLY A 1 348 ? 18.578 -16.969 -4.258 1 83.94 348 GLY A C 1
ATOM 2816 O O . GLY A 1 348 ? 18.219 -16.594 -5.375 1 83.94 348 GLY A O 1
ATOM 2817 N N . GLY A 1 349 ? 18.609 -18.219 -3.943 1 88.25 349 GLY A N 1
ATOM 2818 C CA . GLY A 1 349 ? 18.312 -19.266 -4.902 1 88.25 349 GLY A CA 1
ATOM 2819 C C . GLY A 1 349 ? 16.828 -19.516 -5.094 1 88.25 349 GLY A C 1
ATOM 2820 O O . GLY A 1 349 ? 16.016 -18.594 -4.938 1 88.25 349 GLY A O 1
ATOM 2821 N N . PRO A 1 350 ? 16.516 -20.719 -5.578 1 93.38 350 PRO A N 1
ATOM 2822 C CA . PRO A 1 350 ? 15.117 -21.031 -5.84 1 93.38 350 PRO A CA 1
ATOM 2823 C C . PRO A 1 350 ? 14.273 -21.094 -4.566 1 93.38 350 PRO A C 1
ATOM 2825 O O . PRO A 1 350 ? 14.812 -21.281 -3.473 1 93.38 350 PRO A O 1
ATOM 2828 N N . VAL A 1 351 ? 13.016 -20.938 -4.707 1 96 351 VAL A N 1
ATOM 2829 C CA . VAL A 1 351 ? 12.062 -20.984 -3.598 1 96 351 VAL A CA 1
ATOM 2830 C C . VAL A 1 351 ? 11.977 -22.406 -3.041 1 96 351 VAL A C 1
ATOM 2832 O O . VAL A 1 351 ? 11.875 -23.359 -3.801 1 96 351 VAL A O 1
ATOM 2835 N N . MET A 1 352 ? 12.039 -22.438 -1.754 1 95.44 352 MET A N 1
ATOM 2836 C CA . MET A 1 352 ? 11.773 -23.672 -1.009 1 95.44 352 MET A CA 1
ATOM 2837 C C . MET A 1 352 ? 10.602 -23.484 -0.05 1 95.44 352 MET A C 1
ATOM 2839 O O . MET A 1 352 ? 10.461 -22.422 0.561 1 95.44 352 MET A O 1
ATOM 2843 N N . ILE A 1 353 ? 9.781 -24.562 0.034 1 96 353 ILE A N 1
ATOM 2844 C CA . ILE A 1 353 ? 8.633 -24.406 0.925 1 96 353 ILE A CA 1
ATOM 2845 C C . ILE A 1 353 ? 8.586 -25.594 1.896 1 96 353 ILE A C 1
ATOM 2847 O O . ILE A 1 353 ? 9.008 -26.703 1.56 1 96 353 ILE A O 1
ATOM 2851 N N . ARG A 1 354 ? 8.125 -25.375 3.068 1 93 354 ARG A N 1
ATOM 2852 C CA . ARG A 1 354 ? 7.871 -26.406 4.082 1 93 354 ARG A CA 1
ATOM 2853 C C . ARG A 1 354 ? 6.688 -26.016 4.961 1 93 354 ARG A C 1
ATOM 2855 O O . ARG A 1 354 ? 6.395 -24.828 5.129 1 93 354 ARG A O 1
ATOM 2862 N N . PRO A 1 355 ? 5.996 -26.984 5.422 1 91.69 355 PRO A N 1
ATOM 2863 C CA . PRO A 1 355 ? 4.941 -26.656 6.383 1 91.69 355 PRO A CA 1
ATOM 2864 C C . PRO A 1 355 ? 5.469 -25.891 7.598 1 91.69 355 PRO A C 1
ATOM 2866 O O . PRO A 1 355 ? 6.582 -26.156 8.055 1 91.69 355 PRO A O 1
ATOM 2869 N N . PHE A 1 356 ? 4.672 -25 8.039 1 89.69 356 PHE A N 1
ATOM 2870 C CA . PHE A 1 356 ? 5.035 -24.281 9.242 1 89.69 356 PHE A CA 1
ATOM 2871 C C . PHE A 1 356 ? 5 -25.188 10.469 1 89.69 356 PHE A C 1
ATOM 2873 O O . PHE A 1 356 ? 4.027 -25.922 10.672 1 89.69 356 PHE A O 1
ATOM 2880 N N . GLU A 1 357 ? 6.129 -25.156 11.211 1 83.25 357 GLU A N 1
ATOM 2881 C CA . GLU A 1 357 ? 6.207 -25.984 12.422 1 83.25 357 GLU A CA 1
ATOM 2882 C C . GLU A 1 357 ? 6.504 -25.125 13.648 1 83.25 357 GLU A C 1
ATOM 2884 O O . GLU A 1 357 ? 7.359 -24.234 13.602 1 83.25 357 GLU A O 1
ATOM 2889 N N . ILE A 1 358 ? 5.688 -25.172 14.711 1 77 358 ILE A N 1
ATOM 2890 C CA . ILE A 1 358 ? 5.887 -24.438 15.953 1 77 358 ILE A CA 1
ATOM 2891 C C . ILE A 1 358 ? 7.078 -25.016 16.719 1 77 358 ILE A C 1
ATOM 2893 O O . ILE A 1 358 ? 7.797 -24.281 17.406 1 77 358 ILE A O 1
ATOM 2897 N N . GLY A 1 359 ? 7.812 -25.922 16.188 1 64.31 359 GLY A N 1
ATOM 2898 C CA . GLY A 1 359 ? 8.969 -26.594 16.766 1 64.31 359 GLY A CA 1
ATOM 2899 C C . GLY A 1 359 ? 8.984 -26.516 18.281 1 64.31 359 GLY A C 1
ATOM 2900 O O . GLY A 1 359 ? 7.949 -26.297 18.922 1 64.31 359 GLY A O 1
ATOM 2901 N N . PRO A 1 360 ? 10.227 -26.766 18.859 1 61.28 360 PRO A N 1
ATOM 2902 C CA . PRO A 1 360 ? 10.422 -26.906 20.312 1 61.28 360 PRO A CA 1
ATOM 2903 C C . PRO A 1 360 ? 10.32 -25.578 21.047 1 61.28 360 PRO A C 1
ATOM 2905 O O . PRO A 1 360 ? 10.664 -25.5 22.234 1 61.28 360 PRO A O 1
ATOM 2908 N N . TYR A 1 361 ? 9.945 -24.562 20.328 1 62.09 361 TYR A N 1
ATOM 2909 C CA . TYR A 1 361 ? 9.992 -23.25 20.938 1 62.09 361 TYR A CA 1
ATOM 2910 C C . TYR A 1 361 ? 8.891 -23.094 21.984 1 62.09 361 TYR A C 1
ATOM 2912 O O . TYR A 1 361 ? 7.805 -22.594 21.672 1 62.09 361 TYR A O 1
ATOM 2920 N N . GLN A 1 362 ? 9.008 -23.719 23.094 1 65.62 362 GLN A N 1
ATOM 2921 C CA . GLN A 1 362 ? 8.047 -23.641 24.188 1 65.62 362 GLN A CA 1
ATOM 2922 C C . GLN A 1 362 ? 7.84 -22.203 24.641 1 65.62 362 GLN A C 1
ATOM 2924 O O . GLN A 1 362 ? 8.805 -21.453 24.828 1 65.62 362 GLN A O 1
ATOM 2929 N N . GLY A 1 363 ? 6.562 -21.641 24.531 1 75.38 363 GLY A N 1
ATOM 2930 C CA . GLY A 1 363 ? 6.168 -20.375 25.125 1 75.38 363 GLY A CA 1
ATOM 2931 C C . GLY A 1 363 ? 6.035 -19.25 24.109 1 75.38 363 GLY A C 1
ATOM 2932 O O . GLY A 1 363 ? 5.492 -18.188 24.422 1 75.38 363 GLY A O 1
ATOM 2933 N N . LEU A 1 364 ? 6.492 -19.578 22.859 1 82.44 364 LEU A N 1
ATOM 2934 C CA . LEU A 1 364 ? 6.383 -18.5 21.875 1 82.44 364 LEU A CA 1
ATOM 2935 C C . LEU A 1 364 ? 5.156 -18.703 21 1 82.44 364 LEU A C 1
ATOM 2937 O O . LEU A 1 364 ? 4.797 -19.828 20.672 1 82.44 364 LEU A O 1
ATOM 2941 N N . THR A 1 365 ? 4.539 -17.609 20.703 1 86.44 365 THR A N 1
ATOM 2942 C CA . THR A 1 365 ? 3.457 -17.656 19.719 1 86.44 365 THR A CA 1
ATOM 2943 C C . THR A 1 365 ? 4.008 -17.875 18.312 1 86.44 365 THR A C 1
ATOM 2945 O O . THR A 1 365 ? 5.188 -17.625 18.062 1 86.44 365 THR A O 1
ATOM 2948 N N . PRO A 1 366 ? 3.219 -18.391 17.406 1 87.12 366 PRO A N 1
ATOM 2949 C CA . PRO A 1 366 ? 3.662 -18.578 16.016 1 87.12 366 PRO A CA 1
ATOM 2950 C C . PRO A 1 366 ? 4.23 -17.281 15.414 1 87.12 366 PRO A C 1
ATOM 2952 O O . PRO A 1 366 ? 5.25 -17.328 14.719 1 87.12 366 PRO A O 1
ATOM 2955 N N . ALA A 1 367 ? 3.609 -16.25 15.711 1 86.75 367 ALA A N 1
ATOM 2956 C CA . ALA A 1 367 ? 4.07 -14.961 15.18 1 86.75 367 ALA A CA 1
ATOM 2957 C C . ALA A 1 367 ? 5.465 -14.625 15.695 1 86.75 367 ALA A C 1
ATOM 2959 O O . ALA A 1 367 ? 6.297 -14.086 14.961 1 86.75 367 ALA A O 1
ATOM 2960 N N . GLU A 1 368 ? 5.645 -14.891 16.906 1 84.12 368 GLU A N 1
ATOM 2961 C CA . GLU A 1 368 ? 6.953 -14.633 17.516 1 84.12 368 GLU A CA 1
ATOM 2962 C C . GLU A 1 368 ? 8.031 -15.516 16.891 1 84.12 368 GLU A C 1
ATOM 2964 O O . GLU A 1 368 ? 9.172 -15.078 16.719 1 84.12 368 GLU A O 1
ATOM 2969 N N . ILE A 1 369 ? 7.625 -16.719 16.594 1 83 369 ILE A N 1
ATOM 2970 C CA . ILE A 1 369 ? 8.547 -17.641 15.938 1 83 369 ILE A CA 1
ATOM 2971 C C . ILE A 1 369 ? 8.953 -17.094 14.578 1 83 369 ILE A C 1
ATOM 2973 O O . ILE A 1 369 ? 10.141 -17.094 14.227 1 83 369 ILE A O 1
ATOM 2977 N N . VAL A 1 370 ? 8.016 -16.594 13.914 1 82.69 370 VAL A N 1
ATOM 2978 C CA . VAL A 1 370 ? 8.266 -16.047 12.586 1 82.69 370 VAL A CA 1
ATOM 2979 C C . VAL A 1 370 ? 9.141 -14.797 12.703 1 82.69 370 VAL A C 1
ATOM 2981 O O . VAL A 1 370 ? 10.07 -14.609 11.914 1 82.69 370 VAL A O 1
ATOM 2984 N N . ALA A 1 371 ? 8.883 -14.008 13.664 1 78.56 371 ALA A N 1
ATOM 2985 C CA . ALA A 1 371 ? 9.602 -12.75 13.859 1 78.56 371 ALA A CA 1
ATOM 2986 C C . ALA A 1 371 ? 11.062 -13 14.219 1 78.56 371 ALA A C 1
ATOM 2988 O O . ALA A 1 371 ? 11.938 -12.203 13.883 1 78.56 371 ALA A O 1
ATOM 2989 N N . ARG A 1 372 ? 11.352 -13.969 15.008 1 74.19 372 ARG A N 1
ATOM 2990 C CA . ARG A 1 372 ? 12.711 -14.273 15.461 1 74.19 372 ARG A CA 1
ATOM 2991 C C . ARG A 1 372 ? 13.523 -14.922 14.352 1 74.19 372 ARG A C 1
ATOM 2993 O O . ARG A 1 372 ? 14.75 -14.984 14.43 1 74.19 372 ARG A O 1
ATOM 3000 N N . GLY A 1 373 ? 13.016 -15.047 13.102 1 64.44 373 GLY A N 1
ATOM 3001 C CA . GLY A 1 373 ? 13.727 -15.609 11.969 1 64.44 373 GLY A CA 1
ATOM 3002 C C . GLY A 1 373 ? 13.773 -17.125 11.992 1 64.44 373 GLY A C 1
ATOM 3003 O O . GLY A 1 373 ? 13.797 -17.734 13.062 1 64.44 373 GLY A O 1
ATOM 3004 N N . TRP A 1 374 ? 13.039 -17.906 11.234 1 51.44 374 TRP A N 1
ATOM 3005 C CA . TRP A 1 374 ? 13.141 -19.359 11.109 1 51.44 374 TRP A CA 1
ATOM 3006 C C . TRP A 1 374 ? 14.594 -19.797 10.969 1 51.44 374 TRP A C 1
ATOM 3008 O O . TRP A 1 374 ? 14.93 -20.953 11.195 1 51.44 374 TRP A O 1
ATOM 3018 N N . GLU A 1 375 ? 15.328 -19.078 10.195 1 44.88 375 GLU A N 1
ATOM 3019 C CA . GLU A 1 375 ? 16.438 -19.547 9.367 1 44.88 375 GLU A CA 1
ATOM 3020 C C . GLU A 1 375 ? 17.562 -20.125 10.219 1 44.88 375 GLU A C 1
ATOM 3022 O O . GLU A 1 375 ? 18.453 -20.797 9.703 1 44.88 375 GLU A O 1
ATOM 3027 N N . ASN A 1 376 ? 17.891 -19.594 11.305 1 36.72 376 ASN A N 1
ATOM 3028 C CA . ASN A 1 376 ? 19.203 -20.125 11.688 1 36.72 376 ASN A CA 1
ATOM 3029 C C . ASN A 1 376 ? 19.125 -21.625 11.969 1 36.72 376 ASN A C 1
ATOM 3031 O O . ASN A 1 376 ? 20 -22.172 12.641 1 36.72 376 ASN A O 1
ATOM 3035 N N . GLU A 1 377 ? 17.953 -22.266 11.781 1 34.81 377 GLU A N 1
ATOM 3036 C CA . GLU A 1 377 ? 18.297 -23.688 11.828 1 34.81 377 GLU A CA 1
ATOM 3037 C C . GLU A 1 377 ? 18.578 -24.234 10.43 1 34.81 377 GLU A C 1
ATOM 3039 O O . GLU A 1 377 ? 17.906 -23.859 9.469 1 34.81 377 GLU A O 1
ATOM 3044 N N . MET B 1 1 ? 11.984 21.297 13.789 1 94.25 1 MET B N 1
ATOM 3045 C CA . MET B 1 1 ? 11.016 20.422 14.445 1 94.25 1 MET B CA 1
ATOM 3046 C C . MET B 1 1 ? 9.68 21.125 14.625 1 94.25 1 MET B C 1
ATOM 3048 O O . MET B 1 1 ? 9.633 22.312 14.977 1 94.25 1 MET B O 1
ATOM 3052 N N . ILE B 1 2 ? 8.617 20.359 14.32 1 97.62 2 ILE B N 1
ATOM 3053 C CA . ILE B 1 2 ? 7.281 20.875 14.57 1 97.62 2 ILE B CA 1
ATOM 3054 C C . ILE B 1 2 ? 7.016 20.906 16.078 1 97.62 2 ILE B C 1
ATOM 3056 O O . ILE B 1 2 ? 7.203 19.906 16.766 1 97.62 2 ILE B O 1
ATOM 3060 N N . THR B 1 3 ? 6.598 22.031 16.547 1 97.44 3 THR B N 1
ATOM 3061 C CA . THR B 1 3 ? 6.324 22.156 17.969 1 97.44 3 THR B CA 1
ATOM 3062 C C . THR B 1 3 ? 4.824 22.297 18.219 1 97.44 3 THR B C 1
ATOM 3064 O O . THR B 1 3 ? 4.344 22 19.328 1 97.44 3 THR B O 1
ATOM 3067 N N . ARG B 1 4 ? 4.172 22.766 17.234 1 98.19 4 ARG B N 1
ATOM 3068 C CA . ARG B 1 4 ? 2.727 22.922 17.344 1 98.19 4 ARG B CA 1
ATOM 3069 C C . ARG B 1 4 ? 2.076 22.969 15.969 1 98.19 4 ARG B C 1
ATOM 3071 O O . ARG B 1 4 ? 2.617 23.578 15.039 1 98.19 4 ARG B O 1
ATOM 3078 N N . PHE B 1 5 ? 1.007 22.359 15.844 1 98.44 5 PHE B N 1
ATOM 3079 C CA . PHE B 1 5 ? 0.19 22.406 14.641 1 98.44 5 PHE B CA 1
ATOM 3080 C C . PHE B 1 5 ? -1.288 22.531 14.992 1 98.44 5 PHE B C 1
ATOM 3082 O O . PHE B 1 5 ? -1.845 21.656 15.664 1 98.44 5 PHE B O 1
ATOM 3089 N N . TYR B 1 6 ? -1.863 23.625 14.617 1 98.69 6 TYR B N 1
ATOM 3090 C CA . TYR B 1 6 ? -3.279 23.875 14.844 1 98.69 6 TYR B CA 1
ATOM 3091 C C . TYR B 1 6 ? -4.047 23.938 13.531 1 98.69 6 TYR B C 1
ATOM 3093 O O . TYR B 1 6 ? -3.592 24.562 12.57 1 98.69 6 TYR B O 1
ATOM 3101 N N . VAL B 1 7 ? -5.168 23.25 13.461 1 98.44 7 VAL B N 1
ATOM 3102 C CA . VAL B 1 7 ? -6.004 23.219 12.266 1 98.44 7 VAL B CA 1
ATOM 3103 C C . VAL B 1 7 ? -7.469 23.391 12.656 1 98.44 7 VAL B C 1
ATOM 3105 O O . VAL B 1 7 ? -7.93 22.797 13.633 1 98.44 7 VAL B O 1
ATOM 3108 N N . ASP B 1 8 ? -8.117 24.219 11.93 1 97.94 8 ASP B N 1
ATOM 3109 C CA . ASP B 1 8 ? -9.562 24.375 12.117 1 97.94 8 ASP B CA 1
ATOM 3110 C C . ASP B 1 8 ? -10.297 24.312 10.773 1 97.94 8 ASP B C 1
ATOM 3112 O O . ASP B 1 8 ? -9.961 25.062 9.852 1 97.94 8 ASP B O 1
ATOM 3116 N N . ASN B 1 9 ? -11.266 23.438 10.68 1 96.06 9 ASN B N 1
ATOM 3117 C CA . ASN B 1 9 ? -12.172 23.312 9.547 1 96.06 9 ASN B CA 1
ATOM 3118 C C . ASN B 1 9 ? -11.477 22.703 8.336 1 96.06 9 ASN B C 1
ATOM 3120 O O . ASN B 1 9 ? -11.555 23.25 7.23 1 96.06 9 ASN B O 1
ATOM 3124 N N . TYR B 1 10 ? -10.82 21.672 8.445 1 96.38 10 TYR B N 1
ATOM 3125 C CA . TYR B 1 10 ? -10.219 20.859 7.402 1 96.38 10 TYR B CA 1
ATOM 3126 C C . TYR B 1 10 ? -10.57 19.375 7.594 1 96.38 10 TYR B C 1
ATOM 3128 O O . TYR B 1 10 ? -10.023 18.719 8.477 1 96.38 10 TYR B O 1
ATOM 3136 N N . LYS B 1 11 ? -11.422 18.922 6.828 1 94.31 11 LYS B N 1
ATOM 3137 C CA . LYS B 1 11 ? -11.922 17.562 6.949 1 94.31 11 LYS B CA 1
ATOM 3138 C C . LYS B 1 11 ? -12.383 17.266 8.375 1 94.31 11 LYS B C 1
ATOM 3140 O O . LYS B 1 11 ? -13.266 17.938 8.906 1 94.31 11 LYS B O 1
ATOM 3145 N N . CYS B 1 12 ? -11.773 16.328 9.055 1 94.69 12 CYS B N 1
ATOM 3146 C CA . CYS B 1 12 ? -12.234 15.984 10.398 1 94.69 12 CYS B CA 1
ATOM 3147 C C . CYS B 1 12 ? -11.43 16.734 11.461 1 94.69 12 CYS B C 1
ATOM 3149 O O . CYS B 1 12 ? -11.586 16.484 12.656 1 94.69 12 CYS B O 1
ATOM 3151 N N . LEU B 1 13 ? -10.547 17.625 11.086 1 97.44 13 LEU B N 1
ATOM 3152 C CA . LEU B 1 13 ? -9.766 18.422 12.023 1 97.44 13 LEU B CA 1
ATOM 3153 C C . LEU B 1 13 ? -10.484 19.734 12.328 1 97.44 13 LEU B C 1
ATOM 3155 O O . LEU B 1 13 ? -10.391 20.703 11.555 1 97.44 13 LEU B O 1
ATOM 3159 N N . VAL B 1 14 ? -11.156 19.781 13.438 1 96.25 14 VAL B N 1
ATOM 3160 C CA . VAL B 1 14 ? -11.906 20.953 13.898 1 96.25 14 VAL B CA 1
ATOM 3161 C C . VAL B 1 14 ? -11.359 21.422 15.25 1 96.25 14 VAL B C 1
ATOM 3163 O O . VAL B 1 14 ? -11.422 20.688 16.234 1 96.25 14 VAL B O 1
ATOM 3166 N N . ASN B 1 15 ? -10.891 22.719 15.203 1 97.06 15 ASN B N 1
ATOM 3167 C CA . ASN B 1 15 ? -10.242 23.219 16.406 1 97.06 15 ASN B CA 1
ATOM 3168 C C . ASN B 1 15 ? -9.25 22.203 16.969 1 97.06 15 ASN B C 1
ATOM 3170 O O . ASN B 1 15 ? -9.289 21.859 18.156 1 97.06 15 ASN B O 1
ATOM 3174 N N . PHE B 1 16 ? -8.5 21.641 16.078 1 97.94 16 PHE B N 1
ATOM 3175 C CA . PHE B 1 16 ? -7.551 20.578 16.359 1 97.94 16 PHE B CA 1
ATOM 3176 C C . PHE B 1 16 ? -6.172 21.141 16.688 1 97.94 16 PHE B C 1
ATOM 3178 O O . PHE B 1 16 ? -5.656 21.984 15.945 1 97.94 16 PHE B O 1
ATOM 3185 N N . GLU B 1 17 ? -5.625 20.734 17.781 1 98.19 17 GLU B N 1
ATOM 3186 C CA . GLU B 1 17 ? -4.281 21.156 18.172 1 98.19 17 GLU B CA 1
ATOM 3187 C C . GLU B 1 17 ? -3.395 19.953 18.484 1 98.19 17 GLU B C 1
ATOM 3189 O O . GLU B 1 17 ? -3.801 19.047 19.203 1 98.19 17 GLU B O 1
ATOM 3194 N N . TYR B 1 18 ? -2.24 19.953 17.922 1 97.5 18 TYR B N 1
ATOM 3195 C CA . TYR B 1 18 ? -1.286 18.859 18.047 1 97.5 18 TYR B CA 1
ATOM 3196 C C . TYR B 1 18 ? 0.113 19.391 18.344 1 97.5 18 TYR B C 1
ATOM 3198 O O . TYR B 1 18 ? 0.636 20.234 17.609 1 97.5 18 TYR B O 1
ATOM 3206 N N . LYS B 1 19 ? 0.704 18.984 19.469 1 97.5 19 LYS B N 1
ATOM 3207 C CA . LYS B 1 19 ? 2.062 19.328 19.875 1 97.5 19 LYS B CA 1
ATOM 3208 C C . LYS B 1 19 ? 2.947 18.078 19.922 1 97.5 19 LYS B C 1
ATOM 3210 O O . LYS B 1 19 ? 3.078 17.453 20.984 1 97.5 19 LYS B O 1
ATOM 3215 N N . PRO B 1 20 ? 3.57 17.734 18.781 1 96.5 20 PRO B N 1
ATOM 3216 C CA . PRO B 1 20 ? 4.309 16.484 18.703 1 96.5 20 PRO B CA 1
ATOM 3217 C C . PRO B 1 20 ? 5.617 16.5 19.484 1 96.5 20 PRO B C 1
ATOM 3219 O O . PRO B 1 20 ? 6.223 17.562 19.641 1 96.5 20 PRO B O 1
ATOM 3222 N N . LYS B 1 21 ? 6.07 15.336 19.891 1 94.38 21 LYS B N 1
ATOM 3223 C CA . LYS B 1 21 ? 7.387 15.102 20.484 1 94.38 21 LYS B CA 1
ATOM 3224 C C . LYS B 1 21 ? 8.422 14.828 19.391 1 94.38 21 LYS B C 1
ATOM 3226 O O . LYS B 1 21 ? 8.078 14.68 18.219 1 94.38 21 LYS B O 1
ATOM 3231 N N . PRO B 1 22 ? 9.727 14.891 19.797 1 93.69 22 PRO B N 1
ATOM 3232 C CA . PRO B 1 22 ? 10.758 14.586 18.797 1 93.69 22 PRO B CA 1
ATOM 3233 C C . PRO B 1 22 ? 10.57 13.211 18.156 1 93.69 22 PRO B C 1
ATOM 3235 O O . PRO B 1 22 ? 10.781 13.055 16.953 1 93.69 22 PRO B O 1
ATOM 3238 N N . MET B 1 23 ? 10.219 12.289 19 1 94.25 23 MET B N 1
ATOM 3239 C CA . MET B 1 23 ? 9.812 10.961 18.547 1 94.25 23 MET B CA 1
ATOM 3240 C C . MET B 1 23 ? 8.414 10.617 19.047 1 94.25 23 MET B C 1
ATOM 3242 O O . MET B 1 23 ? 8.18 10.57 20.266 1 94.25 23 MET B O 1
ATOM 3246 N N . GLU B 1 24 ? 7.543 10.414 18.078 1 96.12 24 GLU B N 1
ATOM 3247 C CA . GLU B 1 24 ? 6.168 10.18 18.516 1 96.12 24 GLU B CA 1
ATOM 3248 C C . GLU B 1 24 ? 5.445 9.211 17.594 1 96.12 24 GLU B C 1
ATOM 3250 O O . GLU B 1 24 ? 5.609 9.273 16.375 1 96.12 24 GLU B O 1
ATOM 3255 N N . LEU B 1 25 ? 4.676 8.305 18.219 1 97.06 25 LEU B N 1
ATOM 3256 C CA . LEU B 1 25 ? 3.826 7.367 17.484 1 97.06 25 LEU B CA 1
ATOM 3257 C C . LEU B 1 25 ? 2.361 7.781 17.578 1 97.06 25 LEU B C 1
ATOM 3259 O O . LEU B 1 25 ? 1.853 8.062 18.672 1 97.06 25 LEU B O 1
ATOM 3263 N N . ILE B 1 26 ? 1.731 7.918 16.438 1 97.06 26 ILE B N 1
ATOM 3264 C CA . ILE B 1 26 ? 0.296 8.172 16.375 1 97.06 26 ILE B CA 1
ATOM 3265 C C . ILE B 1 26 ? -0.45 6.852 16.188 1 97.06 26 ILE B C 1
ATOM 3267 O O . ILE B 1 26 ? -0.16 6.098 15.25 1 97.06 26 ILE B O 1
ATOM 3271 N N . VAL B 1 27 ? -1.391 6.578 17.062 1 93.69 27 VAL B N 1
ATOM 3272 C CA . VAL B 1 27 ? -2.201 5.367 16.984 1 93.69 27 VAL B CA 1
ATOM 3273 C C . VAL B 1 27 ? -3.684 5.738 16.969 1 93.69 27 VAL B C 1
ATOM 3275 O O . VAL B 1 27 ? -4.059 6.832 17.406 1 93.69 27 VAL B O 1
ATOM 3278 N N . GLY B 1 28 ? -4.5 4.871 16.406 1 90.94 28 GLY B N 1
ATOM 3279 C CA . GLY B 1 28 ? -5.938 5.07 16.312 1 90.94 28 GLY B CA 1
ATOM 3280 C C . GLY B 1 28 ? -6.602 4.164 15.305 1 90.94 28 GLY B C 1
ATOM 3281 O O . GLY B 1 28 ? -5.93 3.572 14.453 1 90.94 28 GLY B O 1
ATOM 3282 N N . SER B 1 29 ? -7.906 4.082 15.359 1 89.12 29 SER B N 1
ATOM 3283 C CA . SER B 1 29 ? -8.664 3.23 14.445 1 89.12 29 SER B CA 1
ATOM 3284 C C . SER B 1 29 ? -8.672 3.805 13.031 1 89.12 29 SER B C 1
ATOM 3286 O O . SER B 1 29 ? -8.227 4.93 12.812 1 89.12 29 SER B O 1
ATOM 3288 N N . ASN B 1 30 ? -9.086 2.943 12.148 1 89.56 30 ASN B N 1
ATOM 3289 C CA . ASN B 1 30 ? -9.242 3.441 10.789 1 89.56 30 ASN B CA 1
ATOM 3290 C C . ASN B 1 30 ? -10.266 4.574 10.711 1 89.56 30 ASN B C 1
ATOM 3292 O O . ASN B 1 30 ? -11.336 4.484 11.312 1 89.56 30 ASN B O 1
ATOM 3296 N N . GLY B 1 31 ? -9.898 5.652 10.062 1 89.25 31 GLY B N 1
ATOM 3297 C CA . GLY B 1 31 ? -10.805 6.781 9.914 1 89.25 31 GLY B CA 1
ATOM 3298 C C . GLY B 1 31 ? -10.727 7.758 11.078 1 89.25 31 GLY B C 1
ATOM 3299 O O . GLY B 1 31 ? -11.547 8.672 11.18 1 89.25 31 GLY B O 1
ATOM 3300 N N . SER B 1 32 ? -9.703 7.617 11.914 1 91.94 32 SER B N 1
ATOM 3301 C CA . SER B 1 32 ? -9.617 8.438 13.117 1 91.94 32 SER B CA 1
ATOM 3302 C C . SER B 1 32 ? -8.961 9.781 12.82 1 91.94 32 SER B C 1
ATOM 3304 O O . SER B 1 32 ? -8.883 10.648 13.695 1 91.94 32 SER B O 1
ATOM 3306 N N . GLY B 1 33 ? -8.406 9.969 11.656 1 95.06 33 GLY B N 1
ATOM 3307 C CA . GLY B 1 33 ? -7.875 11.266 11.273 1 95.06 33 GLY B CA 1
ATOM 3308 C C . GLY B 1 33 ? -6.359 11.312 11.289 1 95.06 33 GLY B C 1
ATOM 3309 O O . GLY B 1 33 ? -5.766 12.375 11.078 1 95.06 33 GLY B O 1
ATOM 3310 N N . LYS B 1 34 ? -5.684 10.188 11.531 1 96.44 34 LYS B N 1
ATOM 3311 C CA . LYS B 1 34 ? -4.227 10.125 11.609 1 96.44 34 LYS B CA 1
ATOM 3312 C C . LYS B 1 34 ? -3.584 10.641 10.328 1 96.44 34 LYS B C 1
ATOM 3314 O O . LYS B 1 34 ? -2.762 11.562 10.367 1 96.44 34 LYS B O 1
ATOM 3319 N N . THR B 1 35 ? -3.998 10.109 9.227 1 95.88 35 THR B N 1
ATOM 3320 C CA . THR B 1 35 ? -3.432 10.469 7.934 1 95.88 35 THR B CA 1
ATOM 3321 C C . THR B 1 35 ? -3.809 11.898 7.555 1 95.88 35 THR B C 1
ATOM 3323 O O . THR B 1 35 ? -3.041 12.586 6.879 1 95.88 35 THR B O 1
ATOM 3326 N N . THR B 1 36 ? -4.938 12.367 8.047 1 96.81 36 THR B N 1
ATOM 3327 C CA . THR B 1 36 ? -5.418 13.711 7.727 1 96.81 36 THR B CA 1
ATOM 3328 C C . THR B 1 36 ? -4.457 14.773 8.258 1 96.81 36 THR B C 1
ATOM 3330 O O . THR B 1 36 ? -4.246 15.797 7.609 1 96.81 36 THR B O 1
ATOM 3333 N N . VAL B 1 37 ? -3.887 14.516 9.352 1 98 37 VAL B N 1
ATOM 3334 C CA . VAL B 1 37 ? -2.943 15.469 9.922 1 98 37 VAL B CA 1
ATOM 3335 C C . VAL B 1 37 ? -1.728 15.609 9.008 1 98 3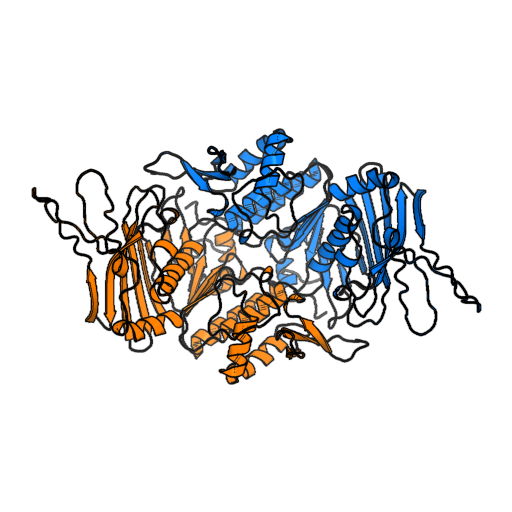7 VAL B C 1
ATOM 3337 O O . VAL B 1 37 ? -1.281 16.719 8.719 1 98 37 VAL B O 1
ATOM 3340 N N . PHE B 1 38 ? -1.2 14.484 8.555 1 97.75 38 PHE B N 1
ATOM 3341 C CA . PHE B 1 38 ? -0.067 14.508 7.637 1 97.75 38 PHE B CA 1
ATOM 3342 C C . PHE B 1 38 ? -0.438 15.203 6.336 1 97.75 38 PHE B C 1
ATOM 3344 O O . PHE B 1 38 ? 0.366 15.953 5.773 1 97.75 38 PHE B O 1
ATOM 3351 N N . GLU B 1 39 ? -1.623 14.961 5.93 1 96.19 39 GLU B N 1
ATOM 3352 C CA . GLU B 1 39 ? -2.107 15.594 4.707 1 96.19 39 GLU B CA 1
ATOM 3353 C C . GLU B 1 39 ? -2.182 17.109 4.859 1 96.19 39 GLU B C 1
ATOM 3355 O O . GLU B 1 39 ? -1.756 17.859 3.969 1 96.19 39 GLU B O 1
ATOM 3360 N N . ALA B 1 40 ? -2.744 17.547 5.934 1 97.5 40 ALA B N 1
ATOM 3361 C CA . ALA B 1 40 ? -2.865 18.969 6.195 1 97.5 40 ALA B CA 1
ATOM 3362 C C . ALA B 1 40 ? -1.494 19.641 6.242 1 97.5 40 ALA B C 1
ATOM 3364 O O . ALA B 1 40 ? -1.291 20.703 5.637 1 97.5 40 ALA B O 1
ATOM 3365 N N . LEU B 1 41 ? -0.574 19 6.93 1 97.69 41 LEU B N 1
ATOM 3366 C CA . LEU B 1 41 ? 0.793 19.5 6.992 1 97.69 41 LEU B CA 1
ATOM 3367 C C . LEU B 1 41 ? 1.408 19.578 5.602 1 97.69 41 LEU B C 1
ATOM 3369 O O . LEU B 1 41 ? 2.055 20.578 5.258 1 97.69 41 LEU B O 1
ATOM 3373 N N . GLY B 1 42 ? 1.184 18.562 4.863 1 95.94 42 GLY B N 1
ATOM 3374 C CA . GLY B 1 42 ? 1.693 18.531 3.504 1 95.94 42 GLY B CA 1
ATOM 3375 C C . GLY B 1 42 ? 1.118 19.625 2.625 1 95.94 42 GLY B C 1
ATOM 3376 O O . GLY B 1 42 ? 1.836 20.219 1.822 1 95.94 42 GLY B O 1
ATOM 3377 N N . CYS B 1 43 ? -0.127 19.891 2.77 1 94.94 43 CYS B N 1
ATOM 3378 C CA . CYS B 1 43 ? -0.776 20.938 1.991 1 94.94 43 CYS B CA 1
ATOM 3379 C C . CYS B 1 43 ? -0.188 22.312 2.32 1 94.94 43 CYS B C 1
ATOM 3381 O O . CYS B 1 43 ? 0.079 23.109 1.42 1 94.94 43 CYS B O 1
ATOM 3383 N N . VAL B 1 44 ? 0.003 22.531 3.568 1 95.56 44 VAL B N 1
ATOM 3384 C CA . VAL B 1 44 ? 0.6 23.797 3.992 1 95.56 44 VAL B CA 1
ATOM 3385 C C . VAL B 1 44 ? 2.014 23.922 3.428 1 95.56 44 VAL B C 1
ATOM 3387 O O . VAL B 1 44 ? 2.383 24.969 2.883 1 95.56 44 VAL B O 1
ATOM 3390 N N . GLN B 1 45 ? 2.746 22.844 3.561 1 95.31 45 GLN B N 1
ATOM 3391 C CA . GLN B 1 45 ? 4.102 22.828 3.023 1 95.31 45 GLN B CA 1
ATOM 3392 C C . GLN B 1 45 ? 4.105 23.125 1.527 1 95.31 45 GLN B C 1
ATOM 3394 O O . GLN B 1 45 ? 4.852 24 1.065 1 95.31 45 GLN B O 1
ATOM 3399 N N . ASP B 1 46 ? 3.26 22.422 0.828 1 93.44 46 ASP B N 1
ATOM 3400 C CA . ASP B 1 46 ? 3.211 22.578 -0.623 1 93.44 46 ASP B CA 1
ATOM 3401 C C . ASP B 1 46 ? 2.758 23.984 -1.01 1 93.44 46 ASP B C 1
ATOM 3403 O O . ASP B 1 46 ? 3.256 24.562 -1.98 1 93.44 46 ASP B O 1
ATOM 3407 N N . PHE B 1 47 ? 1.825 24.5 -0.287 1 92.19 47 PHE B N 1
ATOM 3408 C CA . PHE B 1 47 ? 1.322 25.844 -0.558 1 92.19 47 PHE B CA 1
ATOM 3409 C C . PHE B 1 47 ? 2.436 26.875 -0.427 1 92.19 47 PHE B C 1
ATOM 3411 O O . PHE B 1 47 ? 2.584 27.75 -1.285 1 92.19 47 PHE B O 1
ATOM 3418 N N . VAL B 1 48 ? 3.227 26.719 0.553 1 91.62 48 VAL B N 1
ATOM 3419 C CA . VAL B 1 48 ? 4.281 27.688 0.836 1 91.62 48 VAL B CA 1
ATOM 3420 C C . VAL B 1 48 ? 5.434 27.5 -0.147 1 91.62 48 VAL B C 1
ATOM 3422 O O . VAL B 1 48 ? 6.012 28.484 -0.63 1 91.62 48 VAL B O 1
ATOM 3425 N N . LEU B 1 49 ? 5.691 26.266 -0.436 1 90.94 49 LEU B N 1
ATOM 3426 C CA . LEU B 1 49 ? 6.887 25.984 -1.218 1 90.94 49 LEU B CA 1
ATOM 3427 C C . LEU B 1 49 ? 6.617 26.156 -2.709 1 90.94 49 LEU B C 1
ATOM 3429 O O . LEU B 1 49 ? 7.52 26.5 -3.475 1 90.94 49 LEU B O 1
ATOM 3433 N N . ASN B 1 50 ? 5.34 25.828 -2.924 1 86.25 50 ASN B N 1
ATOM 3434 C CA . ASN B 1 50 ? 5.023 25.875 -4.348 1 86.25 50 ASN B CA 1
ATOM 3435 C C . ASN B 1 50 ? 4.312 27.172 -4.715 1 86.25 50 ASN B C 1
ATOM 3437 O O . ASN B 1 50 ? 3.582 27.734 -3.902 1 86.25 50 ASN B O 1
ATOM 3441 N N . GLN B 1 51 ? 4.598 27.875 -5.633 1 78.56 51 GLN B N 1
ATOM 3442 C CA . GLN B 1 51 ? 3.988 29.125 -6.082 1 78.56 51 GLN B CA 1
ATOM 3443 C C . GLN B 1 51 ? 2.723 28.859 -6.895 1 78.56 51 GLN B C 1
ATOM 3445 O O . GLN B 1 51 ? 2.561 29.391 -7.992 1 78.56 51 GLN B O 1
ATOM 3450 N N . LYS B 1 52 ? 1.838 28.062 -6.188 1 85.25 52 LYS B N 1
ATOM 3451 C CA . LYS B 1 52 ? 0.57 27.75 -6.84 1 85.25 52 LYS B CA 1
ATOM 3452 C C . LYS B 1 52 ? -0.607 28.328 -6.062 1 85.25 52 LYS B C 1
ATOM 3454 O O . LYS B 1 52 ? -0.441 28.797 -4.938 1 85.25 52 LYS B O 1
ATOM 3459 N N . LYS B 1 53 ? -1.727 28.266 -6.73 1 83.75 53 LYS B N 1
ATOM 3460 C CA . LYS B 1 53 ? -2.941 28.812 -6.141 1 83.75 53 LYS B CA 1
ATOM 3461 C C . LYS B 1 53 ? -3.42 27.969 -4.969 1 83.75 53 LYS B C 1
ATOM 3463 O O . LYS B 1 53 ? -3.277 26.734 -4.98 1 83.75 53 LYS B O 1
ATOM 3468 N N . ALA B 1 54 ? -4.008 28.75 -3.986 1 86.81 54 ALA B N 1
ATOM 3469 C CA . ALA B 1 54 ? -4.52 28.078 -2.791 1 86.81 54 ALA B CA 1
ATOM 3470 C C . ALA B 1 54 ? -5.539 27 -3.158 1 86.81 54 ALA B C 1
ATOM 3472 O O . ALA B 1 54 ? -5.629 25.969 -2.49 1 86.81 54 ALA B O 1
ATOM 3473 N N . SER B 1 55 ? -6.223 27.188 -4.254 1 85.44 55 SER B N 1
ATOM 3474 C CA . SER B 1 55 ? -7.289 26.266 -4.656 1 85.44 55 SER B CA 1
ATOM 3475 C C . SER B 1 55 ? -6.727 24.906 -5.078 1 85.44 55 SER B C 1
ATOM 3477 O O . SER B 1 55 ? -7.453 23.922 -5.113 1 85.44 55 SER B O 1
ATOM 3479 N N . GLU B 1 56 ? -5.477 24.875 -5.309 1 87.31 56 GLU B N 1
ATOM 3480 C CA . GLU B 1 56 ? -4.832 23.625 -5.699 1 87.31 56 GLU B CA 1
ATOM 3481 C C . GLU B 1 56 ? -4.609 22.719 -4.496 1 87.31 56 GLU B C 1
ATOM 3483 O O . GLU B 1 56 ? -4.457 21.516 -4.648 1 87.31 56 GLU B O 1
ATOM 3488 N N . PHE B 1 57 ? -4.645 23.344 -3.369 1 89.5 57 PHE B N 1
ATOM 3489 C CA . PHE B 1 57 ? -4.297 22.594 -2.17 1 89.5 57 PHE B CA 1
ATOM 3490 C C . PHE B 1 57 ? -5.477 22.531 -1.208 1 89.5 57 PHE B C 1
ATOM 3492 O O . PHE B 1 57 ? -5.594 21.594 -0.415 1 89.5 57 PHE B O 1
ATOM 3499 N N . PHE B 1 58 ? -6.238 23.594 -1.281 1 90.38 58 PHE B N 1
ATOM 3500 C CA . PHE B 1 58 ? -7.359 23.734 -0.362 1 90.38 58 PHE B CA 1
ATOM 3501 C C . PHE B 1 58 ? -8.664 23.938 -1.126 1 90.38 58 PHE B C 1
ATOM 3503 O O . PHE B 1 58 ? -8.961 25.047 -1.569 1 90.38 58 PHE B O 1
ATOM 3510 N N . SER B 1 59 ? -9.398 22.875 -1.275 1 87.19 59 SER B N 1
ATOM 3511 C CA . SER B 1 59 ? -10.656 22.953 -2.014 1 87.19 59 SER B CA 1
ATOM 3512 C C . SER B 1 59 ? -11.852 22.812 -1.079 1 87.19 59 SER B C 1
ATOM 3514 O O . SER B 1 59 ? -11.688 22.594 0.123 1 87.19 59 SER B O 1
ATOM 3516 N N . SER B 1 60 ? -13.016 23 -1.662 1 86.81 60 SER B N 1
ATOM 3517 C CA . SER B 1 60 ? -14.25 22.859 -0.893 1 86.81 60 SER B CA 1
ATOM 3518 C C . SER B 1 60 ? -14.398 21.453 -0.329 1 86.81 60 SER B C 1
ATOM 3520 O O . SER B 1 60 ? -15.008 21.266 0.726 1 86.81 60 SER B O 1
ATOM 3522 N N . GLN B 1 61 ? -13.742 20.516 -0.928 1 85.5 61 GLN B N 1
ATOM 3523 C CA . GLN B 1 61 ? -13.805 19.125 -0.486 1 85.5 61 GLN B CA 1
ATOM 3524 C C . GLN B 1 61 ? -12.953 18.906 0.762 1 85.5 61 GLN B C 1
ATOM 3526 O O . GLN B 1 61 ? -13.102 17.891 1.452 1 85.5 61 GLN B O 1
ATOM 3531 N N . SER B 1 62 ? -12.148 19.891 0.954 1 91.12 62 SER B N 1
ATOM 3532 C CA . SER B 1 62 ? -11.273 19.75 2.111 1 91.12 62 SER B CA 1
ATOM 3533 C C . SER B 1 62 ? -11.914 20.328 3.365 1 91.12 62 SER B C 1
ATOM 3535 O O . SER B 1 62 ? -11.422 20.141 4.477 1 91.12 62 SER B O 1
ATOM 3537 N N . LEU B 1 63 ? -13.062 21 3.152 1 91.56 63 LEU B N 1
ATOM 3538 C CA . LEU B 1 63 ? -13.766 21.578 4.293 1 91.56 63 LEU B CA 1
ATOM 3539 C C . LEU B 1 63 ? -14.445 20.484 5.113 1 91.56 63 LEU B C 1
ATOM 3541 O O . LEU B 1 63 ? -14.742 19.406 4.598 1 91.56 63 LEU B O 1
ATOM 3545 N N . THR B 1 64 ? -14.586 20.812 6.375 1 91.81 64 THR B N 1
ATOM 3546 C CA . THR B 1 64 ? -15.383 19.938 7.219 1 91.81 64 THR B CA 1
ATOM 3547 C C . THR B 1 64 ? -16.828 19.875 6.719 1 91.81 64 THR B C 1
ATOM 3549 O O . THR B 1 64 ? -17.531 20.875 6.723 1 91.81 64 THR B O 1
ATOM 3552 N N . ARG B 1 65 ? -17.25 18.719 6.422 1 86.94 65 ARG B N 1
ATOM 3553 C CA . ARG B 1 65 ? -18.484 18.531 5.672 1 86.94 65 ARG B CA 1
ATOM 3554 C C . ARG B 1 65 ? -19.703 18.781 6.559 1 86.94 65 ARG B C 1
ATOM 3556 O O . ARG B 1 65 ? -20.766 19.156 6.062 1 86.94 65 ARG B O 1
ATOM 3563 N N . TRP B 1 66 ? -19.531 18.516 7.785 1 86.62 66 TRP B N 1
ATOM 3564 C CA . TRP B 1 66 ? -20.719 18.609 8.648 1 86.62 66 TRP B CA 1
ATOM 3565 C C . TRP B 1 66 ? -20.812 19.984 9.289 1 86.62 66 TRP B C 1
ATOM 3567 O O . TRP B 1 66 ? -21.641 20.203 10.188 1 86.62 66 TRP B O 1
ATOM 3577 N N . GLN B 1 67 ? -19.953 20.906 8.883 1 85.19 67 GLN B N 1
ATOM 3578 C CA . GLN B 1 67 ? -20.016 22.297 9.281 1 85.19 67 GLN B CA 1
ATOM 3579 C C . GLN B 1 67 ? -20.266 23.203 8.078 1 85.19 67 GLN B C 1
ATOM 3581 O O . GLN B 1 67 ? -19.938 22.844 6.949 1 85.19 67 GLN B O 1
ATOM 3586 N N . SER B 1 68 ? -20.922 24.266 8.297 1 82.25 68 SER B N 1
ATOM 3587 C CA . SER B 1 68 ? -21.172 25.234 7.238 1 82.25 68 SER B CA 1
ATOM 3588 C C . SER B 1 68 ? -20.312 26.5 7.426 1 82.25 68 SER B C 1
ATOM 3590 O O . SER B 1 68 ? -20.812 27.531 7.883 1 82.25 68 SER B O 1
ATOM 3592 N N . ARG B 1 69 ? -19.094 26.406 7.363 1 85.69 69 ARG B N 1
ATOM 3593 C CA . ARG B 1 69 ? -18.141 27.5 7.445 1 85.69 69 ARG B CA 1
ATOM 3594 C C . ARG B 1 69 ? -17.141 27.438 6.293 1 85.69 69 ARG B C 1
ATOM 3596 O O . ARG B 1 69 ? -16.703 26.344 5.898 1 85.69 69 ARG B O 1
ATOM 3603 N N . GLY B 1 70 ? -16.844 28.5 5.746 1 86.75 70 GLY B N 1
ATOM 3604 C CA . GLY B 1 70 ? -15.93 28.531 4.613 1 86.75 70 GLY B CA 1
ATOM 3605 C C . GLY B 1 70 ? -14.508 28.891 4.996 1 86.75 70 GLY B C 1
ATOM 3606 O O . GLY B 1 70 ? -13.602 28.828 4.164 1 86.75 70 GLY B O 1
ATOM 3607 N N . LYS B 1 71 ? -14.359 29.25 6.281 1 90.88 71 LYS B N 1
ATOM 3608 C CA . LYS B 1 71 ? -13.039 29.688 6.73 1 90.88 71 LYS B CA 1
ATOM 3609 C C . LYS B 1 71 ? -12.211 28.531 7.254 1 90.88 71 LYS B C 1
ATOM 3611 O O . LYS B 1 71 ? -12.688 27.734 8.07 1 90.88 71 LYS B O 1
ATOM 3616 N N . MET B 1 72 ? -10.992 28.359 6.73 1 94.38 72 MET B N 1
ATOM 3617 C CA . MET B 1 72 ? -10.023 27.375 7.211 1 94.38 72 MET B CA 1
ATOM 3618 C C . MET B 1 72 ? -8.836 28.062 7.871 1 94.38 72 MET B C 1
ATOM 3620 O O . MET B 1 72 ? -8.359 29.094 7.387 1 94.38 72 MET B O 1
ATOM 3624 N N . VAL B 1 73 ? -8.352 27.531 8.953 1 96.5 73 VAL B N 1
ATOM 3625 C CA . VAL B 1 73 ? -7.234 28.125 9.672 1 96.5 73 VAL B CA 1
ATOM 3626 C C . VAL B 1 73 ? -6.148 27.078 9.906 1 96.5 73 VAL B C 1
ATOM 3628 O O . VAL B 1 73 ? -6.438 25.953 10.32 1 96.5 73 VAL B O 1
ATOM 3631 N N . PHE B 1 74 ? -4.941 27.422 9.586 1 97.62 74 PHE B N 1
ATOM 3632 C CA . PHE B 1 74 ? -3.762 26.625 9.891 1 97.62 74 PHE B CA 1
ATOM 3633 C C . PHE B 1 74 ? -2.729 27.438 10.648 1 97.62 74 PHE B C 1
ATOM 3635 O O . PHE B 1 74 ? -2.416 28.578 10.266 1 97.62 74 PHE B O 1
ATOM 3642 N N . VAL B 1 75 ? -2.232 26.906 11.75 1 98.25 75 VAL B N 1
ATOM 3643 C CA . VAL B 1 75 ? -1.113 27.484 12.477 1 98.25 75 VAL B CA 1
ATOM 3644 C C . VAL B 1 75 ? -0.006 26.453 12.648 1 98.25 75 VAL B C 1
ATOM 3646 O O . VAL B 1 75 ? -0.246 25.359 13.164 1 98.25 75 VAL B O 1
ATOM 3649 N N . LEU B 1 76 ? 1.141 26.766 12.172 1 97.94 76 LEU B N 1
ATOM 3650 C CA . LEU B 1 76 ? 2.285 25.875 12.242 1 97.94 76 LEU B CA 1
ATOM 3651 C C . LEU B 1 76 ? 3.461 26.531 12.945 1 97.94 76 LEU B C 1
ATOM 3653 O O . LEU B 1 76 ? 3.9 27.609 12.539 1 97.94 76 LEU B O 1
ATOM 3657 N N . GLU B 1 77 ? 3.893 25.984 14.008 1 97.69 77 GLU B N 1
ATOM 3658 C CA . GLU B 1 77 ? 5.102 26.422 14.695 1 97.69 77 GLU B CA 1
ATOM 3659 C C . GLU B 1 77 ? 6.234 25.406 14.516 1 97.69 77 GLU B C 1
ATOM 3661 O O . GLU B 1 77 ? 6.039 24.203 14.703 1 97.69 77 GLU B O 1
ATOM 3666 N N . LEU B 1 78 ? 7.406 25.938 14.125 1 95.44 78 LEU B N 1
ATOM 3667 C CA . LEU B 1 78 ? 8.578 25.125 13.805 1 95.44 78 LEU B CA 1
ATOM 3668 C C . LEU B 1 78 ? 9.828 25.688 14.469 1 95.44 78 LEU B C 1
ATOM 3670 O O . LEU B 1 78 ? 10.016 26.906 14.5 1 95.44 78 LEU B O 1
ATOM 3674 N N . ASP B 1 79 ? 10.609 24.797 15 1 94.5 79 ASP B N 1
ATOM 3675 C CA . ASP B 1 79 ? 11.938 25.156 15.484 1 94.5 79 ASP B CA 1
ATOM 3676 C C . ASP B 1 79 ? 13.023 24.672 14.523 1 94.5 79 ASP B C 1
ATOM 3678 O O . ASP B 1 79 ? 13.023 23.516 14.117 1 94.5 79 ASP B O 1
ATOM 3682 N N . ASP B 1 80 ? 13.828 25.547 14.109 1 91.62 80 ASP B N 1
ATOM 3683 C CA . ASP B 1 80 ? 15.008 25.234 13.312 1 91.62 80 ASP B CA 1
ATOM 3684 C C . ASP B 1 80 ? 16.266 25.844 13.93 1 91.62 80 ASP B C 1
ATOM 3686 O O . ASP B 1 80 ? 16.625 26.984 13.648 1 91.62 80 ASP B O 1
ATOM 3690 N N . GLU B 1 81 ? 16.984 24.969 14.711 1 87.5 81 GLU B N 1
ATOM 3691 C CA . GLU B 1 81 ? 18.141 25.453 15.469 1 87.5 81 GLU B CA 1
ATOM 3692 C C . GLU B 1 81 ? 17.719 26.578 16.422 1 87.5 81 GLU B C 1
ATOM 3694 O O . GLU B 1 81 ? 16.828 26.406 17.234 1 87.5 81 GLU B O 1
ATOM 3699 N N . ASP B 1 82 ? 18.266 27.812 16.078 1 87.88 82 ASP B N 1
ATOM 3700 C CA . ASP B 1 82 ? 17.984 28.938 16.969 1 87.88 82 ASP B CA 1
ATOM 3701 C C . ASP B 1 82 ? 16.828 29.781 16.453 1 87.88 82 ASP B C 1
ATOM 3703 O O . ASP B 1 82 ? 16.484 30.797 17.062 1 87.88 82 ASP B O 1
ATOM 3707 N N . LYS B 1 83 ? 16.188 29.312 15.477 1 92.19 83 LYS B N 1
ATOM 3708 C CA . LYS B 1 83 ? 15.078 30.047 14.875 1 92.19 83 LYS B CA 1
ATOM 3709 C C . LYS B 1 83 ? 13.742 29.406 15.211 1 92.19 83 LYS B C 1
ATOM 3711 O O . LYS B 1 83 ? 13.539 28.203 14.977 1 92.19 83 LYS B O 1
ATOM 3716 N N . LYS B 1 84 ? 12.906 30.25 15.766 1 95.06 84 LYS B N 1
ATOM 3717 C CA . LYS B 1 84 ? 11.547 29.812 16.078 1 95.06 84 LYS B CA 1
ATOM 3718 C C . LYS B 1 84 ? 10.531 30.484 15.148 1 95.06 84 LYS B C 1
ATOM 3720 O O . LYS B 1 84 ? 10.359 31.703 15.18 1 95.06 84 LYS B O 1
ATOM 3725 N N . TYR B 1 85 ? 9.852 29.641 14.391 1 94.88 85 TYR B N 1
ATOM 3726 C CA . TYR B 1 85 ? 8.898 30.172 13.414 1 94.88 85 TYR B CA 1
ATOM 3727 C C . TYR B 1 85 ? 7.461 29.922 13.867 1 94.88 85 TYR B C 1
ATOM 3729 O O . TYR B 1 85 ? 7.148 28.875 14.414 1 94.88 85 TYR B O 1
ATOM 3737 N N . LYS B 1 86 ? 6.602 30.875 13.695 1 95.62 86 LYS B N 1
ATOM 3738 C CA . LYS B 1 86 ? 5.152 30.734 13.797 1 95.62 86 LYS B CA 1
ATOM 3739 C C . LYS B 1 86 ? 4.461 31.219 12.523 1 95.62 86 LYS B C 1
ATOM 3741 O O . LYS B 1 86 ? 4.523 32.406 12.172 1 95.62 86 LYS B O 1
ATOM 3746 N N . TYR B 1 87 ? 3.855 30.312 11.805 1 94.94 87 TYR B N 1
ATOM 3747 C CA . TYR B 1 87 ? 3.176 30.594 10.547 1 94.94 87 TYR B CA 1
ATOM 3748 C C . TYR B 1 87 ? 1.668 30.406 10.695 1 94.94 87 TYR B C 1
ATOM 3750 O O . TYR B 1 87 ? 1.203 29.391 11.195 1 94.94 87 TYR B O 1
ATOM 3758 N N . GLU B 1 88 ? 0.908 31.438 10.32 1 94.69 88 GLU B N 1
ATOM 3759 C CA . GLU B 1 88 ? -0.55 31.391 10.367 1 94.69 88 GLU B CA 1
ATOM 3760 C C . GLU B 1 88 ? -1.154 31.656 8.992 1 94.69 88 GLU B C 1
ATOM 3762 O O . GLU B 1 88 ? -0.857 32.656 8.359 1 94.69 88 GLU B O 1
ATOM 3767 N N . LEU B 1 89 ? -1.979 30.75 8.555 1 93.38 89 LEU B N 1
ATOM 3768 C CA . LEU B 1 89 ? -2.652 30.844 7.262 1 93.38 89 LEU B CA 1
ATOM 3769 C C . LEU B 1 89 ? -4.164 30.734 7.43 1 93.38 89 LEU B C 1
ATOM 3771 O O . LEU B 1 89 ? -4.668 29.797 8.039 1 93.38 89 LEU B O 1
ATOM 3775 N N . VAL B 1 90 ? -4.879 31.75 6.973 1 91.88 90 VAL B N 1
ATOM 3776 C CA . VAL B 1 90 ? -6.336 31.75 6.977 1 91.88 90 VAL B CA 1
ATOM 3777 C C . VAL B 1 90 ? -6.859 31.812 5.543 1 91.88 90 VAL B C 1
ATOM 3779 O O . VAL B 1 90 ? -6.449 32.656 4.758 1 91.88 90 VAL B O 1
ATOM 3782 N N . LEU B 1 91 ? -7.707 30.859 5.246 1 90.81 91 LEU B N 1
ATOM 3783 C CA . LEU B 1 91 ? -8.266 30.766 3.902 1 90.81 91 LEU B CA 1
ATOM 3784 C C . LEU B 1 91 ? -9.789 30.906 3.936 1 90.81 91 LEU B C 1
ATOM 3786 O O . LEU B 1 91 ? -10.438 30.469 4.887 1 90.81 91 LEU B O 1
ATOM 3790 N N . ASP B 1 92 ? -10.266 31.547 2.938 1 85.81 92 ASP B N 1
ATOM 3791 C CA . ASP B 1 92 ? -11.695 31.578 2.666 1 85.81 92 ASP B CA 1
ATOM 3792 C C . ASP B 1 92 ? -12.039 30.734 1.44 1 85.81 92 ASP B C 1
ATOM 3794 O O . ASP B 1 92 ? -11.602 31.031 0.33 1 85.81 92 ASP B O 1
ATOM 3798 N N . VAL B 1 93 ? -12.805 29.703 1.739 1 85.69 93 VAL B N 1
ATOM 3799 C CA . VAL B 1 93 ? -13.141 28.766 0.681 1 85.69 93 VAL B CA 1
ATOM 3800 C C . VAL B 1 93 ? -14.648 28.75 0.449 1 85.69 93 VAL B C 1
ATOM 3802 O O . VAL B 1 93 ? -15.43 28.641 1.398 1 85.69 93 VAL B O 1
ATOM 3805 N N . ASP B 1 94 ? -14.953 28.906 -0.792 1 77.81 94 ASP B N 1
ATOM 3806 C CA . ASP B 1 94 ? -16.375 28.891 -1.127 1 77.81 94 ASP B CA 1
ATOM 3807 C C . ASP B 1 94 ? -16.922 27.484 -1.087 1 77.81 94 ASP B C 1
ATOM 3809 O O . ASP B 1 94 ? -16.297 26.547 -1.58 1 77.81 94 ASP B O 1
ATOM 3813 N N . GLU B 1 95 ? -18.078 27.359 -0.519 1 71.69 95 GLU B N 1
ATOM 3814 C CA . GLU B 1 95 ? -18.688 26.047 -0.365 1 71.69 95 GLU B CA 1
ATOM 3815 C C . GLU B 1 95 ? -19.031 25.438 -1.721 1 71.69 95 GLU B C 1
ATOM 3817 O O . GLU B 1 95 ? -19.078 24.203 -1.866 1 71.69 95 GLU B O 1
ATOM 3822 N N . GLU B 1 96 ? -19.203 26.312 -2.674 1 65.62 96 GLU B N 1
ATOM 3823 C CA . GLU B 1 96 ? -19.578 25.828 -4 1 65.62 96 GLU B CA 1
ATOM 3824 C C . GLU B 1 96 ? -18.344 25.391 -4.789 1 65.62 96 GLU B C 1
ATOM 3826 O O . GLU B 1 96 ? -18.469 24.766 -5.848 1 65.62 96 GLU B O 1
ATOM 3831 N N . GLY B 1 97 ? -17.266 25.562 -4.156 1 63.59 97 GLY B N 1
ATOM 3832 C CA . GLY B 1 97 ? -16.031 25.094 -4.762 1 63.59 97 GLY B CA 1
ATOM 3833 C C . GLY B 1 97 ? -15.492 26.016 -5.844 1 63.59 97 GLY B C 1
ATOM 3834 O O . GLY B 1 97 ? -14.742 25.578 -6.719 1 63.59 97 GLY B O 1
ATOM 3835 N N . ILE B 1 98 ? -15.891 27.188 -5.797 1 58.75 98 ILE B N 1
ATOM 3836 C CA . ILE B 1 98 ? -15.547 28.109 -6.867 1 58.75 98 ILE B CA 1
ATOM 3837 C C . ILE B 1 98 ? -14.188 28.75 -6.582 1 58.75 98 ILE B C 1
ATOM 3839 O O . ILE B 1 98 ? -13.367 28.891 -7.488 1 58.75 98 ILE B O 1
ATOM 3843 N N . TYR B 1 99 ? -14 29.141 -5.328 1 63.47 99 TYR B N 1
ATOM 3844 C CA . TYR B 1 99 ? -12.719 29.797 -5.098 1 63.47 99 TYR B CA 1
ATOM 3845 C C . TYR B 1 99 ? -12.164 29.438 -3.721 1 63.47 99 TYR B C 1
ATOM 3847 O O . TYR B 1 99 ? -12.914 29.016 -2.836 1 63.47 99 TYR B O 1
ATOM 3855 N N . SER B 1 100 ? -10.875 29.469 -3.629 1 75.69 100 SER B N 1
ATOM 3856 C CA . SER B 1 100 ? -10.102 29.453 -2.391 1 75.69 100 SER B CA 1
ATOM 3857 C C . SER B 1 100 ? -9.133 30.625 -2.342 1 75.69 100 SER B C 1
ATOM 3859 O O . SER B 1 100 ? -8.266 30.766 -3.209 1 75.69 100 SER B O 1
ATOM 3861 N N . MET B 1 101 ? -9.406 31.547 -1.312 1 80.12 101 MET B N 1
ATOM 3862 C CA . MET B 1 101 ? -8.578 32.75 -1.228 1 80.12 101 MET B CA 1
ATOM 3863 C C . MET B 1 101 ? -7.867 32.812 0.121 1 80.12 101 MET B C 1
ATOM 3865 O O . MET B 1 101 ? -8.406 32.375 1.135 1 80.12 101 MET B O 1
ATOM 3869 N N . VAL B 1 102 ? -6.707 33.469 0.031 1 84.38 102 VAL B N 1
ATOM 3870 C CA . VAL B 1 102 ? -5.961 33.688 1.262 1 84.38 102 VAL B CA 1
ATOM 3871 C C . VAL B 1 102 ? -6.461 34.969 1.941 1 84.38 102 VAL B C 1
ATOM 3873 O O . VAL B 1 102 ? -6.32 36.062 1.397 1 84.38 102 VAL B O 1
ATOM 3876 N N . SER B 1 103 ? -7.043 34.781 3.031 1 83.5 103 SER B N 1
ATOM 3877 C CA . SER B 1 103 ? -7.543 35.938 3.781 1 83.5 103 SER B CA 1
ATOM 3878 C C . SER B 1 103 ? -6.453 36.531 4.672 1 83.5 103 SER B C 1
ATOM 3880 O O . SER B 1 103 ? -6.41 37.75 4.879 1 83.5 103 SER B O 1
ATOM 3882 N N . SER B 1 104 ? -5.664 35.688 5.207 1 85.94 104 SER B N 1
ATOM 3883 C CA . SER B 1 104 ? -4.574 36.125 6.066 1 85.94 104 SER B CA 1
ATOM 3884 C C . SER B 1 104 ? -3.396 35.156 6.016 1 85.94 104 SER B C 1
ATOM 3886 O O . SER B 1 104 ? -3.586 33.938 5.965 1 85.94 104 SER B O 1
ATOM 3888 N N . GLU B 1 105 ? -2.195 35.688 5.891 1 87.5 105 GLU B N 1
ATOM 3889 C CA . GLU B 1 105 ? -0.943 34.938 5.969 1 87.5 105 GLU B CA 1
ATOM 3890 C C . GLU B 1 105 ? 0.092 35.688 6.809 1 87.5 105 GLU B C 1
ATOM 3892 O O . GLU B 1 105 ? 0.528 36.781 6.445 1 87.5 105 GLU B O 1
ATOM 3897 N N . ASN B 1 106 ? 0.41 35.094 7.969 1 89.19 106 ASN B N 1
ATOM 3898 C CA . ASN B 1 106 ? 1.32 35.719 8.906 1 89.19 106 ASN B CA 1
ATOM 3899 C C . ASN B 1 106 ? 2.49 34.812 9.266 1 89.19 106 ASN B C 1
ATOM 3901 O O . ASN B 1 106 ? 2.314 33.625 9.438 1 89.19 106 ASN B O 1
ATOM 3905 N N . LEU B 1 107 ? 3.672 35.438 9.305 1 90.75 107 LEU B N 1
ATOM 3906 C CA . LEU B 1 107 ? 4.879 34.719 9.703 1 90.75 107 LEU B CA 1
ATOM 3907 C C . LEU B 1 107 ? 5.645 35.5 10.766 1 90.75 107 LEU B C 1
ATOM 3909 O O . LEU B 1 107 ? 5.898 36.719 10.602 1 90.75 107 LEU B O 1
ATOM 3913 N N . ARG B 1 108 ? 5.949 34.844 11.82 1 92.06 108 ARG B N 1
ATOM 3914 C CA . ARG B 1 108 ? 6.77 35.438 12.883 1 92.06 108 ARG B CA 1
ATOM 3915 C C . ARG B 1 108 ? 8.055 34.625 13.062 1 92.06 108 ARG B C 1
ATOM 3917 O O . ARG B 1 108 ? 8.062 33.406 12.938 1 92.06 108 ARG B O 1
ATOM 3924 N N . LEU B 1 109 ? 9.141 35.344 13.312 1 90.94 109 LEU B N 1
ATOM 3925 C CA . LEU B 1 109 ? 10.438 34.781 13.633 1 90.94 109 LEU B CA 1
ATOM 3926 C C . LEU B 1 109 ? 10.914 35.25 15.016 1 90.94 109 LEU B C 1
ATOM 3928 O O . LEU B 1 109 ? 11.078 36.438 15.258 1 90.94 109 LEU B O 1
ATOM 3932 N N . ASN B 1 110 ? 11.078 34.312 15.852 1 90.06 110 ASN B N 1
ATOM 3933 C CA . ASN B 1 110 ? 11.492 34.625 17.219 1 90.06 110 ASN B CA 1
ATOM 3934 C C . ASN B 1 110 ? 10.602 35.688 17.844 1 90.06 110 ASN B C 1
ATOM 3936 O O . ASN B 1 110 ? 11.102 36.656 18.438 1 90.06 110 ASN B O 1
ATOM 3940 N N . GLY B 1 111 ? 9.305 35.531 17.594 1 83.88 111 GLY B N 1
ATOM 3941 C CA . GLY B 1 111 ? 8.328 36.406 18.219 1 83.88 111 GLY B CA 1
ATOM 3942 C C . GLY B 1 111 ? 8.055 37.688 17.406 1 83.88 111 GLY B C 1
ATOM 3943 O O . GLY B 1 111 ? 7.07 38.375 17.656 1 83.88 111 GLY B O 1
ATOM 3944 N N . ASN B 1 112 ? 8.906 37.938 16.391 1 83 112 ASN B N 1
ATOM 3945 C CA . ASN B 1 112 ? 8.766 39.156 15.586 1 83 112 ASN B CA 1
ATOM 3946 C C . ASN B 1 112 ? 8.07 38.875 14.258 1 83 112 ASN B C 1
ATOM 3948 O O . ASN B 1 112 ? 8.312 37.844 13.633 1 83 112 ASN B O 1
ATOM 3952 N N . HIS B 1 113 ? 7.254 39.844 13.938 1 82.44 113 HIS B N 1
ATOM 3953 C CA . HIS B 1 113 ? 6.555 39.688 12.664 1 82.44 113 HIS B CA 1
ATOM 3954 C C . HIS B 1 113 ? 7.504 39.875 11.484 1 82.44 113 HIS B C 1
ATOM 3956 O O . HIS B 1 113 ? 8.266 40.844 11.445 1 82.44 113 HIS B O 1
ATOM 3962 N N . VAL B 1 114 ? 7.465 38.969 10.594 1 76.38 114 VAL B N 1
ATOM 3963 C CA . VAL B 1 114 ? 8.25 39.062 9.367 1 76.38 114 VAL B CA 1
ATOM 3964 C C . VAL B 1 114 ? 7.336 39.406 8.195 1 76.38 114 VAL B C 1
ATOM 3966 O O . VAL B 1 114 ? 7.695 40.188 7.332 1 76.38 114 VAL B O 1
ATOM 3969 N N . ILE B 1 115 ? 6.164 38.812 8.164 1 72.69 115 ILE B N 1
ATOM 3970 C CA . ILE B 1 115 ? 5.152 39.031 7.145 1 72.69 115 ILE B CA 1
ATOM 3971 C C . ILE B 1 115 ? 3.773 39.125 7.797 1 72.69 115 ILE B C 1
ATOM 3973 O O . ILE B 1 115 ? 3.426 38.312 8.648 1 72.69 115 ILE B O 1
ATOM 3977 N N . LYS B 1 116 ? 3.096 40.188 7.562 1 67.19 116 LYS B N 1
ATOM 3978 C CA . LYS B 1 116 ? 1.698 40.375 7.945 1 67.19 116 LYS B CA 1
ATOM 3979 C C . LYS B 1 116 ? 0.847 40.781 6.746 1 67.19 116 LYS B C 1
ATOM 3981 O O . LYS B 1 116 ? 0.928 41.906 6.281 1 67.19 116 LYS B O 1
ATOM 3986 N N . SER B 1 117 ? 0.299 39.781 6.109 1 64.94 117 SER B N 1
ATOM 3987 C CA . SER B 1 117 ? -0.585 40.062 4.98 1 64.94 117 SER B CA 1
ATOM 3988 C C . SER B 1 117 ? -2.035 39.719 5.324 1 64.94 117 SER B C 1
ATOM 3990 O O . SER B 1 117 ? -2.361 38.594 5.656 1 64.94 117 SER B O 1
ATOM 3992 N N . ASP B 1 118 ? -2.773 40.781 5.688 1 54.75 118 ASP B N 1
ATOM 3993 C CA . ASP B 1 118 ? -4.203 40.625 5.949 1 54.75 118 ASP B CA 1
ATOM 3994 C C . ASP B 1 118 ? -5.035 41.188 4.809 1 54.75 118 ASP B C 1
ATOM 3996 O O . ASP B 1 118 ? -4.754 42.281 4.32 1 54.75 118 ASP B O 1
ATOM 4000 N N . LEU B 1 119 ? -5.672 40.375 4.105 1 50.34 119 LEU B N 1
ATOM 4001 C CA . LEU B 1 119 ? -6.594 40.938 3.119 1 50.34 119 LEU B CA 1
ATOM 4002 C C . LEU B 1 119 ? -7.754 41.656 3.803 1 50.34 119 LEU B C 1
ATOM 4004 O O . LEU B 1 119 ? -8.461 41.062 4.617 1 50.34 119 LEU B O 1
ATOM 4008 N N . THR B 1 120 ? -7.504 42.938 4.078 1 41.81 120 THR B N 1
ATOM 4009 C CA . THR B 1 120 ? -8.633 43.75 4.52 1 41.81 120 THR B CA 1
ATOM 4010 C C . THR B 1 120 ? -9.641 43.938 3.393 1 41.81 120 THR B C 1
ATOM 4012 O O . THR B 1 120 ? -9.273 44.312 2.275 1 41.81 120 THR B O 1
ATOM 4015 N N . VAL B 1 121 ? -10.539 43.125 3.428 1 39.06 121 VAL B N 1
ATOM 4016 C CA . VAL B 1 121 ? -11.688 43.344 2.549 1 39.06 121 VAL B CA 1
ATOM 4017 C C . VAL B 1 121 ? -12.273 44.719 2.777 1 39.06 121 VAL B C 1
ATOM 4019 O O . VAL B 1 121 ? -12.727 45.031 3.881 1 39.06 121 VAL B O 1
ATOM 4022 N N . GLU B 1 122 ? -11.688 45.719 2.127 1 34.34 122 GLU B N 1
ATOM 4023 C CA . GLU B 1 122 ? -12.391 47 2.221 1 34.34 122 GLU B CA 1
ATOM 4024 C C . GLU B 1 122 ? -13.773 46.906 1.584 1 34.34 122 GLU B C 1
ATOM 4026 O O . GLU B 1 122 ? -13.922 46.375 0.482 1 34.34 122 GLU B O 1
ATOM 4031 N N . ASP B 1 123 ? -14.734 46.938 2.309 1 33.16 123 ASP B N 1
ATOM 4032 C CA . ASP B 1 123 ? -16.141 47.094 1.912 1 33.16 123 ASP B CA 1
ATOM 4033 C C . ASP B 1 123 ? -16.328 48.281 0.976 1 33.16 123 ASP B C 1
ATOM 4035 O O . ASP B 1 123 ? -15.977 49.406 1.326 1 33.16 123 ASP B O 1
ATOM 4039 N N . PHE B 1 124 ? -16.031 48.219 -0.354 1 31.2 124 PHE B N 1
ATOM 4040 C CA . PHE B 1 124 ? -16.328 49.375 -1.214 1 31.2 124 PHE B CA 1
ATOM 4041 C C . PHE B 1 124 ? -17.828 49.5 -1.428 1 31.2 124 PHE B C 1
ATOM 4043 O O . PHE B 1 124 ? -18.516 48.531 -1.73 1 31.2 124 PHE B O 1
ATOM 4050 N N . ASP B 1 125 ? -18.484 50.438 -0.89 1 30.69 125 ASP B N 1
ATOM 4051 C CA . ASP B 1 125 ? -19.844 50.906 -1.128 1 30.69 125 ASP B CA 1
ATOM 4052 C C . ASP B 1 125 ? -20.031 51.312 -2.59 1 30.69 125 ASP B C 1
ATOM 4054 O O . ASP B 1 125 ? -19.219 52.031 -3.156 1 30.69 125 ASP B O 1
ATOM 4058 N N . HIS B 1 126 ? -20.766 50.531 -3.504 1 33.31 126 HIS B N 1
ATOM 4059 C CA . HIS B 1 126 ? -21.266 50.875 -4.836 1 33.31 126 HIS B CA 1
ATOM 4060 C C . HIS B 1 126 ? -21.969 52.219 -4.844 1 33.31 126 HIS B C 1
ATOM 4062 O O . HIS B 1 126 ? -23.125 52.312 -4.395 1 33.31 126 HIS B O 1
ATOM 4068 N N . GLY B 1 127 ? -21.453 53.344 -4.715 1 32.22 127 GLY B N 1
ATOM 4069 C CA . GLY B 1 127 ? -22.188 54.469 -5.32 1 32.22 127 GLY B CA 1
ATOM 4070 C C . GLY B 1 127 ? -22.453 54.25 -6.797 1 32.22 127 GLY B C 1
ATOM 4071 O O . GLY B 1 127 ? -21.938 53.312 -7.402 1 32.22 127 GLY B O 1
ATOM 4072 N N . LYS B 1 128 ? -23.359 55.156 -7.625 1 35.47 128 LYS B N 1
ATOM 4073 C CA . LYS B 1 128 ? -24.047 55.281 -8.898 1 35.47 128 LYS B CA 1
ATOM 4074 C C . LYS B 1 128 ? -23.094 55 -10.07 1 35.47 128 LYS B C 1
ATOM 4076 O O . LYS B 1 128 ? -23.531 54.531 -11.125 1 35.47 128 LYS B O 1
ATOM 4081 N N . ASN B 1 129 ? -22.016 55.781 -10.391 1 32.62 129 ASN B N 1
ATOM 4082 C CA . ASN B 1 129 ? -21.328 55.875 -11.672 1 32.62 129 ASN B CA 1
ATOM 4083 C C . ASN B 1 129 ? -20.516 54.625 -11.969 1 32.62 129 ASN B C 1
ATOM 4085 O O . ASN B 1 129 ? -20 53.969 -11.055 1 32.62 129 ASN B O 1
ATOM 4089 N N . GLY B 1 130 ? -20.719 54 -13.258 1 31.7 130 GLY B N 1
ATOM 4090 C CA . GLY B 1 130 ? -20.219 52.844 -14 1 31.7 130 GLY B CA 1
ATOM 4091 C C . GLY B 1 130 ? -18.719 52.656 -13.867 1 31.7 130 GLY B C 1
ATOM 4092 O O . GLY B 1 130 ? -17.953 53.469 -14.398 1 31.7 130 GLY B O 1
ATOM 4093 N N . ILE B 1 131 ? -18.156 52.656 -12.812 1 30.7 131 ILE B N 1
ATOM 4094 C CA . ILE B 1 131 ? -16.703 52.594 -12.82 1 30.7 131 ILE B CA 1
ATOM 4095 C C . ILE B 1 131 ? -16.25 51.406 -13.664 1 30.7 131 ILE B C 1
ATOM 4097 O O . ILE B 1 131 ? -16.766 50.312 -13.523 1 30.7 131 ILE B O 1
ATOM 4101 N N . SER B 1 132 ? -15.828 51.719 -14.938 1 30.11 132 SER B N 1
ATOM 4102 C CA . SER B 1 132 ? -15.062 50.875 -15.852 1 30.11 132 SER B CA 1
ATOM 4103 C C . SER B 1 132 ? -13.938 50.156 -15.125 1 30.11 132 SER B C 1
ATOM 4105 O O . SER B 1 132 ? -13.062 50.781 -14.531 1 30.11 132 SER B O 1
ATOM 4107 N N . ILE B 1 133 ? -14.328 49.219 -14.312 1 29.86 133 ILE B N 1
ATOM 4108 C CA . ILE B 1 133 ? -13.336 48.375 -13.648 1 29.86 133 ILE B CA 1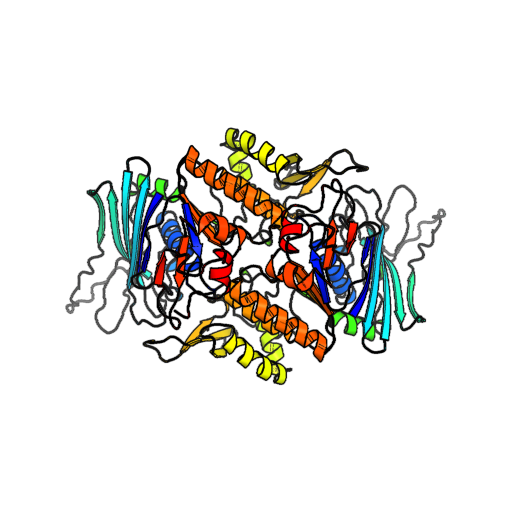
ATOM 4109 C C . ILE B 1 133 ? -12.469 47.656 -14.695 1 29.86 133 ILE B C 1
ATOM 4111 O O . ILE B 1 133 ? -12.984 46.938 -15.539 1 29.86 133 ILE B O 1
ATOM 4115 N N . ASN B 1 134 ? -11.594 48.312 -15.289 1 30.38 134 ASN B N 1
ATOM 4116 C CA . ASN B 1 134 ? -10.547 47.594 -16.016 1 30.38 134 ASN B CA 1
ATOM 4117 C C . ASN B 1 134 ? -10.195 46.281 -15.328 1 30.38 134 ASN B C 1
ATOM 4119 O O . ASN B 1 134 ? -9.836 46.25 -14.148 1 30.38 134 ASN B O 1
ATOM 4123 N N . MET B 1 135 ? -10.922 45.156 -15.695 1 29.52 135 MET B N 1
ATOM 4124 C CA . MET B 1 135 ? -11 43.719 -15.406 1 29.52 135 MET B CA 1
ATOM 4125 C C . MET B 1 135 ? -9.602 43.125 -15.328 1 29.52 135 MET B C 1
ATOM 4127 O O . MET B 1 135 ? -9.094 42.594 -16.328 1 29.52 135 MET B O 1
ATOM 4131 N N . TYR B 1 136 ? -8.539 43.656 -15.078 1 30.92 136 TYR B N 1
ATOM 4132 C CA . TYR B 1 136 ? -7.453 42.812 -14.578 1 30.92 136 TYR B CA 1
ATOM 4133 C C . TYR B 1 136 ? -7.965 41.812 -13.555 1 30.92 136 TYR B C 1
ATOM 4135 O O . TYR B 1 136 ? -8.859 42.125 -12.766 1 30.92 136 TYR B O 1
ATOM 4143 N N . MET B 1 137 ? -7.93 40.25 -13.727 1 32.78 137 MET B N 1
ATOM 4144 C CA . MET B 1 137 ? -8.945 39.281 -13.32 1 32.78 137 MET B CA 1
ATOM 4145 C C . MET B 1 137 ? -9.414 39.531 -11.891 1 32.78 137 MET B C 1
ATOM 4147 O O . MET B 1 137 ? -8.727 39.188 -10.938 1 32.78 137 MET B O 1
ATOM 4151 N N . ASP B 1 138 ? -9.852 40.5 -11.406 1 33.59 138 ASP B N 1
ATOM 4152 C CA . ASP B 1 138 ? -10.648 41 -10.289 1 33.59 138 ASP B CA 1
ATOM 4153 C C . ASP B 1 138 ? -11.883 40.156 -10.062 1 33.59 138 ASP B C 1
ATOM 4155 O O . ASP B 1 138 ? -12.773 40.094 -10.906 1 33.59 138 ASP B O 1
ATOM 4159 N N . VAL B 1 139 ? -11.742 38.75 -9.898 1 34.22 139 VAL B N 1
ATOM 4160 C CA . VAL B 1 139 ? -12.93 37.938 -9.695 1 34.22 139 VAL B CA 1
ATOM 4161 C C . VAL B 1 139 ? -13.797 38.562 -8.594 1 34.22 139 VAL B C 1
ATOM 4163 O O . VAL B 1 139 ? -13.32 38.781 -7.473 1 34.22 139 VAL B O 1
ATOM 4166 N N . ALA B 1 140 ? -14.75 39.312 -8.953 1 34.22 140 ALA B N 1
ATOM 4167 C CA . ALA B 1 140 ? -15.906 39.719 -8.148 1 34.22 140 ALA B CA 1
ATOM 4168 C C . ALA B 1 140 ? -16.641 38.469 -7.633 1 34.22 140 ALA B C 1
ATOM 4170 O O . ALA B 1 140 ? -17.016 37.594 -8.414 1 34.22 140 ALA B O 1
ATOM 4171 N N . ILE B 1 141 ? -16.188 37.812 -6.613 1 35.06 141 ILE B N 1
ATOM 4172 C CA . ILE B 1 141 ? -17.062 36.781 -6.035 1 35.06 141 ILE B CA 1
ATOM 4173 C C . ILE B 1 141 ? -18.375 37.406 -5.57 1 35.06 141 ILE B C 1
ATOM 4175 O O . ILE B 1 141 ? -18.359 38.312 -4.727 1 35.06 141 ILE B O 1
ATOM 4179 N N . TYR B 1 142 ? -19.312 37.5 -6.578 1 32.94 142 TYR B N 1
ATOM 4180 C CA . TYR B 1 142 ? -20.688 37.969 -6.406 1 32.94 142 TYR B CA 1
ATOM 4181 C C . TYR B 1 142 ? -21.453 37.062 -5.438 1 32.94 142 TYR B C 1
ATOM 4183 O O . TYR B 1 142 ? -21.625 35.875 -5.691 1 32.94 142 TYR B O 1
ATOM 4191 N N . SER B 1 143 ? -21.109 36.938 -4.09 1 30.23 143 SER B N 1
ATOM 4192 C CA . SER B 1 143 ? -22.234 36.375 -3.359 1 30.23 143 SER B CA 1
ATOM 4193 C C . SER B 1 143 ? -23.469 37.281 -3.438 1 30.23 143 SER B C 1
ATOM 4195 O O . SER B 1 143 ? -23.375 38.406 -3.887 1 30.23 143 SER B O 1
ATOM 4197 N N . ALA B 1 144 ? -24.562 37.062 -2.498 1 30.95 144 ALA B N 1
ATOM 4198 C CA . ALA B 1 144 ? -25.844 37.719 -2.258 1 30.95 144 ALA B CA 1
ATOM 4199 C C . ALA B 1 144 ? -25.672 39.219 -1.991 1 30.95 144 ALA B C 1
ATOM 4201 O O . ALA B 1 144 ? -25.453 39.625 -0.851 1 30.95 144 ALA B O 1
ATOM 4202 N N . GLY B 1 145 ? -25.578 40.188 -2.941 1 34.28 145 GLY B N 1
ATOM 4203 C CA . GLY B 1 145 ? -25.734 41.656 -3.006 1 34.28 145 GLY B CA 1
ATOM 4204 C C . GLY B 1 145 ? -24.406 42.375 -3.027 1 34.28 145 GLY B C 1
ATOM 4205 O O . GLY B 1 145 ? -24.359 43.594 -3.314 1 34.28 145 GLY B O 1
ATOM 4206 N N . LYS B 1 146 ? -23.516 42.25 -2.072 1 37.22 146 LYS B N 1
ATOM 4207 C CA . LYS B 1 146 ? -22.328 43.094 -1.921 1 37.22 146 LYS B CA 1
ATOM 4208 C C . LYS B 1 146 ? -21.172 42.594 -2.787 1 37.22 146 LYS B C 1
ATOM 4210 O O . LYS B 1 146 ? -20.922 41.406 -2.855 1 37.22 146 LYS B O 1
ATOM 4215 N N . SER B 1 147 ? -20.875 43.312 -4 1 35.34 147 SER B N 1
ATOM 4216 C CA . SER B 1 147 ? -19.812 43.062 -4.984 1 35.34 147 SER B CA 1
ATOM 4217 C C . SER B 1 147 ? -18.438 43.281 -4.391 1 35.34 147 SER B C 1
ATOM 4219 O O . SER B 1 147 ? -18.188 44.344 -3.805 1 35.34 147 SER B O 1
ATOM 4221 N N . ARG B 1 148 ? -17.844 42.531 -3.697 1 35.72 148 ARG B N 1
ATOM 4222 C CA . ARG B 1 148 ? -16.5 42.75 -3.17 1 35.72 148 ARG B CA 1
ATOM 4223 C C . ARG B 1 148 ? -15.438 42.5 -4.238 1 35.72 148 ARG B C 1
ATOM 4225 O O . ARG B 1 148 ? -15.562 41.562 -5.027 1 35.72 148 ARG B O 1
ATOM 4232 N N . LEU B 1 149 ? -14.648 43.594 -4.727 1 34.41 149 LEU B N 1
ATOM 4233 C CA . LEU B 1 149 ? -13.586 43.594 -5.727 1 34.41 149 LEU B CA 1
ATOM 4234 C C . LEU B 1 149 ? -12.297 43.031 -5.141 1 34.41 149 LEU B C 1
ATOM 4236 O O . LEU B 1 149 ? -11.875 43.438 -4.051 1 34.41 149 LEU B O 1
ATOM 4240 N N . PHE B 1 150 ? -11.938 41.875 -5.109 1 35.84 150 PHE B N 1
ATOM 4241 C CA . PHE B 1 150 ? -10.648 41.406 -4.609 1 35.84 150 PHE B CA 1
ATOM 4242 C C . PHE B 1 150 ? -9.633 41.312 -5.738 1 35.84 150 PHE B C 1
ATOM 4244 O O . PHE B 1 150 ? -9.984 41.031 -6.879 1 35.84 150 PHE B O 1
ATOM 4251 N N . ARG B 1 151 ? -8.594 42.125 -5.824 1 38.03 151 ARG B N 1
ATOM 4252 C CA . ARG B 1 151 ? -7.469 41.781 -6.684 1 38.03 151 ARG B CA 1
ATOM 4253 C C . ARG B 1 151 ? -7.027 40.344 -6.457 1 38.03 151 ARG B C 1
ATOM 4255 O O . ARG B 1 151 ? -6.617 39.969 -5.352 1 38.03 151 ARG B O 1
ATOM 4262 N N . VAL B 1 152 ? -7.348 39.438 -7.273 1 42.09 152 VAL B N 1
ATOM 4263 C CA . VAL B 1 152 ? -7.434 37.969 -7.125 1 42.09 152 VAL B CA 1
ATOM 4264 C C . VAL B 1 152 ? -6.031 37.375 -7.145 1 42.09 152 VAL B C 1
ATOM 4266 O O . VAL B 1 152 ? -5.773 36.375 -6.48 1 42.09 152 VAL B O 1
ATOM 4269 N N . SER B 1 153 ? -5.051 38 -8.008 1 42.81 153 SER B N 1
ATOM 4270 C CA . SER B 1 153 ? -3.854 37.188 -8.25 1 42.81 153 SER B CA 1
ATOM 4271 C C . SER B 1 153 ? -3.092 36.938 -6.949 1 42.81 153 SER B C 1
ATOM 4273 O O . SER B 1 153 ? -2.568 35.844 -6.734 1 42.81 153 SER B O 1
ATOM 4275 N N . ASP B 1 154 ? -2.787 38.031 -6.281 1 47.28 154 ASP B N 1
ATOM 4276 C CA . ASP B 1 154 ? -1.854 37.969 -5.164 1 47.28 154 ASP B CA 1
ATOM 4277 C C . ASP B 1 154 ? -2.482 37.25 -3.975 1 47.28 154 ASP B C 1
ATOM 4279 O O . ASP B 1 154 ? -1.776 36.812 -3.059 1 47.28 154 ASP B O 1
ATOM 4283 N N . ILE B 1 155 ? -3.799 36.938 -4.203 1 57.31 155 ILE B N 1
ATOM 4284 C CA . ILE B 1 155 ? -4.578 36.438 -3.072 1 57.31 155 ILE B CA 1
ATOM 4285 C C . ILE B 1 155 ? -4.695 34.906 -3.152 1 57.31 155 ILE B C 1
ATOM 4287 O O . ILE B 1 155 ? -5.129 34.281 -2.197 1 57.31 155 ILE B O 1
ATOM 4291 N N . GLU B 1 156 ? -3.959 34.5 -4.164 1 65.06 156 GLU B N 1
ATOM 4292 C CA . GLU B 1 156 ? -4.184 33.062 -4.328 1 65.06 156 GLU B CA 1
ATOM 4293 C C . GLU B 1 156 ? -2.91 32.25 -4.055 1 65.06 156 GLU B C 1
ATOM 4295 O O . GLU B 1 156 ? -2.951 31.031 -3.924 1 65.06 156 GLU B O 1
ATOM 4300 N N . LYS B 1 157 ? -1.88 33.156 -3.93 1 69.56 157 LYS B N 1
ATOM 4301 C CA . LYS B 1 157 ? -0.602 32.5 -3.703 1 69.56 157 LYS B CA 1
ATOM 4302 C C . LYS B 1 157 ? 0.045 32.969 -2.404 1 69.56 157 LYS B C 1
ATOM 4304 O O . LYS B 1 157 ? -0.364 33.969 -1.837 1 69.56 157 LYS B O 1
ATOM 4309 N N . SER B 1 158 ? 0.975 32.188 -1.921 1 75.81 158 SER B N 1
ATOM 4310 C CA . SER B 1 158 ? 1.703 32.562 -0.716 1 75.81 158 SER B CA 1
ATOM 4311 C C . SER B 1 158 ? 2.459 33.875 -0.922 1 75.81 158 SER B C 1
ATOM 4313 O O . SER B 1 158 ? 3.029 34.094 -1.99 1 75.81 158 SER B O 1
ATOM 4315 N N . THR B 1 159 ? 2.463 34.719 0.089 1 68.25 159 THR B N 1
ATOM 4316 C CA . THR B 1 159 ? 3.064 36.031 -0.012 1 68.25 159 THR B CA 1
ATOM 4317 C C . THR B 1 159 ? 4.434 36.062 0.663 1 68.25 159 THR B C 1
ATOM 4319 O O . THR B 1 159 ? 5.055 37.125 0.772 1 68.25 159 THR B O 1
ATOM 4322 N N . LEU B 1 160 ? 4.926 35 1.123 1 75.25 160 LEU B N 1
ATOM 4323 C CA . LEU B 1 160 ? 6.133 34.969 1.938 1 75.25 160 LEU B CA 1
ATOM 4324 C C . LEU B 1 160 ? 7.324 35.5 1.154 1 75.25 160 LEU B C 1
ATOM 4326 O O . LEU B 1 160 ? 8.18 36.219 1.713 1 75.25 160 LEU B O 1
ATOM 4330 N N . GLY B 1 161 ? 7.34 35.406 -0.105 1 67 161 GLY B N 1
ATOM 4331 C CA . GLY B 1 161 ? 8.414 35.969 -0.911 1 67 161 GLY B CA 1
ATOM 4332 C C . GLY B 1 161 ? 9.789 35.719 -0.312 1 67 161 GLY B C 1
ATOM 4333 O O . GLY B 1 161 ? 10.047 34.656 0.254 1 67 161 GLY B O 1
ATOM 4334 N N . TYR B 1 162 ? 10.734 36.719 -0.306 1 71.19 162 TYR B N 1
ATOM 4335 C CA . TYR B 1 162 ? 12.125 36.625 0.133 1 71.19 162 TYR B CA 1
ATOM 4336 C C . TYR B 1 162 ? 12.211 36.594 1.654 1 71.19 162 TYR B C 1
ATOM 4338 O O . TYR B 1 162 ? 13.086 35.938 2.219 1 71.19 162 TYR B O 1
ATOM 4346 N N . HIS B 1 163 ? 11.242 37.219 2.311 1 72.31 163 HIS B N 1
ATOM 4347 C CA . HIS B 1 163 ? 11.273 37.312 3.766 1 72.31 163 HIS B CA 1
ATOM 4348 C C . HIS B 1 163 ? 10.938 35.969 4.418 1 72.31 163 HIS B C 1
ATOM 4350 O O . HIS B 1 163 ? 11.227 35.781 5.602 1 72.31 163 HIS B O 1
ATOM 4356 N N . GLY B 1 164 ? 10.422 35.156 3.596 1 83.19 164 GLY B N 1
ATOM 4357 C CA . GLY B 1 164 ? 10.055 33.875 4.133 1 83.19 164 GLY B CA 1
ATOM 4358 C C . GLY B 1 164 ? 11.047 32.781 3.773 1 83.19 164 GLY B C 1
ATOM 4359 O O . GLY B 1 164 ? 10.758 31.578 3.938 1 83.19 164 GLY B O 1
ATOM 4360 N N . GLN B 1 165 ? 12.219 33.219 3.338 1 86.12 165 GLN B N 1
ATOM 4361 C CA . GLN B 1 165 ? 13.18 32.25 2.83 1 86.12 165 GLN B CA 1
ATOM 4362 C C . GLN B 1 165 ? 13.609 31.266 3.926 1 86.12 165 GLN B C 1
ATOM 4364 O O . GLN B 1 165 ? 13.703 30.062 3.693 1 86.12 165 GLN B O 1
ATOM 4369 N N . GLY B 1 166 ? 13.938 31.797 5.098 1 87.94 166 GLY B N 1
ATOM 4370 C CA . GLY B 1 166 ? 14.312 30.938 6.207 1 87.94 166 GLY B CA 1
ATOM 4371 C C . GLY B 1 166 ? 13.242 29.922 6.551 1 87.94 166 GLY B C 1
ATOM 4372 O O . GLY B 1 166 ? 13.539 28.75 6.793 1 87.94 166 GLY B O 1
ATOM 4373 N N . PHE B 1 167 ? 12.016 30.422 6.605 1 92.81 167 PHE B N 1
ATOM 4374 C CA . PHE B 1 167 ? 10.898 29.531 6.898 1 92.81 167 PHE B CA 1
ATOM 4375 C C . PHE B 1 167 ? 10.75 28.469 5.812 1 92.81 167 PHE B C 1
ATOM 4377 O O . PHE B 1 167 ? 10.5 27.297 6.113 1 92.81 167 PHE B O 1
ATOM 4384 N N . ARG B 1 168 ? 10.953 28.828 4.574 1 91.31 168 ARG B N 1
ATOM 4385 C CA . ARG B 1 168 ? 10.891 27.891 3.457 1 91.31 168 ARG B CA 1
ATOM 4386 C C . ARG B 1 168 ? 11.953 26.812 3.59 1 91.31 168 ARG B C 1
ATOM 4388 O O . ARG B 1 168 ? 11.672 25.625 3.387 1 91.31 168 ARG B O 1
ATOM 4395 N N . GLU B 1 169 ? 13.055 27.219 3.963 1 90.31 169 GLU B N 1
ATOM 4396 C CA . GLU B 1 169 ? 14.156 26.266 4.148 1 90.31 169 GLU B CA 1
ATOM 4397 C C . GLU B 1 169 ? 13.852 25.297 5.281 1 90.31 169 GLU B C 1
ATOM 4399 O O . GLU B 1 169 ? 14.156 24.109 5.18 1 90.31 169 GLU B O 1
ATOM 4404 N N . ALA B 1 170 ? 13.266 25.844 6.309 1 92.25 170 ALA B N 1
ATOM 4405 C CA . ALA B 1 170 ? 12.875 24.984 7.426 1 92.25 170 ALA B CA 1
ATOM 4406 C C . ALA B 1 170 ? 11.812 23.984 7.004 1 92.25 170 ALA B C 1
ATOM 4408 O O . ALA B 1 170 ? 11.875 22.812 7.383 1 92.25 170 ALA B O 1
ATOM 4409 N N . LEU B 1 171 ? 10.891 24.422 6.184 1 94.31 171 LEU B N 1
ATOM 4410 C CA . LEU B 1 171 ? 9.812 23.562 5.707 1 94.31 171 LEU B CA 1
ATOM 4411 C C . LEU B 1 171 ? 10.352 22.484 4.773 1 94.31 171 LEU B C 1
ATOM 4413 O O . LEU B 1 171 ? 9.82 21.375 4.727 1 94.31 171 LEU B O 1
ATOM 4417 N N . GLU B 1 172 ? 11.391 22.812 4.094 1 92.25 172 GLU B N 1
ATOM 4418 C CA . GLU B 1 172 ? 11.984 21.875 3.16 1 92.25 172 GLU B CA 1
ATOM 4419 C C . GLU B 1 172 ? 12.594 20.672 3.896 1 92.25 172 GLU B C 1
ATOM 4421 O O . GLU B 1 172 ? 12.766 19.609 3.312 1 92.25 172 GLU B O 1
ATOM 4426 N N . LYS B 1 173 ? 12.828 20.844 5.148 1 92.94 173 LYS B N 1
ATOM 4427 C CA . LYS B 1 173 ? 13.414 19.781 5.957 1 92.94 173 LYS B CA 1
ATOM 4428 C C . LYS B 1 173 ? 12.344 18.812 6.445 1 92.94 173 LYS B C 1
ATOM 4430 O O . LYS B 1 173 ? 12.656 17.766 7 1 92.94 173 LYS B O 1
ATOM 4435 N N . MET B 1 174 ? 11.156 19.156 6.223 1 95.19 174 MET B N 1
ATOM 4436 C CA . MET B 1 174 ? 10.055 18.266 6.566 1 95.19 174 MET B CA 1
ATOM 4437 C C . MET B 1 174 ? 9.758 17.297 5.426 1 95.19 174 MET B C 1
ATOM 4439 O O . MET B 1 174 ? 9.453 17.719 4.309 1 95.19 174 MET B O 1
ATOM 4443 N N . VAL B 1 175 ? 9.867 16.031 5.715 1 95.44 175 VAL B N 1
ATOM 4444 C CA . VAL B 1 175 ? 9.617 14.984 4.723 1 95.44 175 VAL B CA 1
ATOM 4445 C C . VAL B 1 175 ? 8.438 14.117 5.164 1 95.44 175 VAL B C 1
ATOM 4447 O O . VAL B 1 175 ? 8.461 13.539 6.254 1 95.44 175 VAL B O 1
ATOM 4450 N N . SER B 1 176 ? 7.426 14.133 4.387 1 96.31 176 SER B N 1
ATOM 4451 C CA . SER B 1 176 ? 6.246 13.312 4.645 1 96.31 176 SER B CA 1
ATOM 4452 C C . SER B 1 176 ? 6.094 12.219 3.592 1 96.31 176 SER B C 1
ATOM 4454 O O . SER B 1 176 ? 6.016 12.508 2.395 1 96.31 176 SER B O 1
ATOM 4456 N N . VAL B 1 177 ? 6.051 10.953 4.078 1 96.38 177 VAL B N 1
ATOM 4457 C CA . VAL B 1 177 ? 6.051 9.867 3.111 1 96.38 177 VAL B CA 1
ATOM 4458 C C . VAL B 1 177 ? 5.004 8.828 3.504 1 96.38 177 VAL B C 1
ATOM 4460 O O . VAL B 1 177 ? 4.891 8.461 4.68 1 96.38 177 VAL B O 1
ATOM 4463 N N . LYS B 1 178 ? 4.23 8.445 2.627 1 95.69 178 LYS B N 1
ATOM 4464 C CA . LYS B 1 178 ? 3.451 7.207 2.615 1 95.69 178 LYS B CA 1
ATOM 4465 C C . LYS B 1 178 ? 3.889 6.293 1.475 1 95.69 178 LYS B C 1
ATOM 4467 O O . LYS B 1 178 ? 3.498 6.5 0.323 1 95.69 178 LYS B O 1
ATOM 4472 N N . LEU B 1 179 ? 4.598 5.289 1.837 1 94.88 179 LEU B N 1
ATOM 4473 C CA . LEU B 1 179 ? 5.301 4.484 0.843 1 94.88 179 LEU B CA 1
ATOM 4474 C C . LEU B 1 179 ? 4.316 3.705 -0.021 1 94.88 179 LEU B C 1
ATOM 4476 O O . LEU B 1 179 ? 3.398 3.066 0.499 1 94.88 179 LEU B O 1
ATOM 4480 N N . GLN B 1 180 ? 4.523 3.867 -1.32 1 92.25 180 GLN B N 1
ATOM 4481 C CA . GLN B 1 180 ? 3.818 3.07 -2.318 1 92.25 180 GLN B CA 1
ATOM 4482 C C . GLN B 1 180 ? 4.797 2.412 -3.289 1 92.25 180 GLN B C 1
ATOM 4484 O O . GLN B 1 180 ? 4.988 2.896 -4.406 1 92.25 180 GLN B O 1
ATOM 4489 N N . PRO B 1 181 ? 5.219 1.245 -2.916 1 92.94 181 PRO B N 1
ATOM 4490 C CA . PRO B 1 181 ? 6.289 0.621 -3.697 1 92.94 181 PRO B CA 1
ATOM 4491 C C . PRO B 1 181 ? 5.875 0.329 -5.137 1 92.94 181 PRO B C 1
ATOM 4493 O O . PRO B 1 181 ? 6.707 0.397 -6.047 1 92.94 181 PRO B O 1
ATOM 4496 N N . ALA B 1 182 ? 4.656 0.041 -5.383 1 88.19 182 ALA B N 1
ATOM 4497 C CA . ALA B 1 182 ? 4.168 -0.32 -6.711 1 88.19 182 ALA B CA 1
ATOM 4498 C C . ALA B 1 182 ? 4.34 0.836 -7.691 1 88.19 182 ALA B C 1
ATOM 4500 O O . ALA B 1 182 ? 4.375 0.628 -8.906 1 88.19 182 ALA B O 1
ATOM 4501 N N . LEU B 1 183 ? 4.543 2.014 -7.23 1 90.75 183 LEU B N 1
ATOM 4502 C CA . LEU B 1 183 ? 4.625 3.199 -8.078 1 90.75 183 LEU B CA 1
ATOM 4503 C C . LEU B 1 183 ? 6.082 3.564 -8.352 1 90.75 183 LEU B C 1
ATOM 4505 O O . LEU B 1 183 ? 6.359 4.449 -9.164 1 90.75 183 LEU B O 1
ATOM 4509 N N . ILE B 1 184 ? 6.988 2.914 -7.723 1 93 184 ILE B N 1
ATOM 4510 C CA . ILE B 1 184 ? 8.398 3.262 -7.867 1 93 184 ILE B CA 1
ATOM 4511 C C . ILE B 1 184 ? 8.945 2.666 -9.164 1 93 184 ILE B C 1
ATOM 4513 O O . ILE B 1 184 ? 8.977 1.444 -9.328 1 93 184 ILE B O 1
ATOM 4517 N N . SER B 1 185 ? 9.375 3.502 -10.023 1 90.12 185 SER B N 1
ATOM 4518 C CA . SER B 1 185 ? 10.008 3.061 -11.266 1 90.12 185 SER B CA 1
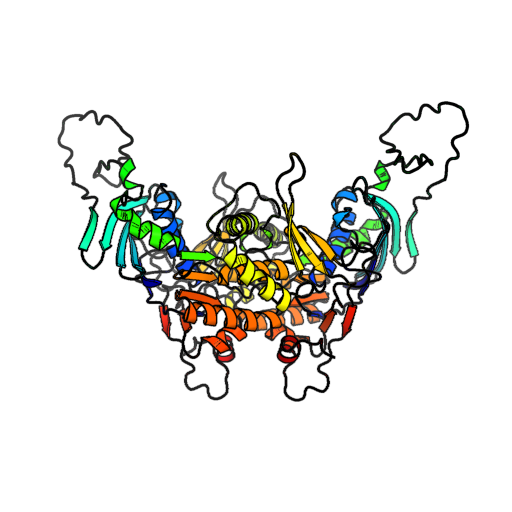ATOM 4519 C C . SER B 1 185 ? 11.508 2.889 -11.086 1 90.12 185 SER B C 1
ATOM 4521 O O . SER B 1 185 ? 12.062 3.217 -10.039 1 90.12 185 SER B O 1
ATOM 4523 N N . SER B 1 186 ? 12.125 2.27 -12.141 1 93.62 186 SER B N 1
ATOM 4524 C CA . SER B 1 186 ? 13.578 2.145 -12.117 1 93.62 186 SER B CA 1
ATOM 4525 C C . SER B 1 186 ? 14.242 3.275 -12.898 1 93.62 186 SER B C 1
ATOM 4527 O O . SER B 1 186 ? 15.453 3.477 -12.805 1 93.62 186 SER B O 1
ATOM 4529 N N . ILE B 1 187 ? 13.469 3.957 -13.602 1 92.44 187 ILE B N 1
ATOM 4530 C CA . ILE B 1 187 ? 13.984 4.965 -14.523 1 92.44 187 ILE B CA 1
ATOM 4531 C C . ILE B 1 187 ? 14.266 6.262 -13.766 1 92.44 187 ILE B C 1
ATOM 4533 O O . ILE B 1 187 ? 13.469 6.676 -12.914 1 92.44 187 ILE B O 1
ATOM 4537 N N . VAL B 1 188 ? 15.352 6.828 -14.102 1 92.88 188 VAL B N 1
ATOM 4538 C CA . VAL B 1 188 ? 15.773 8.078 -13.484 1 92.88 188 VAL B CA 1
ATOM 4539 C C . VAL B 1 188 ? 15.969 9.148 -14.547 1 92.88 188 VAL B C 1
ATOM 4541 O O . VAL B 1 188 ? 16.922 9.094 -15.328 1 92.88 188 VAL B O 1
ATOM 4544 N N . GLU B 1 189 ? 15.172 10.062 -14.617 1 87 189 GLU B N 1
ATOM 4545 C CA . GLU B 1 189 ? 15.336 11.156 -15.562 1 87 189 GLU B CA 1
ATOM 4546 C C . GLU B 1 189 ? 16.219 12.258 -14.992 1 87 189 GLU B C 1
ATOM 4548 O O . GLU B 1 189 ? 17.297 12.531 -15.523 1 87 189 GLU B O 1
ATOM 4553 N N . ASP B 1 190 ? 15.828 12.852 -13.883 1 91.19 190 ASP B N 1
ATOM 4554 C CA . ASP B 1 190 ? 16.578 13.883 -13.18 1 91.19 190 ASP B CA 1
ATOM 4555 C C . ASP B 1 190 ? 16.656 13.594 -11.68 1 91.19 190 ASP B C 1
ATOM 4557 O O . ASP B 1 190 ? 15.844 12.82 -11.156 1 91.19 190 ASP B O 1
ATOM 4561 N N . SER B 1 191 ? 17.656 14.203 -11.172 1 93.56 191 SER B N 1
ATOM 4562 C CA . SER B 1 191 ? 17.766 14.07 -9.719 1 93.56 191 SER B CA 1
ATOM 4563 C C . SER B 1 191 ? 16.734 14.938 -9.008 1 93.56 191 SER B C 1
ATOM 4565 O O . SER B 1 191 ? 16.359 16 -9.5 1 93.56 191 SER B O 1
ATOM 4567 N N . GLU B 1 192 ? 16.297 14.414 -7.891 1 93.88 192 GLU B N 1
ATOM 4568 C CA . GLU B 1 192 ? 15.367 15.164 -7.051 1 93.88 192 GLU B CA 1
ATOM 4569 C C . GLU B 1 192 ? 15.852 15.227 -5.605 1 93.88 192 GLU B C 1
ATOM 4571 O O . GLU B 1 192 ? 16.172 14.195 -5.008 1 93.88 192 GLU B O 1
ATOM 4576 N N . GLU B 1 193 ? 15.773 16.375 -5.078 1 91.88 193 GLU B N 1
ATOM 4577 C CA . GLU B 1 193 ? 16.391 16.625 -3.773 1 91.88 193 GLU B CA 1
ATOM 4578 C C . GLU B 1 193 ? 15.469 16.156 -2.641 1 91.88 193 GLU B C 1
ATOM 4580 O O . GLU B 1 193 ? 15.93 15.961 -1.514 1 91.88 193 GLU B O 1
ATOM 4585 N N . ARG B 1 194 ? 14.219 15.984 -2.996 1 92.31 194 ARG B N 1
ATOM 4586 C CA . ARG B 1 194 ? 13.258 15.656 -1.945 1 92.31 194 ARG B CA 1
ATOM 4587 C C . ARG B 1 194 ? 12.414 14.445 -2.332 1 92.31 194 ARG B C 1
ATOM 4589 O O . ARG B 1 194 ? 12 14.312 -3.484 1 92.31 194 ARG B O 1
ATOM 4596 N N . PRO B 1 195 ? 12.125 13.586 -1.323 1 94.81 195 PRO B N 1
ATOM 4597 C CA . PRO B 1 195 ? 11.172 12.5 -1.575 1 94.81 195 PRO B CA 1
ATOM 4598 C C . PRO B 1 195 ? 9.75 13.008 -1.812 1 94.81 195 PRO B C 1
ATOM 4600 O O . PRO B 1 195 ? 9.32 13.969 -1.179 1 94.81 195 PRO B O 1
ATOM 4603 N N . SER B 1 196 ? 9.156 12.398 -2.748 1 94.5 196 SER B N 1
ATOM 4604 C CA . SER B 1 196 ? 7.734 12.672 -2.936 1 94.5 196 SER B CA 1
ATOM 4605 C C . SER B 1 196 ? 6.898 12.016 -1.839 1 94.5 196 SER B C 1
ATOM 4607 O O . SER B 1 196 ? 7.414 11.227 -1.043 1 94.5 196 SER B O 1
ATOM 4609 N N . ARG B 1 197 ? 5.625 12.328 -1.809 1 93.69 197 ARG B N 1
ATOM 4610 C CA . ARG B 1 197 ? 4.738 11.82 -0.768 1 93.69 197 ARG B CA 1
ATOM 4611 C C . ARG B 1 197 ? 4.598 10.305 -0.86 1 93.69 197 ARG B C 1
ATOM 4613 O O . ARG B 1 197 ? 4.488 9.625 0.162 1 93.69 197 ARG B O 1
ATOM 4620 N N . SER B 1 198 ? 4.551 9.773 -2.047 1 93.62 198 SER B N 1
ATOM 4621 C CA . SER B 1 198 ? 4.461 8.328 -2.234 1 93.62 198 SER B CA 1
ATOM 4622 C C . SER B 1 198 ? 5.848 7.695 -2.332 1 93.62 198 SER B C 1
ATOM 4624 O O . SER B 1 198 ? 5.973 6.473 -2.422 1 93.62 198 SER B O 1
ATOM 4626 N N . PHE B 1 199 ? 6.848 8.5 -2.396 1 95.75 199 PHE B N 1
ATOM 4627 C CA . PHE B 1 199 ? 8.258 8.156 -2.561 1 95.75 199 PHE B CA 1
ATOM 4628 C C . PHE B 1 199 ? 8.477 7.398 -3.863 1 95.75 199 PHE B C 1
ATOM 4630 O O . PHE B 1 199 ? 9.375 6.559 -3.951 1 95.75 199 PHE B O 1
ATOM 4637 N N . ASP B 1 200 ? 7.648 7.645 -4.809 1 94.94 200 ASP B N 1
ATOM 4638 C CA . ASP B 1 200 ? 7.789 7.02 -6.121 1 94.94 200 ASP B CA 1
ATOM 4639 C C . ASP B 1 200 ? 9.039 7.52 -6.836 1 94.94 200 ASP B C 1
ATOM 4641 O O . ASP B 1 200 ? 9.516 6.891 -7.781 1 94.94 200 ASP B O 1
ATOM 4645 N N . ASN B 1 201 ? 9.586 8.602 -6.395 1 96.31 201 ASN B N 1
ATOM 4646 C CA . ASN B 1 201 ? 10.781 9.18 -6.996 1 96.31 201 ASN B CA 1
ATOM 4647 C C . ASN B 1 201 ? 12.055 8.711 -6.289 1 96.31 201 ASN B C 1
ATOM 4649 O O . ASN B 1 201 ? 13.078 9.398 -6.32 1 96.31 201 ASN B O 1
ATOM 4653 N N . PHE B 1 202 ? 12.023 7.613 -5.668 1 97 202 PHE B N 1
ATOM 4654 C CA . PHE B 1 202 ? 13.164 7.102 -4.918 1 97 202 PHE B CA 1
ATOM 4655 C C . PHE B 1 202 ? 14.414 7.07 -5.789 1 97 202 PHE B C 1
ATOM 4657 O O . PHE B 1 202 ? 15.477 7.531 -5.375 1 97 202 PHE B O 1
ATOM 4664 N N . PRO B 1 203 ? 14.328 6.57 -7 1 96.94 203 PRO B N 1
ATOM 4665 C CA . PRO B 1 203 ? 15.539 6.516 -7.816 1 96.94 203 PRO B CA 1
ATOM 4666 C C . PRO B 1 203 ? 16.141 7.898 -8.07 1 96.94 203 PRO B C 1
ATOM 4668 O O . PRO B 1 203 ? 17.359 8.062 -8.023 1 96.94 203 PRO B O 1
ATOM 4671 N N . ALA B 1 204 ? 15.297 8.836 -8.297 1 96.31 204 ALA B N 1
ATOM 4672 C CA . ALA B 1 204 ? 15.758 10.203 -8.508 1 96.31 204 ALA B CA 1
ATOM 4673 C C . ALA B 1 204 ? 16.391 10.766 -7.238 1 96.31 204 ALA B C 1
ATOM 4675 O O . ALA B 1 204 ? 17.406 11.469 -7.301 1 96.31 204 ALA B O 1
ATOM 4676 N N . TYR B 1 205 ? 15.758 10.547 -6.164 1 95.5 205 TYR B N 1
ATOM 4677 C CA . TYR B 1 205 ? 16.297 10.992 -4.883 1 95.5 205 TYR B CA 1
ATOM 4678 C C . TYR B 1 205 ? 17.641 10.328 -4.59 1 95.5 205 TYR B C 1
ATOM 4680 O O . TYR B 1 205 ? 18.578 10.977 -4.137 1 95.5 205 TYR B O 1
ATOM 4688 N N . TYR B 1 206 ? 17.703 9.031 -4.848 1 95.62 206 TYR B N 1
ATOM 4689 C CA . TYR B 1 206 ? 18.953 8.32 -4.645 1 95.62 206 TYR B CA 1
ATOM 4690 C C . TYR B 1 206 ? 20.062 8.891 -5.539 1 95.62 206 TYR B C 1
ATOM 4692 O O . TYR B 1 206 ? 21.203 9 -5.117 1 95.62 206 TYR B O 1
ATOM 4700 N N . PHE B 1 207 ? 19.688 9.164 -6.699 1 95.06 207 PHE B N 1
ATOM 4701 C CA . PHE B 1 207 ? 20.641 9.773 -7.621 1 95.06 207 PHE B CA 1
ATOM 4702 C C . PHE B 1 207 ? 21.141 11.102 -7.07 1 95.06 207 PHE B C 1
ATOM 4704 O O . PHE B 1 207 ? 22.344 11.398 -7.156 1 95.06 207 PHE B O 1
ATOM 4711 N N . TYR B 1 208 ? 20.312 11.836 -6.504 1 94.62 208 TYR B N 1
ATOM 4712 C CA . TYR B 1 208 ? 20.703 13.078 -5.844 1 94.62 208 TYR B CA 1
ATOM 4713 C C . TYR B 1 208 ? 21.688 12.805 -4.711 1 94.62 208 TYR B C 1
ATOM 4715 O O . TYR B 1 208 ? 22.703 13.492 -4.594 1 94.62 208 TYR B O 1
ATOM 4723 N N . LEU B 1 209 ? 21.375 11.844 -3.91 1 93.25 209 LEU B N 1
ATOM 4724 C CA . LEU B 1 209 ? 22.266 11.508 -2.799 1 93.25 209 LEU B CA 1
ATOM 4725 C C . LEU B 1 209 ? 23.641 11.102 -3.303 1 93.25 209 LEU B C 1
ATOM 4727 O O . LEU B 1 209 ? 24.656 11.469 -2.707 1 93.25 209 LEU B O 1
ATOM 4731 N N . LEU B 1 210 ? 23.672 10.383 -4.359 1 91.88 210 LEU B N 1
ATOM 4732 C CA . LEU B 1 210 ? 24.922 9.914 -4.953 1 91.88 210 LEU B CA 1
ATOM 4733 C C . LEU B 1 210 ? 25.781 11.094 -5.402 1 91.88 210 LEU B C 1
ATOM 4735 O O . LEU B 1 210 ? 27 11.047 -5.293 1 91.88 210 LEU B O 1
ATOM 4739 N N . GLN B 1 211 ? 25.141 12.086 -5.789 1 92.25 211 GLN B N 1
ATOM 4740 C CA . GLN B 1 211 ? 25.844 13.234 -6.34 1 92.25 211 GLN B CA 1
ATOM 4741 C C . GLN B 1 211 ? 26.25 14.219 -5.242 1 92.25 211 GLN B C 1
ATOM 4743 O O . GLN B 1 211 ? 27.375 14.734 -5.242 1 92.25 211 GLN B O 1
ATOM 4748 N N . GLU B 1 212 ? 25.406 14.375 -4.312 1 92.25 212 GLU B N 1
ATOM 4749 C CA . GLU B 1 212 ? 25.578 15.523 -3.428 1 92.25 212 GLU B CA 1
ATOM 4750 C C . GLU B 1 212 ? 25.875 15.078 -1.999 1 92.25 212 GLU B C 1
ATOM 4752 O O . GLU B 1 212 ? 26.375 15.859 -1.191 1 92.25 212 GLU B O 1
ATOM 4757 N N . LYS B 1 213 ? 25.5 13.867 -1.718 1 91.25 213 LYS B N 1
ATOM 4758 C CA . LYS B 1 213 ? 25.641 13.406 -0.337 1 91.25 213 LYS B CA 1
ATOM 4759 C C . LYS B 1 213 ? 26.297 12.039 -0.273 1 91.25 213 LYS B C 1
ATOM 4761 O O . LYS B 1 213 ? 25.781 11.117 0.364 1 91.25 213 LYS B O 1
ATOM 4766 N N . GLN B 1 214 ? 27.453 11.914 -0.704 1 90.56 214 GLN B N 1
ATOM 4767 C CA . GLN B 1 214 ? 28.141 10.641 -0.838 1 90.56 214 GLN B CA 1
ATOM 4768 C C . GLN B 1 214 ? 28.422 10.016 0.527 1 90.56 214 GLN B C 1
ATOM 4770 O O . GLN B 1 214 ? 28.391 8.797 0.675 1 90.56 214 GLN B O 1
ATOM 4775 N N . SER B 1 215 ? 28.672 10.844 1.491 1 89.81 215 SER B N 1
ATOM 4776 C CA . SER B 1 215 ? 28.953 10.336 2.834 1 89.81 215 SER B CA 1
ATOM 4777 C C . SER B 1 215 ? 27.766 9.539 3.375 1 89.81 215 SER B C 1
ATOM 4779 O O . SER B 1 215 ? 27.953 8.516 4.043 1 89.81 215 SER B O 1
ATOM 4781 N N . LEU B 1 216 ? 26.656 9.992 3.049 1 88.88 216 LEU B N 1
ATOM 4782 C CA . LEU B 1 216 ? 25.438 9.297 3.486 1 88.88 216 LEU B CA 1
ATOM 4783 C C . LEU B 1 216 ? 25.344 7.922 2.84 1 88.88 216 LEU B C 1
ATOM 4785 O O . LEU B 1 216 ? 24.922 6.957 3.482 1 88.88 216 LEU B O 1
ATOM 4789 N N . ILE B 1 217 ? 25.734 7.848 1.646 1 91.06 217 ILE B N 1
ATOM 4790 C CA . ILE B 1 217 ? 25.688 6.586 0.912 1 91.06 217 ILE B CA 1
ATOM 4791 C C . ILE B 1 217 ? 26.672 5.594 1.524 1 91.06 217 ILE B C 1
ATOM 4793 O O . ILE B 1 217 ? 26.359 4.406 1.66 1 91.06 217 ILE B O 1
ATOM 4797 N N . PHE B 1 218 ? 27.75 6.102 1.92 1 91.69 218 PHE B N 1
ATOM 4798 C CA . PHE B 1 218 ? 28.781 5.27 2.537 1 91.69 218 PHE B CA 1
ATOM 4799 C C . PHE B 1 218 ? 28.266 4.652 3.832 1 91.69 218 PHE B C 1
ATOM 4801 O O . PHE B 1 218 ? 28.594 3.508 4.152 1 91.69 218 PHE B O 1
ATOM 4808 N N . ASP B 1 219 ? 27.453 5.402 4.488 1 91.62 219 ASP B N 1
ATOM 4809 C CA . ASP B 1 219 ? 26.891 4.918 5.742 1 91.62 219 ASP B CA 1
ATOM 4810 C C . ASP B 1 219 ? 25.703 3.984 5.492 1 91.62 219 ASP B C 1
ATOM 4812 O O . ASP B 1 219 ? 25.453 3.057 6.266 1 91.62 219 ASP B O 1
ATOM 4816 N N . LEU B 1 220 ? 25 4.203 4.469 1 94.19 220 LEU B N 1
ATOM 4817 C CA . LEU B 1 220 ? 23.75 3.512 4.176 1 94.19 220 LEU B CA 1
ATOM 4818 C C . LEU B 1 220 ? 24.016 2.098 3.668 1 94.19 220 LEU B C 1
ATOM 4820 O O . LEU B 1 220 ? 23.375 1.145 4.105 1 94.19 220 LEU B O 1
ATOM 4824 N N . ILE B 1 221 ? 25 1.884 2.768 1 96 221 ILE B N 1
ATOM 4825 C CA . ILE B 1 221 ? 25.203 0.647 2.02 1 96 221 ILE B CA 1
ATOM 4826 C C . ILE B 1 221 ? 25.5 -0.494 2.986 1 96 221 ILE B C 1
ATOM 4828 O O . ILE B 1 221 ? 24.906 -1.567 2.902 1 96 221 ILE B O 1
ATOM 4832 N N . PRO B 1 222 ? 26.359 -0.285 4.008 1 95.69 222 PRO B N 1
ATOM 4833 C CA . PRO B 1 222 ? 26.609 -1.374 4.953 1 95.69 222 PRO B CA 1
ATOM 4834 C C . PRO B 1 222 ? 25.359 -1.776 5.742 1 95.69 222 PRO B C 1
ATOM 4836 O O . PRO B 1 222 ? 25.172 -2.957 6.051 1 95.69 222 PRO B O 1
ATOM 4839 N N . ILE B 1 223 ? 24.547 -0.867 6.051 1 94.69 223 ILE B N 1
ATOM 4840 C CA . ILE B 1 223 ? 23.328 -1.141 6.805 1 94.69 223 ILE B CA 1
ATOM 4841 C C . ILE B 1 223 ? 22.359 -1.959 5.949 1 94.69 223 ILE B C 1
ATOM 4843 O O . ILE B 1 223 ? 21.75 -2.91 6.434 1 94.69 223 ILE B O 1
ATOM 4847 N N . LEU B 1 224 ? 22.266 -1.594 4.676 1 95.31 224 LEU B N 1
ATOM 4848 C CA . LEU B 1 224 ? 21.422 -2.354 3.762 1 95.31 224 LEU B CA 1
ATOM 4849 C C . LEU B 1 224 ? 21.938 -3.781 3.602 1 95.31 224 LEU B C 1
ATOM 4851 O O . LEU B 1 224 ? 21.141 -4.73 3.58 1 95.31 224 LEU B O 1
ATOM 4855 N N . ARG B 1 225 ? 23.219 -3.961 3.527 1 94.81 225 ARG B N 1
ATOM 4856 C CA . ARG B 1 225 ? 23.828 -5.281 3.393 1 94.81 225 ARG B CA 1
ATOM 4857 C C . ARG B 1 225 ? 23.531 -6.145 4.613 1 94.81 225 ARG B C 1
ATOM 4859 O O . ARG B 1 225 ? 23.328 -7.355 4.492 1 94.81 225 ARG B O 1
ATOM 4866 N N . GLU B 1 226 ? 23.438 -5.535 5.695 1 92.25 226 GLU B N 1
ATOM 4867 C CA . GLU B 1 226 ? 23.203 -6.25 6.945 1 92.25 226 GLU B CA 1
ATOM 4868 C C . GLU B 1 226 ? 21.734 -6.633 7.109 1 92.25 226 GLU B C 1
ATOM 4870 O O . GLU B 1 226 ? 21.422 -7.66 7.707 1 92.25 226 GLU B O 1
ATOM 4875 N N . ASN B 1 227 ? 20.875 -5.855 6.543 1 90.81 227 ASN B N 1
ATOM 4876 C CA . ASN B 1 227 ? 19.469 -6.008 6.898 1 90.81 227 ASN B CA 1
ATOM 4877 C C . ASN B 1 227 ? 18.656 -6.551 5.73 1 90.81 227 ASN B C 1
ATOM 4879 O O . ASN B 1 227 ? 17.5 -6.941 5.902 1 90.81 227 ASN B O 1
ATOM 4883 N N . ILE B 1 228 ? 19.188 -6.555 4.562 1 90.88 228 ILE B N 1
ATOM 4884 C CA . ILE B 1 228 ? 18.5 -7.098 3.396 1 90.88 228 ILE B CA 1
ATOM 4885 C C . ILE B 1 228 ? 19.297 -8.258 2.816 1 90.88 228 ILE B C 1
ATOM 4887 O O . ILE B 1 228 ? 20.375 -8.055 2.24 1 90.88 228 ILE B O 1
ATOM 4891 N N . ASP B 1 229 ? 18.688 -9.398 2.891 1 87.19 229 ASP B N 1
ATOM 4892 C CA . ASP B 1 229 ? 19.375 -10.617 2.486 1 87.19 229 ASP B CA 1
ATOM 4893 C C . ASP B 1 229 ? 19.766 -10.562 1.013 1 87.19 229 ASP B C 1
ATOM 4895 O O . ASP B 1 229 ? 18.938 -10.289 0.149 1 87.19 229 ASP B O 1
ATOM 4899 N N . GLY B 1 230 ? 21.078 -10.766 0.782 1 89.31 230 GLY B N 1
ATOM 4900 C CA . GLY B 1 230 ? 21.594 -10.883 -0.574 1 89.31 230 GLY B CA 1
ATOM 4901 C C . GLY B 1 230 ? 21.938 -9.547 -1.2 1 89.31 230 GLY B C 1
ATOM 4902 O O . GLY B 1 230 ? 22.625 -9.492 -2.23 1 89.31 230 GLY B O 1
ATOM 4903 N N . PHE B 1 231 ? 21.5 -8.445 -0.579 1 93.56 231 PHE B N 1
ATOM 4904 C CA . PHE B 1 231 ? 21.797 -7.129 -1.134 1 93.56 231 PHE B CA 1
ATOM 4905 C C . PHE B 1 231 ? 23.297 -6.871 -1.178 1 93.56 231 PHE B C 1
ATOM 4907 O O . PHE B 1 231 ? 24 -7.141 -0.207 1 93.56 231 PHE B O 1
ATOM 4914 N N . ARG B 1 232 ? 23.766 -6.297 -2.268 1 93.69 232 ARG B N 1
ATOM 4915 C CA . ARG B 1 232 ? 25.188 -6 -2.373 1 93.69 232 ARG B CA 1
ATOM 4916 C C . ARG B 1 232 ? 25.422 -4.516 -2.633 1 93.69 232 ARG B C 1
ATOM 4918 O O . ARG B 1 232 ? 26.109 -3.842 -1.854 1 93.69 232 ARG B O 1
ATOM 4925 N N . SER B 1 233 ? 24.797 -4.07 -3.77 1 94.44 233 SER B N 1
ATOM 4926 C CA . SER B 1 233 ? 25.047 -2.68 -4.133 1 94.44 233 SER B CA 1
ATOM 4927 C C . SER B 1 233 ? 24 -2.16 -5.109 1 94.44 233 SER B C 1
ATOM 4929 O O . SER B 1 233 ? 23.188 -2.93 -5.613 1 94.44 233 SER B O 1
ATOM 4931 N N . PHE B 1 234 ? 24.031 -0.824 -5.266 1 95.38 234 PHE B N 1
ATOM 4932 C CA . PHE B 1 234 ? 23.266 -0.166 -6.312 1 95.38 234 PHE B CA 1
ATOM 4933 C C . PHE B 1 234 ? 24.109 0.036 -7.566 1 95.38 234 PHE B C 1
ATOM 4935 O O . PHE B 1 234 ? 25.328 0.2 -7.48 1 95.38 234 PHE B O 1
ATOM 4942 N N . ILE B 1 235 ? 23.406 -0.026 -8.656 1 93.31 235 ILE B N 1
ATOM 4943 C CA . ILE B 1 235 ? 24.031 0.298 -9.93 1 93.31 235 ILE B CA 1
ATOM 4944 C C . ILE B 1 235 ? 23.203 1.339 -10.664 1 93.31 235 ILE B C 1
ATOM 4946 O O . ILE B 1 235 ? 22 1.147 -10.875 1 93.31 235 ILE B O 1
ATOM 4950 N N . MET B 1 236 ? 23.828 2.432 -10.953 1 92 236 MET B N 1
ATOM 4951 C CA . MET B 1 236 ? 23.219 3.416 -11.844 1 92 236 MET B CA 1
ATOM 4952 C C . MET B 1 236 ? 23.703 3.223 -13.273 1 92 236 MET B C 1
ATOM 4954 O O . MET B 1 236 ? 24.859 3.514 -13.586 1 92 236 MET B O 1
ATOM 4958 N N . GLU B 1 237 ? 22.828 2.738 -14.086 1 88.31 237 GLU B N 1
ATOM 4959 C CA . GLU B 1 237 ? 23.25 2.381 -15.438 1 88.31 237 GLU B CA 1
ATOM 4960 C C . GLU B 1 237 ? 22.609 3.303 -16.469 1 88.31 237 GLU B C 1
ATOM 4962 O O . GLU B 1 237 ? 21.438 3.654 -16.359 1 88.31 237 GLU B O 1
ATOM 4967 N N . GLN B 1 238 ? 23.422 3.826 -17.328 1 83.69 238 GLN B N 1
ATOM 4968 C CA . GLN B 1 238 ? 22.953 4.559 -18.5 1 83.69 238 GLN B CA 1
ATOM 4969 C C . GLN B 1 238 ? 23.516 3.965 -19.781 1 83.69 238 GLN B C 1
ATOM 4971 O O . GLN B 1 238 ? 24.734 3.846 -19.938 1 83.69 238 GLN B O 1
ATOM 4976 N N . ARG B 1 239 ? 22.609 3.471 -20.609 1 78.62 239 ARG B N 1
ATOM 4977 C CA . ARG B 1 239 ? 23.062 2.887 -21.875 1 78.62 239 ARG B CA 1
ATOM 4978 C C . ARG B 1 239 ? 22.703 3.783 -23.047 1 78.62 239 ARG B C 1
ATOM 4980 O O . ARG B 1 239 ? 21.562 3.779 -23.516 1 78.62 239 ARG B O 1
ATOM 4987 N N . GLY B 1 240 ? 23.641 4.398 -23.531 1 78 240 GLY B N 1
ATOM 4988 C CA . GLY B 1 240 ? 23.422 5.25 -24.688 1 78 240 GLY B CA 1
ATOM 4989 C C . GLY B 1 240 ? 22.406 6.348 -24.453 1 78 240 GLY B C 1
ATOM 4990 O O . GLY B 1 240 ? 22.531 7.113 -23.484 1 78 240 GLY B O 1
ATOM 4991 N N . THR B 1 241 ? 21.375 6.184 -25.375 1 79.06 241 THR B N 1
ATOM 4992 C CA . THR B 1 241 ? 20.359 7.219 -25.328 1 79.06 241 THR B CA 1
ATOM 4993 C C . THR B 1 241 ? 19.203 6.789 -24.422 1 79.06 241 THR B C 1
ATOM 4995 O O . THR B 1 241 ? 18.25 7.551 -24.219 1 79.06 241 THR B O 1
ATOM 4998 N N . ARG B 1 242 ? 19.375 5.695 -23.875 1 80.88 242 ARG B N 1
ATOM 4999 C CA . ARG B 1 242 ? 18.328 5.227 -22.969 1 80.88 242 ARG B CA 1
ATOM 5000 C C . ARG B 1 242 ? 18.375 5.957 -21.641 1 80.88 242 ARG B C 1
ATOM 5002 O O . ARG B 1 242 ? 19.453 6.391 -21.203 1 80.88 242 ARG B O 1
ATOM 5009 N N . PRO B 1 243 ? 17.25 6.035 -21.094 1 87.56 243 PRO B N 1
ATOM 5010 C CA . PRO B 1 243 ? 17.219 6.703 -19.797 1 87.56 243 PRO B CA 1
ATOM 5011 C C . PRO B 1 243 ? 18.031 5.957 -18.734 1 87.56 243 PRO B C 1
ATOM 5013 O O . PRO B 1 243 ? 18.203 4.742 -18.828 1 87.56 243 PRO B O 1
ATOM 5016 N N . ARG B 1 244 ? 18.562 6.734 -17.859 1 92.25 244 ARG B N 1
ATOM 5017 C CA . ARG B 1 244 ? 19.266 6.168 -16.703 1 92.25 244 ARG B CA 1
ATOM 5018 C C . ARG B 1 244 ? 18.328 5.289 -15.875 1 92.25 244 ARG B C 1
ATOM 5020 O O . ARG B 1 244 ? 17.172 5.633 -15.664 1 92.25 244 ARG B O 1
ATOM 5027 N N . LYS B 1 245 ? 18.906 4.117 -15.406 1 94.56 245 LYS B N 1
ATOM 5028 C CA . LYS B 1 245 ? 18.125 3.166 -14.625 1 94.56 245 LYS B CA 1
ATOM 5029 C C . LYS B 1 245 ? 18.828 2.811 -13.32 1 94.56 245 LYS B C 1
ATOM 5031 O O . LYS B 1 245 ? 20.047 2.639 -13.297 1 94.56 245 LYS B O 1
ATOM 5036 N N . LEU B 1 246 ? 18.031 2.752 -12.273 1 96.62 246 LEU B N 1
ATOM 5037 C CA . LEU B 1 246 ? 18.531 2.262 -11 1 96.62 246 LEU B CA 1
ATOM 5038 C C . LEU B 1 246 ? 18.391 0.745 -10.906 1 96.62 246 LEU B C 1
ATOM 5040 O O . LEU B 1 246 ? 17.297 0.21 -11.055 1 96.62 246 LEU B O 1
ATOM 5044 N N . ARG B 1 247 ? 19.469 0.07 -10.688 1 96 247 ARG B N 1
ATOM 5045 C CA . ARG B 1 247 ? 19.5 -1.377 -10.508 1 96 247 ARG B CA 1
ATOM 5046 C C . ARG B 1 247 ? 20.141 -1.746 -9.172 1 96 247 ARG B C 1
ATOM 5048 O O . ARG B 1 247 ? 20.766 -0.91 -8.523 1 96 247 ARG B O 1
ATOM 5055 N N . VAL B 1 248 ? 19.859 -2.924 -8.758 1 95.88 248 VAL B N 1
ATOM 5056 C CA . VAL B 1 248 ? 20.391 -3.43 -7.496 1 95.88 248 VAL B CA 1
ATOM 5057 C C . VAL B 1 248 ? 21.016 -4.809 -7.715 1 95.88 248 VAL B C 1
ATOM 5059 O O . VAL B 1 248 ? 20.422 -5.656 -8.391 1 95.88 248 VAL B O 1
ATOM 5062 N N . GLU B 1 249 ? 22.141 -4.996 -7.098 1 94.31 249 GLU B N 1
ATOM 5063 C CA . GLU B 1 249 ? 22.828 -6.281 -7.184 1 94.31 249 GLU B CA 1
ATOM 5064 C C . GLU B 1 249 ? 22.547 -7.148 -5.965 1 94.31 249 GLU B C 1
ATOM 5066 O O . GLU B 1 249 ? 22.672 -6.691 -4.824 1 94.31 249 GLU B O 1
ATOM 5071 N N . PHE B 1 250 ? 22.125 -8.359 -6.27 1 93.06 250 PHE B N 1
ATOM 5072 C CA . PHE B 1 250 ? 21.906 -9.336 -5.207 1 93.06 250 PHE B CA 1
ATOM 5073 C C . PHE B 1 250 ? 22.828 -10.539 -5.379 1 93.06 250 PHE B C 1
ATOM 5075 O O . PHE B 1 250 ? 23.094 -10.977 -6.504 1 93.06 250 PHE B O 1
ATOM 5082 N N . ALA B 1 251 ? 23.312 -11.023 -4.273 1 90.69 251 ALA B N 1
ATOM 5083 C CA . ALA B 1 251 ? 24.094 -12.258 -4.285 1 90.69 251 ALA B CA 1
ATOM 5084 C C . ALA B 1 251 ? 23.203 -13.477 -4.445 1 90.69 251 ALA B C 1
ATOM 5086 O O . ALA B 1 251 ? 22.125 -13.555 -3.826 1 90.69 251 ALA B O 1
ATOM 5087 N N . VAL B 1 252 ? 23.562 -14.32 -5.387 1 85.88 252 VAL B N 1
ATOM 5088 C CA . VAL B 1 252 ? 22.859 -15.578 -5.598 1 85.88 252 VAL B CA 1
ATOM 5089 C C . VAL B 1 252 ? 23.859 -16.734 -5.633 1 85.88 252 VAL B C 1
ATOM 5091 O O . VAL B 1 252 ? 24.719 -16.781 -6.508 1 85.88 252 VAL B O 1
ATOM 5094 N N . GLU B 1 253 ? 23.641 -17.562 -4.648 1 80.25 253 GLU B N 1
ATOM 5095 C CA . GLU B 1 253 ? 24.531 -18.719 -4.625 1 80.25 253 GLU B CA 1
ATOM 5096 C C . GLU B 1 253 ? 24.234 -19.672 -5.773 1 80.25 253 GLU B C 1
ATOM 5098 O O . GLU B 1 253 ? 23.078 -20 -6.02 1 80.25 253 GLU B O 1
ATOM 5103 N N . GLY B 1 254 ? 25.266 -20.062 -6.43 1 73.38 254 GLY B N 1
ATOM 5104 C CA . GLY B 1 254 ? 25.125 -21.047 -7.496 1 73.38 254 GLY B CA 1
ATOM 5105 C C . GLY B 1 254 ? 24.688 -20.438 -8.812 1 73.38 254 GLY B C 1
ATOM 5106 O O . GLY B 1 254 ? 24.297 -21.141 -9.742 1 73.38 254 GLY B O 1
ATOM 5107 N N . SER B 1 255 ? 24.75 -19.156 -8.828 1 76 255 SER B N 1
ATOM 5108 C CA . SER B 1 255 ? 24.391 -18.484 -10.07 1 76 255 SER B CA 1
ATOM 5109 C C . SER B 1 255 ? 25.328 -18.875 -11.211 1 76 255 SER B C 1
ATOM 5111 O O . SER B 1 255 ? 26.531 -19.016 -11 1 76 255 SER B O 1
ATOM 5113 N N . GLU B 1 256 ? 24.703 -19.219 -12.328 1 74.5 256 GLU B N 1
ATOM 5114 C CA . GLU B 1 256 ? 25.484 -19.516 -13.523 1 74.5 256 GLU B CA 1
ATOM 5115 C C . GLU B 1 256 ? 26.109 -18.25 -14.109 1 74.5 256 GLU B C 1
ATOM 5117 O O . GLU B 1 256 ? 26.953 -18.312 -15 1 74.5 256 GLU B O 1
ATOM 5122 N N . ARG B 1 257 ? 25.672 -17.109 -13.758 1 68 257 ARG B N 1
ATOM 5123 C CA . ARG B 1 257 ? 26.078 -15.844 -14.375 1 68 257 ARG B CA 1
ATOM 5124 C C . ARG B 1 257 ? 26.984 -15.047 -13.445 1 68 257 ARG B C 1
ATOM 5126 O O . ARG B 1 257 ? 27.094 -13.828 -13.586 1 68 257 ARG B O 1
ATOM 5133 N N . GLY B 1 258 ? 27.469 -15.688 -12.445 1 72.94 258 GLY B N 1
ATOM 5134 C CA . GLY B 1 258 ? 28.359 -14.984 -11.523 1 72.94 258 GLY B CA 1
ATOM 5135 C C . GLY B 1 258 ? 27.828 -14.961 -10.102 1 72.94 258 GLY B C 1
ATOM 5136 O O . GLY B 1 258 ? 26.781 -15.523 -9.812 1 72.94 258 GLY B O 1
ATOM 5137 N N . GLN B 1 259 ? 28.531 -14.188 -9.312 1 81 259 GLN B N 1
ATOM 5138 C CA . GLN B 1 259 ? 28.25 -14.195 -7.879 1 81 259 GLN B CA 1
ATOM 5139 C C . GLN B 1 259 ? 27.078 -13.281 -7.539 1 81 259 GLN B C 1
ATOM 5141 O O . GLN B 1 259 ? 26.453 -13.43 -6.488 1 81 259 GLN B O 1
ATOM 5146 N N . THR B 1 260 ? 26.859 -12.312 -8.445 1 88.62 260 THR B N 1
ATOM 5147 C CA . THR B 1 260 ? 25.75 -11.398 -8.203 1 88.62 260 THR B CA 1
ATOM 5148 C C . THR B 1 260 ? 24.891 -11.242 -9.461 1 88.62 260 THR B C 1
ATOM 5150 O O . THR B 1 260 ? 25.375 -11.453 -10.578 1 88.62 260 THR B O 1
ATOM 5153 N N . VAL B 1 261 ? 23.688 -10.969 -9.258 1 90.12 261 VAL B N 1
ATOM 5154 C CA . VAL B 1 261 ? 22.734 -10.758 -10.336 1 90.12 261 VAL B CA 1
ATOM 5155 C C . VAL B 1 261 ? 22.094 -9.375 -10.195 1 90.12 261 VAL B C 1
ATOM 5157 O O . VAL B 1 261 ? 21.609 -9.016 -9.125 1 90.12 261 VAL B O 1
ATOM 5160 N N . PRO B 1 262 ? 22.141 -8.625 -11.273 1 91.12 262 PRO B N 1
ATOM 5161 C CA . PRO B 1 262 ? 21.516 -7.309 -11.234 1 91.12 262 PRO B CA 1
ATOM 5162 C C . PRO B 1 262 ? 20.016 -7.363 -11.508 1 91.12 262 PRO B C 1
ATOM 5164 O O . PRO B 1 262 ? 19.562 -8.117 -12.375 1 91.12 262 PRO B O 1
ATOM 5167 N N . TYR B 1 263 ? 19.281 -6.594 -10.727 1 92.56 263 TYR B N 1
ATOM 5168 C CA . TYR B 1 263 ? 17.844 -6.41 -10.914 1 92.56 263 TYR B CA 1
ATOM 5169 C C . TYR B 1 263 ? 17.5 -4.934 -11.047 1 92.56 263 TYR B C 1
ATOM 5171 O O . TYR B 1 263 ? 18.062 -4.09 -10.344 1 92.56 263 TYR B O 1
ATOM 5179 N N . ASP B 1 264 ? 16.609 -4.688 -12.031 1 93.5 264 ASP B N 1
ATOM 5180 C CA . ASP B 1 264 ? 16.016 -3.352 -11.969 1 93.5 264 ASP B CA 1
ATOM 5181 C C . ASP B 1 264 ? 15.312 -3.129 -10.633 1 93.5 264 ASP B C 1
ATOM 5183 O O . ASP B 1 264 ? 14.734 -4.059 -10.07 1 93.5 264 ASP B O 1
ATOM 5187 N N . PHE B 1 265 ? 15.297 -1.883 -10.141 1 96.25 265 PHE B N 1
ATOM 5188 C CA . PHE B 1 265 ? 14.688 -1.592 -8.852 1 96.25 265 PHE B CA 1
ATOM 5189 C C . PHE B 1 265 ? 13.227 -2.02 -8.836 1 96.25 265 PHE B C 1
ATOM 5191 O O . PHE B 1 265 ? 12.727 -2.521 -7.828 1 96.25 265 PHE B O 1
ATOM 5198 N N . SER B 1 266 ? 12.594 -1.91 -9.977 1 92.88 266 SER B N 1
ATOM 5199 C CA . SER B 1 266 ? 11.172 -2.219 -10.086 1 92.88 266 SER B CA 1
ATOM 5200 C C . SER B 1 266 ? 10.93 -3.725 -10.062 1 92.88 266 SER B C 1
ATOM 5202 O O . SER B 1 266 ? 9.797 -4.176 -9.898 1 92.88 266 SER B O 1
ATOM 5204 N N . GLU B 1 267 ? 11.953 -4.504 -10.203 1 91.5 267 GLU B N 1
ATOM 5205 C CA . GLU B 1 267 ? 11.836 -5.957 -10.211 1 91.5 267 GLU B CA 1
ATOM 5206 C C . GLU B 1 267 ? 11.906 -6.527 -8.797 1 91.5 267 GLU B C 1
ATOM 5208 O O . GLU B 1 267 ? 11.602 -7.699 -8.578 1 91.5 267 GLU B O 1
ATOM 5213 N N . LEU B 1 268 ? 12.312 -5.68 -7.867 1 93.38 268 LEU B N 1
ATOM 5214 C CA . LEU B 1 268 ? 12.383 -6.125 -6.477 1 93.38 268 LEU B CA 1
ATOM 5215 C C . LEU B 1 268 ? 10.992 -6.312 -5.891 1 93.38 268 LEU B C 1
ATOM 5217 O O . LEU B 1 268 ? 10.016 -5.762 -6.402 1 93.38 268 LEU B O 1
ATOM 5221 N N . SER B 1 269 ? 10.961 -7.145 -4.891 1 92.19 269 SER B N 1
ATOM 5222 C CA . SER B 1 269 ? 9.68 -7.273 -4.199 1 92.19 269 SER B CA 1
ATOM 5223 C C . SER B 1 269 ? 9.273 -5.961 -3.543 1 92.19 269 SER B C 1
ATOM 5225 O O . SER B 1 269 ? 10.117 -5.102 -3.281 1 92.19 269 SER B O 1
ATOM 5227 N N . ASP B 1 270 ? 8.008 -5.781 -3.27 1 93.56 270 ASP B N 1
ATOM 5228 C CA . ASP B 1 270 ? 7.512 -4.594 -2.58 1 93.56 270 ASP B CA 1
ATOM 5229 C C . ASP B 1 270 ? 8.219 -4.398 -1.243 1 93.56 270 ASP B C 1
ATOM 5231 O O . ASP B 1 270 ? 8.578 -3.275 -0.884 1 93.56 270 ASP B O 1
ATOM 5235 N N . GLY B 1 271 ? 8.414 -5.496 -0.565 1 94 271 GLY B N 1
ATOM 5236 C CA . GLY B 1 271 ? 9.094 -5.418 0.72 1 94 271 GLY B CA 1
ATOM 5237 C C . GLY B 1 271 ? 10.531 -4.965 0.609 1 94 271 GLY B C 1
ATOM 5238 O O . GLY B 1 271 ? 11 -4.164 1.421 1 94 271 GLY B O 1
ATOM 5239 N N . GLN B 1 272 ? 11.211 -5.484 -0.344 1 94.06 272 GLN B N 1
ATOM 5240 C CA . GLN B 1 272 ? 12.594 -5.078 -0.553 1 94.06 272 GLN B CA 1
ATOM 5241 C C . GLN B 1 272 ? 12.688 -3.598 -0.915 1 94.06 272 GLN B C 1
ATOM 5243 O O . GLN B 1 272 ? 13.523 -2.871 -0.374 1 94.06 272 GLN B O 1
ATOM 5248 N N . ARG B 1 273 ? 11.828 -3.195 -1.772 1 96.5 273 ARG B N 1
ATOM 5249 C CA . ARG B 1 273 ? 11.812 -1.789 -2.162 1 96.5 273 ARG B CA 1
ATOM 5250 C C . ARG B 1 273 ? 11.477 -0.895 -0.972 1 96.5 273 ARG B C 1
ATOM 5252 O O . ARG B 1 273 ? 12.125 0.13 -0.758 1 96.5 273 ARG B O 1
ATOM 5259 N N . ALA B 1 274 ? 10.516 -1.307 -0.238 1 96.19 274 ALA B N 1
ATOM 5260 C CA . ALA B 1 274 ? 10.094 -0.537 0.932 1 96.19 274 ALA B CA 1
ATOM 5261 C C . ALA B 1 274 ? 11.227 -0.439 1.955 1 96.19 274 ALA B C 1
ATOM 5263 O O . ALA B 1 274 ? 11.484 0.637 2.494 1 96.19 274 ALA B O 1
ATOM 5264 N N . LEU B 1 275 ? 11.906 -1.529 2.174 1 95.62 275 LEU B N 1
ATOM 5265 C CA . LEU B 1 275 ? 12.992 -1.553 3.146 1 95.62 275 LEU B CA 1
ATOM 5266 C C . LEU B 1 275 ? 14.117 -0.617 2.725 1 95.62 275 LEU B C 1
ATOM 5268 O O . LEU B 1 275 ? 14.602 0.183 3.529 1 95.62 275 LEU B O 1
ATOM 5272 N N . ILE B 1 276 ? 14.5 -0.71 1.503 1 96.75 276 ILE B N 1
ATOM 5273 C CA . ILE B 1 276 ? 15.57 0.133 0.98 1 96.75 276 ILE B CA 1
ATOM 5274 C C . ILE B 1 276 ? 15.18 1.604 1.121 1 96.75 276 ILE B C 1
ATOM 5276 O O . ILE B 1 276 ? 15.984 2.422 1.578 1 96.75 276 ILE B O 1
ATOM 5280 N N . ALA B 1 277 ? 13.977 1.88 0.764 1 96.69 277 ALA B N 1
ATOM 5281 C CA . ALA B 1 277 ? 13.484 3.252 0.834 1 96.69 277 ALA B CA 1
ATOM 5282 C C . ALA B 1 277 ? 13.469 3.756 2.275 1 96.69 277 ALA B C 1
ATOM 5284 O O . ALA B 1 277 ? 13.898 4.879 2.551 1 96.69 277 ALA B O 1
ATOM 5285 N N . LEU B 1 278 ? 13 2.959 3.18 1 96.62 278 LEU B N 1
ATOM 5286 C CA . LEU B 1 278 ? 12.875 3.348 4.582 1 96.62 278 LEU B CA 1
ATOM 5287 C C . LEU B 1 278 ? 14.242 3.586 5.203 1 96.62 278 LEU B C 1
ATOM 5289 O O . LEU B 1 278 ? 14.445 4.582 5.898 1 96.62 278 LEU B O 1
ATOM 5293 N N . TYR B 1 279 ? 15.141 2.674 4.949 1 96.31 279 TYR B N 1
ATOM 5294 C CA . TYR B 1 279 ? 16.484 2.867 5.488 1 96.31 279 TYR B CA 1
ATOM 5295 C C . TYR B 1 279 ? 17.125 4.137 4.93 1 96.31 279 TYR B C 1
ATOM 5297 O O . TYR B 1 279 ? 17.828 4.848 5.645 1 96.31 279 TYR B O 1
ATOM 5305 N N . THR B 1 280 ? 16.844 4.395 3.699 1 95.38 280 THR B N 1
ATOM 5306 C CA . THR B 1 280 ? 17.359 5.609 3.088 1 95.38 280 THR B CA 1
ATOM 5307 C C . THR B 1 280 ? 16.781 6.848 3.752 1 95.38 280 THR B C 1
ATOM 5309 O O . THR B 1 280 ? 17.5 7.812 4.027 1 95.38 280 THR B O 1
ATOM 5312 N N . LEU B 1 281 ? 15.477 6.805 4.055 1 94.06 281 LEU B N 1
ATOM 5313 C CA . LEU B 1 281 ? 14.805 7.918 4.715 1 94.06 281 LEU B CA 1
ATOM 5314 C C . LEU B 1 281 ? 15.406 8.172 6.094 1 94.06 281 LEU B C 1
ATOM 5316 O O . LEU B 1 281 ? 15.484 9.32 6.535 1 94.06 281 LEU B O 1
ATOM 5320 N N . ALA B 1 282 ? 15.805 7.117 6.727 1 92.62 282 ALA B N 1
ATOM 5321 C CA . ALA B 1 282 ? 16.359 7.246 8.07 1 92.62 282 ALA B CA 1
ATOM 5322 C C . ALA B 1 282 ? 17.672 8.039 8.047 1 92.62 282 ALA B C 1
ATOM 5324 O O . ALA B 1 282 ? 18.109 8.555 9.078 1 92.62 282 ALA B O 1
ATOM 5325 N N . PHE B 1 283 ? 18.297 8.148 6.922 1 86.81 283 PHE B N 1
ATOM 5326 C CA . PHE B 1 283 ? 19.578 8.852 6.805 1 86.81 283 PHE B CA 1
ATOM 5327 C C . PHE B 1 283 ? 19.359 10.258 6.242 1 86.81 283 PHE B C 1
ATOM 5329 O O . PHE B 1 283 ? 20.312 10.914 5.82 1 86.81 283 PHE B O 1
ATOM 5336 N N . CYS B 1 284 ? 18.234 10.68 6.355 1 79.12 284 CYS B N 1
ATOM 5337 C CA . CYS B 1 284 ? 17.969 12.047 5.922 1 79.12 284 CYS B CA 1
ATOM 5338 C C . CYS B 1 284 ? 18.812 13.047 6.707 1 79.12 284 CYS B C 1
ATOM 5340 O O . CYS B 1 284 ? 19.469 12.672 7.691 1 79.12 284 CYS B O 1
ATOM 5342 N N . GLU B 1 285 ? 18.844 14.25 6.262 1 78.94 285 GLU B N 1
ATOM 5343 C CA . GLU B 1 285 ? 19.703 15.305 6.809 1 78.94 285 GLU B CA 1
ATOM 5344 C C . GLU B 1 285 ? 19.391 15.547 8.281 1 78.94 285 GLU B C 1
ATOM 5346 O O . GLU B 1 285 ? 18.25 15.383 8.719 1 78.94 285 GLU B O 1
ATOM 5351 N N . SER B 1 286 ? 20.453 16 8.898 1 81.12 286 SER B N 1
ATOM 5352 C CA . SER B 1 286 ? 20.312 16.344 10.312 1 81.12 286 SER B CA 1
ATOM 5353 C C . SER B 1 286 ? 19.281 17.438 10.516 1 81.12 286 SER B C 1
ATOM 5355 O O . SER B 1 286 ? 19.234 18.406 9.75 1 81.12 286 SER B O 1
ATOM 5357 N N . GLY B 1 287 ? 18.422 17.203 11.5 1 85.75 287 GLY B N 1
ATOM 5358 C CA . GLY B 1 287 ? 17.438 18.219 11.844 1 85.75 287 GLY B CA 1
ATOM 5359 C C . GLY B 1 287 ? 16.156 18.094 11.047 1 85.75 287 GLY B C 1
ATOM 5360 O O . GLY B 1 287 ? 15.25 18.922 11.188 1 85.75 287 GLY B O 1
ATOM 5361 N N . SER B 1 288 ? 16.047 17.062 10.297 1 91.69 288 SER B N 1
ATOM 5362 C CA . SER B 1 288 ? 14.852 16.875 9.484 1 91.69 288 SER B CA 1
ATOM 5363 C C . SER B 1 288 ? 13.688 16.359 10.32 1 91.69 288 SER B C 1
ATOM 5365 O O . SER B 1 288 ? 13.898 15.789 11.391 1 91.69 288 SER B O 1
ATOM 5367 N N . THR B 1 289 ? 12.492 16.719 9.906 1 96.06 289 THR B N 1
ATOM 5368 C CA . THR B 1 289 ? 11.266 16.156 10.453 1 96.06 289 THR B CA 1
ATOM 5369 C C . THR B 1 289 ? 10.688 15.102 9.508 1 96.06 289 THR B C 1
ATOM 5371 O O . THR B 1 289 ? 10.305 15.422 8.383 1 96.06 289 THR B O 1
ATOM 5374 N N . LEU B 1 290 ? 10.648 13.883 10.023 1 96.81 290 LEU B N 1
ATOM 5375 C CA . LEU B 1 290 ? 10.125 12.781 9.219 1 96.81 290 LEU B CA 1
ATOM 5376 C C . LEU B 1 290 ? 8.711 12.422 9.641 1 96.81 290 LEU B C 1
ATOM 5378 O O . LEU B 1 290 ? 8.461 12.141 10.82 1 96.81 290 LEU B O 1
ATOM 5382 N N . LEU B 1 291 ? 7.797 12.562 8.727 1 97.94 291 LEU B N 1
ATOM 5383 C CA . LEU B 1 291 ? 6.434 12.062 8.875 1 97.94 291 LEU B CA 1
ATOM 5384 C C . LEU B 1 291 ? 6.215 10.82 8.023 1 97.94 291 LEU B C 1
ATOM 5386 O O . LEU B 1 291 ? 6.168 10.914 6.793 1 97.94 291 LEU B O 1
ATOM 5390 N N . ILE B 1 292 ? 6.098 9.672 8.648 1 97.69 292 ILE B N 1
ATOM 5391 C CA . ILE B 1 292 ? 5.969 8.43 7.887 1 97.69 292 ILE B CA 1
ATOM 5392 C C . ILE B 1 292 ? 4.664 7.73 8.258 1 97.69 292 ILE B C 1
ATOM 5394 O O . ILE B 1 292 ? 4.41 7.449 9.43 1 97.69 292 ILE B O 1
ATOM 5398 N N . ASP B 1 293 ? 3.891 7.531 7.246 1 97.19 293 ASP B N 1
ATOM 5399 C CA . ASP B 1 293 ? 2.588 6.891 7.391 1 97.19 293 ASP B CA 1
ATOM 5400 C C . ASP B 1 293 ? 2.682 5.387 7.133 1 97.19 293 ASP B C 1
ATOM 5402 O O . ASP B 1 293 ? 2.887 4.957 5.996 1 97.19 293 ASP B O 1
ATOM 5406 N N . GLU B 1 294 ? 2.564 4.645 8.18 1 95.31 294 GLU B N 1
ATOM 5407 C CA . GLU B 1 294 ? 2.504 3.186 8.172 1 95.31 294 GLU B CA 1
ATOM 5408 C C . GLU B 1 294 ? 3.727 2.584 7.484 1 95.31 294 GLU B C 1
ATOM 5410 O O . GLU B 1 294 ? 3.594 1.827 6.52 1 95.31 294 GLU B O 1
ATOM 5415 N N . PRO B 1 295 ? 4.875 2.787 8.062 1 96.12 295 PRO B N 1
ATOM 5416 C CA . PRO B 1 295 ? 6.121 2.287 7.477 1 96.12 295 PRO B CA 1
ATOM 5417 C C . PRO B 1 295 ? 6.191 0.762 7.457 1 96.12 295 PRO B C 1
ATOM 5419 O O . PRO B 1 295 ? 7.008 0.187 6.73 1 96.12 295 PRO B O 1
ATOM 5422 N N . GLU B 1 296 ? 5.324 0.094 8.242 1 94.12 296 GLU B N 1
ATOM 5423 C CA . GLU B 1 296 ? 5.398 -1.359 8.367 1 94.12 296 GLU B CA 1
ATOM 5424 C C . GLU B 1 296 ? 4.781 -2.045 7.152 1 94.12 296 GLU B C 1
ATOM 5426 O O . GLU B 1 296 ? 4.988 -3.24 6.934 1 94.12 296 GLU B O 1
ATOM 5431 N N . ASN B 1 297 ? 4.016 -1.304 6.43 1 92.94 297 ASN B N 1
ATOM 5432 C CA . ASN B 1 297 ? 3.344 -1.93 5.297 1 92.94 297 ASN B CA 1
ATOM 5433 C C . ASN B 1 297 ? 4.34 -2.568 4.332 1 92.94 297 ASN B C 1
ATOM 5435 O O . ASN B 1 297 ? 5.375 -1.974 4.02 1 92.94 297 ASN B O 1
ATOM 5439 N N . PHE B 1 298 ? 4.152 -3.854 3.945 1 92.38 298 PHE B N 1
ATOM 5440 C CA . PHE B 1 298 ? 4.871 -4.633 2.945 1 92.38 298 PHE B CA 1
ATOM 5441 C C . PHE B 1 298 ? 6.098 -5.301 3.559 1 92.38 298 PHE B C 1
ATOM 5443 O O . PHE B 1 298 ? 6.777 -6.094 2.9 1 92.38 298 PHE B O 1
ATOM 5450 N N . ILE B 1 299 ? 6.367 -4.918 4.805 1 91.94 299 ILE B N 1
ATOM 5451 C CA . ILE B 1 299 ? 7.629 -5.367 5.383 1 91.94 299 ILE B CA 1
ATOM 5452 C C . ILE B 1 299 ? 7.371 -6.516 6.355 1 91.94 299 ILE B C 1
ATOM 5454 O O . ILE B 1 299 ? 6.414 -6.477 7.137 1 91.94 299 ILE B O 1
ATOM 5458 N N . SER B 1 300 ? 8.25 -7.477 6.27 1 88.62 300 SER B N 1
ATOM 5459 C CA . SER B 1 300 ? 8.18 -8.594 7.207 1 88.62 300 SER B CA 1
ATOM 5460 C C . SER B 1 300 ? 8.531 -8.148 8.625 1 88.62 300 SER B C 1
ATOM 5462 O O . SER B 1 300 ? 9.312 -7.211 8.812 1 88.62 300 SER B O 1
ATOM 5464 N N . SER B 1 301 ? 7.984 -8.828 9.555 1 83.44 301 SER B N 1
ATOM 5465 C CA . SER B 1 301 ? 8.086 -8.438 10.953 1 83.44 301 SER B CA 1
ATOM 5466 C C . SER B 1 301 ? 9.531 -8.422 11.422 1 83.44 301 SER B C 1
ATOM 5468 O O . SER B 1 301 ? 9.922 -7.578 12.234 1 83.44 301 SER B O 1
ATOM 5470 N N . ARG B 1 302 ? 10.305 -9.242 10.906 1 83.62 302 ARG B N 1
ATOM 5471 C CA . ARG B 1 302 ? 11.68 -9.383 11.367 1 83.62 302 ARG B CA 1
ATOM 5472 C C . ARG B 1 302 ? 12.516 -8.156 11.016 1 83.62 302 ARG B C 1
ATOM 5474 O O . ARG B 1 302 ? 13.508 -7.855 11.68 1 83.62 302 ARG B O 1
ATOM 5481 N N . GLU B 1 303 ? 12.07 -7.488 10.086 1 87.56 303 GLU B N 1
ATOM 5482 C CA . GLU B 1 303 ? 12.867 -6.379 9.57 1 87.56 303 GLU B CA 1
ATOM 5483 C C . GLU B 1 303 ? 12.414 -5.051 10.18 1 87.56 303 GLU B C 1
ATOM 5485 O O . GLU B 1 303 ? 13.07 -4.023 9.992 1 87.56 303 GLU B O 1
ATOM 5490 N N . LEU B 1 304 ? 11.391 -5.023 10.93 1 89.31 304 LEU B N 1
ATOM 5491 C CA . LEU B 1 304 ? 10.789 -3.783 11.414 1 89.31 304 LEU B CA 1
ATOM 5492 C C . LEU B 1 304 ? 11.547 -3.242 12.617 1 89.31 304 LEU B C 1
ATOM 5494 O O . LEU B 1 304 ? 11.852 -2.047 12.68 1 89.31 304 LEU B O 1
ATOM 5498 N N . GLN B 1 305 ? 11.891 -4.133 13.531 1 88.62 305 GLN B N 1
ATOM 5499 C CA . GLN B 1 305 ? 12.516 -3.689 14.773 1 88.62 305 GLN B CA 1
ATOM 5500 C C . GLN B 1 305 ? 13.891 -3.074 14.508 1 88.62 305 GLN B C 1
ATOM 5502 O O . GLN B 1 305 ? 14.203 -1.997 15.023 1 88.62 305 GLN B O 1
ATOM 5507 N N . PRO B 1 306 ? 14.711 -3.738 13.68 1 91.31 306 PRO B N 1
ATOM 5508 C CA . PRO B 1 306 ? 16.016 -3.135 13.383 1 91.31 306 PRO B CA 1
ATOM 5509 C C . PRO B 1 306 ? 15.891 -1.739 12.781 1 91.31 306 PRO B C 1
ATOM 5511 O O . PRO B 1 306 ? 16.672 -0.845 13.117 1 91.31 306 PRO B O 1
ATOM 5514 N N . TRP B 1 307 ? 14.977 -1.543 11.969 1 94.62 307 TRP B N 1
ATOM 5515 C CA . TRP B 1 307 ? 14.797 -0.236 11.344 1 94.62 307 TRP B CA 1
ATOM 5516 C C . TRP B 1 307 ? 14.367 0.804 12.375 1 94.62 307 TRP B C 1
ATOM 5518 O O . TRP B 1 307 ? 14.875 1.926 12.383 1 94.62 307 TRP B O 1
ATOM 5528 N N . LEU B 1 308 ? 13.422 0.429 13.188 1 94.5 308 LEU B N 1
ATOM 5529 C CA . LEU B 1 308 ? 12.922 1.345 14.203 1 94.5 308 LEU B CA 1
ATOM 5530 C C . LEU B 1 308 ? 14.039 1.762 15.156 1 94.5 308 LEU B C 1
ATOM 5532 O O . LEU B 1 308 ? 14.148 2.938 15.508 1 94.5 308 LEU B O 1
ATOM 5536 N N . MET B 1 309 ? 14.836 0.841 15.5 1 93.56 309 MET B N 1
ATOM 5537 C CA . MET B 1 309 ? 15.953 1.128 16.391 1 93.56 309 MET B CA 1
ATOM 5538 C C . MET B 1 309 ? 16.953 2.076 15.727 1 93.56 309 MET B C 1
ATOM 5540 O O . MET B 1 309 ? 17.438 3.012 16.359 1 93.56 309 MET B O 1
ATOM 5544 N N . LEU B 1 310 ? 17.188 1.812 14.531 1 94.12 310 LEU B N 1
ATOM 5545 C CA . LEU B 1 310 ? 18.094 2.689 13.789 1 94.12 310 LEU B CA 1
ATOM 5546 C C . LEU B 1 310 ? 17.531 4.109 13.727 1 94.12 310 LEU B C 1
ATOM 5548 O O . LEU B 1 310 ? 18.266 5.078 13.922 1 94.12 310 LEU B O 1
ATOM 5552 N N . LEU B 1 311 ? 16.297 4.238 13.445 1 94.44 311 LEU B N 1
ATOM 5553 C CA . LEU B 1 311 ? 15.664 5.547 13.352 1 94.44 311 LEU B CA 1
ATOM 5554 C C . LEU B 1 311 ? 15.758 6.297 14.672 1 94.44 311 LEU B C 1
ATOM 5556 O O . LEU B 1 311 ? 16.094 7.484 14.695 1 94.44 311 LEU B O 1
ATOM 5560 N N . GLN B 1 312 ? 15.484 5.629 15.734 1 93.25 312 GLN B N 1
ATOM 5561 C CA . GLN B 1 312 ? 15.57 6.234 17.062 1 93.25 312 GLN B CA 1
ATOM 5562 C C . GLN B 1 312 ? 17 6.715 17.344 1 93.25 312 GLN B C 1
ATOM 5564 O O . GLN B 1 312 ? 17.188 7.824 17.844 1 93.25 312 GLN B O 1
ATOM 5569 N N . GLU B 1 313 ? 17.922 5.859 17.016 1 92.94 313 GLU B N 1
ATOM 5570 C CA . GLU B 1 313 ? 19.328 6.199 17.219 1 92.94 313 GLU B CA 1
ATOM 5571 C C . GLU B 1 313 ? 19.719 7.43 16.406 1 92.94 313 GLU B C 1
ATOM 5573 O O . GLU B 1 313 ? 20.438 8.305 16.906 1 92.94 313 GLU B O 1
ATOM 5578 N N . ARG B 1 314 ? 19.281 7.473 15.258 1 91.88 314 ARG B N 1
ATOM 5579 C CA . ARG B 1 314 ? 19.609 8.594 14.375 1 91.88 314 ARG B CA 1
ATOM 5580 C C . ARG B 1 314 ? 19.031 9.898 14.914 1 91.88 314 ARG B C 1
ATOM 5582 O O . ARG B 1 314 ? 19.703 10.938 14.891 1 91.88 314 ARG B O 1
ATOM 5589 N N . ILE B 1 315 ? 17.828 9.867 15.375 1 91.19 315 ILE B N 1
ATOM 5590 C CA . ILE B 1 315 ? 17.188 11.055 15.914 1 91.19 315 ILE B CA 1
ATOM 5591 C C . ILE B 1 315 ? 17.906 11.516 17.172 1 91.19 315 ILE B C 1
ATOM 5593 O O . ILE B 1 315 ? 18.109 12.711 17.391 1 91.19 315 ILE B O 1
ATOM 5597 N N . GLU B 1 316 ? 18.297 10.609 17.922 1 90.69 316 GLU B N 1
ATOM 5598 C CA . GLU B 1 316 ? 19 10.914 19.172 1 90.69 316 GLU B CA 1
ATOM 5599 C C . GLU B 1 316 ? 20.375 11.516 18.875 1 90.69 316 GLU B C 1
ATOM 5601 O O . GLU B 1 316 ? 20.781 12.5 19.5 1 90.69 316 GLU B O 1
ATOM 5606 N N . ASP B 1 317 ? 21.031 10.977 17.906 1 89.69 317 ASP B N 1
ATOM 5607 C CA . ASP B 1 317 ? 22.422 11.336 17.641 1 89.69 317 ASP B CA 1
ATOM 5608 C C . ASP B 1 317 ? 22.5 12.617 16.812 1 89.69 317 ASP B C 1
ATOM 5610 O O . ASP B 1 317 ? 23.406 13.43 17.016 1 89.69 317 ASP B O 1
ATOM 5614 N N . PHE B 1 318 ? 21.578 12.75 15.906 1 87.38 318 PHE B N 1
ATOM 5615 C CA . PHE B 1 318 ? 21.766 13.812 14.922 1 87.38 318 PHE B CA 1
ATOM 5616 C C . PHE B 1 318 ? 20.641 14.844 15.039 1 87.38 318 PHE B C 1
ATOM 5618 O O . PHE B 1 318 ? 20.672 15.867 14.344 1 87.38 318 PHE B O 1
ATOM 5625 N N . GLY B 1 319 ? 19.812 14.617 15.922 1 87.12 319 GLY B N 1
ATOM 5626 C CA . GLY B 1 319 ? 18.703 15.531 16.062 1 87.12 319 GLY B CA 1
ATOM 5627 C C . GLY B 1 319 ? 17.625 15.32 15.016 1 87.12 319 GLY B C 1
ATOM 5628 O O . GLY B 1 319 ? 17.766 14.484 14.117 1 87.12 319 GLY B O 1
ATOM 5629 N N . GLY B 1 320 ? 16.5 16.031 15.211 1 92.44 320 GLY B N 1
ATOM 5630 C CA . GLY B 1 320 ? 15.383 15.914 14.297 1 92.44 320 GLY B CA 1
ATOM 5631 C C . GLY B 1 320 ? 14.125 15.406 14.977 1 92.44 320 GLY B C 1
ATOM 5632 O O . GLY B 1 320 ? 14 15.469 16.203 1 92.44 320 GLY B O 1
ATOM 5633 N N . GLN B 1 321 ? 13.211 15.102 14.156 1 96.25 321 GLN B N 1
ATOM 5634 C CA . GLN B 1 321 ? 11.891 14.695 14.617 1 96.25 321 GLN B CA 1
ATOM 5635 C C . GLN B 1 321 ? 11.32 13.586 13.742 1 96.25 321 GLN B C 1
ATOM 5637 O O . GLN B 1 321 ? 11.508 13.586 12.523 1 96.25 321 GLN B O 1
ATOM 5642 N N . ALA B 1 322 ? 10.766 12.609 14.375 1 96.81 322 ALA B N 1
ATOM 5643 C CA . ALA B 1 322 ? 10.094 11.531 13.656 1 96.81 322 ALA B CA 1
ATOM 5644 C C . ALA B 1 322 ? 8.703 11.281 14.227 1 96.81 322 ALA B C 1
ATOM 5646 O O . ALA B 1 322 ? 8.555 10.953 15.406 1 96.81 322 ALA B O 1
ATOM 5647 N N . ILE B 1 323 ? 7.738 11.5 13.406 1 97.88 323 ILE B N 1
ATOM 5648 C CA . ILE B 1 323 ? 6.352 11.195 13.75 1 97.88 323 ILE B CA 1
ATOM 5649 C C . ILE B 1 323 ? 5.84 10.055 12.867 1 97.88 323 ILE B C 1
ATOM 5651 O O . ILE B 1 323 ? 5.777 10.188 11.648 1 97.88 323 ILE B O 1
ATOM 5655 N N . LEU B 1 324 ? 5.461 8.969 13.531 1 97.81 324 LEU B N 1
ATOM 5656 C CA . LEU B 1 324 ? 5.051 7.766 12.812 1 97.81 324 LEU B CA 1
ATOM 5657 C C . LEU B 1 324 ? 3.58 7.453 13.078 1 97.81 324 LEU B C 1
ATOM 5659 O O . LEU B 1 324 ? 3.096 7.617 14.195 1 97.81 324 LEU B O 1
ATOM 5663 N N . ILE B 1 325 ? 2.9 7.074 12.039 1 97.12 325 ILE B N 1
ATOM 5664 C CA . ILE B 1 325 ? 1.596 6.434 12.164 1 97.12 325 ILE B CA 1
ATOM 5665 C C . ILE B 1 325 ? 1.74 4.926 11.961 1 97.12 325 ILE B C 1
ATOM 5667 O O . ILE B 1 325 ? 2.355 4.477 10.992 1 97.12 325 ILE B O 1
ATOM 5671 N N . SER B 1 326 ? 1.212 4.137 12.891 1 94.88 326 SER B N 1
ATOM 5672 C CA . SER B 1 326 ? 1.343 2.695 12.703 1 94.88 326 SER B CA 1
ATOM 5673 C C . SER B 1 326 ? 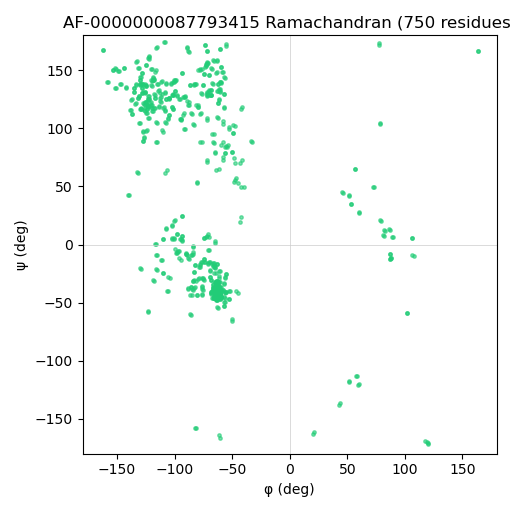0.217 1.944 13.414 1 94.88 326 SER B C 1
ATOM 5675 O O . SER B 1 326 ? -0.324 2.422 14.406 1 94.88 326 SER B O 1
ATOM 5677 N N . HIS B 1 327 ? -0.122 0.821 12.844 1 90.94 327 HIS B N 1
ATOM 5678 C CA . HIS B 1 327 ? -1.039 -0.136 13.453 1 90.94 327 HIS B CA 1
ATOM 5679 C C . HIS B 1 327 ? -0.308 -1.402 13.883 1 90.94 327 HIS B C 1
ATOM 5681 O O . HIS B 1 327 ? -0.927 -2.338 14.398 1 90.94 327 HIS B O 1
ATOM 5687 N N . HIS B 1 328 ? 0.91 -1.402 13.75 1 90.5 328 HIS B N 1
ATOM 5688 C CA . HIS B 1 328 ? 1.652 -2.643 13.938 1 90.5 328 HIS B CA 1
ATOM 5689 C C . HIS B 1 328 ? 2.012 -2.852 15.406 1 90.5 328 HIS B C 1
ATOM 5691 O O . HIS B 1 328 ? 2.545 -1.946 16.062 1 90.5 328 HIS B O 1
ATOM 5697 N N . PRO B 1 329 ? 1.857 -4.031 15.852 1 88.75 329 PRO B N 1
ATOM 5698 C CA . PRO B 1 329 ? 2.102 -4.297 17.281 1 88.75 329 PRO B CA 1
ATOM 5699 C C . PRO B 1 329 ? 3.545 -4.016 17.688 1 88.75 329 PRO B C 1
ATOM 5701 O O . PRO B 1 329 ? 3.791 -3.51 18.781 1 88.75 329 PRO B O 1
ATOM 5704 N N . GLU B 1 330 ? 4.449 -4.309 16.859 1 88 330 GLU B N 1
ATOM 5705 C CA . GLU B 1 330 ? 5.852 -4.09 17.203 1 88 330 GLU B CA 1
ATOM 5706 C C . GLU B 1 330 ? 6.137 -2.611 17.438 1 88 330 GLU B C 1
ATOM 5708 O O . GLU B 1 330 ? 6.789 -2.252 18.422 1 88 330 GLU B O 1
ATOM 5713 N N . PHE B 1 331 ? 5.68 -1.766 16.594 1 91.94 331 PHE B N 1
ATOM 5714 C CA . PHE B 1 331 ? 5.867 -0.328 16.75 1 91.94 331 PHE B CA 1
ATOM 5715 C C . PHE B 1 331 ? 5.156 0.179 18 1 91.94 331 PHE B C 1
ATOM 5717 O O . PHE B 1 331 ? 5.711 0.977 18.75 1 91.94 331 PHE B O 1
ATOM 5724 N N . ILE B 1 332 ? 3.988 -0.316 18.188 1 91.25 332 ILE B N 1
ATOM 5725 C CA . ILE B 1 332 ? 3.184 0.115 19.328 1 91.25 332 ILE B CA 1
ATOM 5726 C C . ILE B 1 332 ? 3.857 -0.311 20.625 1 91.25 332 ILE B C 1
ATOM 5728 O O . ILE B 1 332 ? 3.998 0.492 21.547 1 91.25 332 ILE B O 1
ATOM 5732 N N . ASN B 1 333 ? 4.32 -1.527 20.656 1 89.94 333 ASN B N 1
ATOM 5733 C CA . ASN B 1 333 ? 4.938 -2.041 21.859 1 89.94 333 ASN B CA 1
ATOM 5734 C C . ASN B 1 333 ? 6.227 -1.291 22.203 1 89.94 333 ASN B C 1
ATOM 5736 O O . ASN B 1 333 ? 6.531 -1.064 23.375 1 89.94 333 ASN B O 1
ATOM 5740 N N . VAL B 1 334 ? 6.902 -0.862 21.25 1 88.88 334 VAL B N 1
ATOM 5741 C CA . VAL B 1 334 ? 8.203 -0.227 21.469 1 88.88 334 VAL B CA 1
ATOM 5742 C C . VAL B 1 334 ? 8.008 1.249 21.797 1 88.88 334 VAL B C 1
ATOM 5744 O O . VAL B 1 334 ? 8.625 1.766 22.734 1 88.88 334 VAL B O 1
ATOM 5747 N N . LEU B 1 335 ? 7.078 1.924 21.172 1 90.56 335 LEU B N 1
ATOM 5748 C CA . LEU B 1 335 ? 7.043 3.381 21.234 1 90.56 335 LEU B CA 1
ATOM 5749 C C . LEU B 1 335 ? 5.922 3.854 22.156 1 90.56 335 LEU B C 1
ATOM 5751 O O . LEU B 1 335 ? 6.012 4.934 22.75 1 90.56 335 LEU B O 1
ATOM 5755 N N . ALA B 1 336 ? 4.906 3.109 22.281 1 86.56 336 ALA B N 1
ATOM 5756 C CA . ALA B 1 336 ? 3.676 3.6 22.891 1 86.56 336 ALA B CA 1
ATOM 5757 C C . ALA B 1 336 ? 3.898 3.943 24.359 1 86.56 336 ALA B C 1
ATOM 5759 O O . ALA B 1 336 ? 3.373 4.941 24.859 1 86.56 336 ALA B O 1
ATOM 5760 N N . PRO B 1 337 ? 4.629 3.203 25.078 1 84.06 337 PRO B N 1
ATOM 5761 C CA . PRO B 1 337 ? 4.766 3.48 26.516 1 84.06 337 PRO B CA 1
ATOM 5762 C C . PRO B 1 337 ? 5.242 4.902 26.797 1 84.06 337 PRO B C 1
ATOM 5764 O O . PRO B 1 337 ? 4.816 5.516 27.781 1 84.06 337 PRO B O 1
ATOM 5767 N N . GLN B 1 338 ? 5.941 5.57 25.922 1 83.94 338 GLN B N 1
ATOM 5768 C CA . GLN B 1 338 ? 6.484 6.887 26.234 1 83.94 338 GLN B CA 1
ATOM 5769 C C . GLN B 1 338 ? 6.137 7.898 25.141 1 83.94 338 GLN B C 1
ATOM 5771 O O . GLN B 1 338 ? 6.055 9.102 25.406 1 83.94 338 GLN B O 1
ATOM 5776 N N . ASP B 1 339 ? 5.844 7.426 24.062 1 91.38 339 ASP B N 1
ATOM 5777 C CA . ASP B 1 339 ? 5.895 8.352 22.938 1 91.38 339 ASP B CA 1
ATOM 5778 C C . ASP B 1 339 ? 4.723 8.125 21.984 1 91.38 339 ASP B C 1
ATOM 5780 O O . ASP B 1 339 ? 4.906 8.117 20.766 1 91.38 339 ASP B O 1
ATOM 5784 N N . ALA B 1 340 ? 3.543 7.918 22.578 1 94.19 340 ALA B N 1
ATOM 5785 C CA . ALA B 1 340 ? 2.432 7.676 21.656 1 94.19 340 ALA B CA 1
ATOM 5786 C C . ALA B 1 340 ? 1.243 8.57 21.984 1 94.19 340 ALA B C 1
ATOM 5788 O O . ALA B 1 340 ? 1.02 8.914 23.141 1 94.19 340 ALA B O 1
ATOM 5789 N N . ILE B 1 341 ? 0.587 8.992 21 1 95.69 341 ILE B N 1
ATOM 5790 C CA . ILE B 1 341 ? -0.651 9.758 21.094 1 95.69 341 ILE B CA 1
ATOM 5791 C C . ILE B 1 341 ? -1.775 9.008 20.375 1 95.69 341 ILE B C 1
ATOM 5793 O O . ILE B 1 341 ? -1.565 8.422 19.312 1 95.69 341 ILE B O 1
ATOM 5797 N N . GLN B 1 342 ? -2.895 8.984 20.984 1 93.31 342 GLN B N 1
ATOM 5798 C CA . GLN B 1 342 ? -4.043 8.258 20.438 1 93.31 342 GLN B CA 1
ATOM 5799 C C . GLN B 1 342 ? -5.027 9.203 19.766 1 93.31 342 GLN B C 1
ATOM 5801 O O . GLN B 1 342 ? -5.418 10.219 20.344 1 93.31 342 GLN B O 1
ATOM 5806 N N . PHE B 1 343 ? -5.387 8.867 18.578 1 95.12 343 PHE B N 1
ATOM 5807 C CA . PHE B 1 343 ? -6.395 9.586 17.812 1 95.12 343 PHE B CA 1
ATOM 5808 C C . PHE B 1 343 ? -7.73 8.852 17.859 1 95.12 343 PHE B C 1
ATOM 5810 O O . PHE B 1 343 ? -7.777 7.629 17.734 1 95.12 343 PHE B O 1
ATOM 5817 N N . ARG B 1 344 ? -8.766 9.633 17.984 1 91.81 344 ARG B N 1
ATOM 5818 C CA . ARG B 1 344 ? -10.109 9.062 17.984 1 91.81 344 ARG B CA 1
ATOM 5819 C C . ARG B 1 344 ? -11.125 10.07 17.453 1 91.81 344 ARG B C 1
ATOM 5821 O O . ARG B 1 344 ? -10.883 11.281 17.484 1 91.81 344 ARG B O 1
ATOM 5828 N N . ARG B 1 345 ? -12.141 9.508 16.891 1 90.56 345 ARG B N 1
ATOM 5829 C CA . ARG B 1 345 ? -13.312 10.297 16.531 1 90.56 345 ARG B CA 1
ATOM 5830 C C . ARG B 1 345 ? -14.578 9.711 17.141 1 90.56 345 ARG B C 1
ATOM 5832 O O . ARG B 1 345 ? -14.898 8.539 16.922 1 90.56 345 ARG B O 1
ATOM 5839 N N . LYS B 1 346 ? -15.148 10.531 17.906 1 83.94 346 LYS B N 1
ATOM 5840 C CA . LYS B 1 346 ? -16.406 10.078 18.5 1 83.94 346 LYS B CA 1
ATOM 5841 C C . LYS B 1 346 ? -17.562 10.25 17.531 1 83.94 346 LYS B C 1
ATOM 5843 O O . LYS B 1 346 ? -17.844 11.359 17.078 1 83.94 346 LYS B O 1
ATOM 5848 N N . ASP B 1 347 ? -18.234 9.227 17.156 1 81 347 ASP B N 1
ATOM 5849 C CA . ASP B 1 347 ? -19.438 9.219 16.328 1 81 347 ASP B CA 1
ATOM 5850 C C . ASP B 1 347 ? -19.219 9.977 15.023 1 81 347 ASP B C 1
ATOM 5852 O O . ASP B 1 347 ? -20.062 10.781 14.609 1 81 347 ASP B O 1
ATOM 5856 N N . GLY B 1 348 ? -18.047 9.883 14.531 1 83.81 348 GLY B N 1
ATOM 5857 C CA . GLY B 1 348 ? -17.75 10.484 13.242 1 83.81 348 GLY B CA 1
ATOM 5858 C C . GLY B 1 348 ? -17.469 11.969 13.32 1 83.81 348 GLY B C 1
ATOM 5859 O O . GLY B 1 348 ? -17.328 12.633 12.297 1 83.81 348 GLY B O 1
ATOM 5860 N N . GLY B 1 349 ? -17.359 12.492 14.492 1 88.25 349 GLY B N 1
ATOM 5861 C CA . GLY B 1 349 ? -17.141 13.914 14.695 1 88.25 349 GLY B CA 1
ATOM 5862 C C . GLY B 1 349 ? -15.688 14.328 14.555 1 88.25 349 GLY B C 1
ATOM 5863 O O . GLY B 1 349 ? -14.93 13.695 13.805 1 88.25 349 GLY B O 1
ATOM 5864 N N . PRO B 1 350 ? -15.375 15.461 15.164 1 93.31 350 PRO B N 1
ATOM 5865 C CA . PRO B 1 350 ? -14 15.969 15.055 1 93.31 350 PRO B CA 1
ATOM 5866 C C . PRO B 1 350 ? -12.977 15.062 15.727 1 93.31 350 PRO B C 1
ATOM 5868 O O . PRO B 1 350 ? -13.328 14.281 16.625 1 93.31 350 PRO B O 1
ATOM 5871 N N . VAL B 1 351 ? -11.766 15.172 15.336 1 96.06 351 VAL B N 1
ATOM 5872 C CA . VAL B 1 351 ? -10.656 14.398 15.891 1 96.06 351 VAL B CA 1
ATOM 5873 C C . VAL B 1 351 ? -10.383 14.836 17.328 1 96.06 351 VAL B C 1
ATOM 5875 O O . VAL B 1 351 ? -10.328 16.031 17.609 1 96.06 351 VAL B O 1
ATOM 5878 N N . MET B 1 352 ? -10.25 13.859 18.141 1 95.44 352 MET B N 1
ATOM 5879 C CA . MET B 1 352 ? -9.781 14.047 19.516 1 95.44 352 MET B CA 1
ATOM 5880 C C . MET B 1 352 ? -8.5 13.266 19.766 1 95.44 352 MET B C 1
ATOM 5882 O O . MET B 1 352 ? -8.344 12.141 19.281 1 95.44 352 MET B O 1
ATOM 5886 N N . ILE B 1 353 ? -7.598 13.914 20.531 1 96.06 353 ILE B N 1
ATOM 5887 C CA . ILE B 1 353 ? -6.344 13.211 20.781 1 96.06 353 ILE B CA 1
ATOM 5888 C C . ILE B 1 353 ? -6.055 13.18 22.281 1 96.06 353 ILE B C 1
ATOM 5890 O O . ILE B 1 353 ? -6.441 14.094 23 1 96.06 353 ILE B O 1
ATOM 5894 N N . ARG B 1 354 ? -5.438 12.18 22.75 1 93 354 ARG B N 1
ATOM 5895 C CA . ARG B 1 354 ? -4.957 12.031 24.125 1 93 354 ARG B CA 1
ATOM 5896 C C . ARG B 1 354 ? -3.689 11.18 24.172 1 93 354 ARG B C 1
ATOM 5898 O O . ARG B 1 354 ? -3.465 10.344 23.297 1 93 354 ARG B O 1
ATOM 5905 N N . PRO B 1 355 ? -2.873 11.469 25.109 1 91.69 355 PRO B N 1
ATOM 5906 C CA . PRO B 1 355 ? -1.716 10.586 25.266 1 91.69 355 PRO B CA 1
ATOM 5907 C C . PRO B 1 355 ? -2.111 9.125 25.484 1 91.69 355 PRO B C 1
ATOM 5909 O O . PRO B 1 355 ? -3.123 8.844 26.125 1 91.69 355 PRO B O 1
ATOM 5912 N N . PHE B 1 356 ? -1.313 8.289 24.922 1 89.81 356 PHE B N 1
ATOM 5913 C CA . PHE B 1 356 ? -1.546 6.867 25.125 1 89.81 356 PHE B CA 1
ATOM 5914 C C . PHE B 1 356 ? -1.259 6.473 26.578 1 89.81 356 PHE B C 1
ATOM 5916 O O . PHE B 1 356 ? -0.217 6.832 27.125 1 89.81 356 PHE B O 1
ATOM 5923 N N . GLU B 1 357 ? -2.266 5.781 27.172 1 83.25 357 GLU B N 1
ATOM 5924 C CA . GLU B 1 357 ? -2.1 5.336 28.562 1 83.25 357 GLU B CA 1
ATOM 5925 C C . GLU B 1 357 ? -2.266 3.822 28.672 1 83.25 357 GLU B C 1
ATOM 5927 O O . GLU B 1 357 ? -3.18 3.244 28.078 1 83.25 357 GLU B O 1
ATOM 5932 N N . ILE B 1 358 ? -1.299 3.084 29.234 1 77.06 358 ILE B N 1
ATOM 5933 C CA . ILE B 1 358 ? -1.357 1.641 29.438 1 77.06 358 ILE B CA 1
ATOM 5934 C C . ILE B 1 358 ? -2.371 1.312 30.531 1 77.06 358 ILE B C 1
ATOM 5936 O O . ILE B 1 358 ? -3.023 0.268 30.484 1 77.06 358 ILE B O 1
ATOM 5940 N N . GLY B 1 359 ? -3.148 2.223 31 1 64.12 359 GLY B N 1
ATOM 5941 C CA . GLY B 1 359 ? -4.152 2.084 32.031 1 64.12 359 GLY B CA 1
ATOM 5942 C C . GLY B 1 359 ? -3.941 0.86 32.906 1 64.12 359 GLY B C 1
ATOM 5943 O O . GLY B 1 359 ? -2.838 0.317 32.969 1 64.12 359 GLY B O 1
ATOM 5944 N N . PRO B 1 360 ? -5.062 0.469 33.656 1 61.06 360 PRO B N 1
ATOM 5945 C CA . PRO B 1 360 ? -5.027 -0.592 34.656 1 61.06 360 PRO B CA 1
ATOM 5946 C C . PRO B 1 360 ? -4.906 -1.985 34.031 1 61.06 360 PRO B C 1
ATOM 5948 O O . PRO B 1 360 ? -5.059 -2.988 34.75 1 61.06 360 PRO B O 1
ATOM 5951 N N . TYR B 1 361 ? -4.715 -2.01 32.781 1 61.88 361 TYR B N 1
ATOM 5952 C CA . TYR B 1 361 ? -4.762 -3.307 32.094 1 61.88 361 TYR B CA 1
ATOM 5953 C C . TYR B 1 361 ? -3.52 -4.129 32.438 1 61.88 361 TYR B C 1
ATOM 5955 O O . TYR B 1 361 ? -2.553 -4.137 31.656 1 61.88 361 TYR B O 1
ATOM 5963 N N . GLN B 1 362 ? -3.398 -4.621 33.625 1 65.44 362 GLN B N 1
ATOM 5964 C CA . GLN B 1 362 ? -2.289 -5.453 34.062 1 65.44 362 GLN B CA 1
ATOM 5965 C C . GLN B 1 362 ? -2.133 -6.688 33.188 1 65.44 362 GLN B C 1
ATOM 5967 O O . GLN B 1 362 ? -3.115 -7.367 32.875 1 65.44 362 GLN B O 1
ATOM 5972 N N . GLY B 1 363 ? -0.93 -6.848 32.438 1 75.19 363 GLY B N 1
ATOM 5973 C CA . GLY B 1 363 ? -0.553 -8.07 31.75 1 75.19 363 GLY B CA 1
ATOM 5974 C C . GLY B 1 363 ? -0.655 -7.957 30.25 1 75.19 363 GLY B C 1
ATOM 5975 O O . GLY B 1 363 ? -0.141 -8.805 29.516 1 75.19 363 GLY B O 1
ATOM 5976 N N . LEU B 1 364 ? -1.286 -6.82 29.828 1 82.38 364 LEU B N 1
ATOM 5977 C CA . LEU B 1 364 ? -1.402 -6.699 28.375 1 82.38 364 LEU B CA 1
ATOM 5978 C C . LEU B 1 364 ? -0.31 -5.793 27.828 1 82.38 364 LEU B C 1
ATOM 5980 O O . LEU B 1 364 ? 0.075 -4.812 28.453 1 82.38 364 LEU B O 1
ATOM 5984 N N . THR B 1 365 ? 0.181 -6.191 26.703 1 86.44 365 THR B N 1
ATOM 5985 C CA . THR B 1 365 ? 1.103 -5.312 25.984 1 86.44 365 THR B CA 1
ATOM 5986 C C . THR B 1 365 ? 0.363 -4.117 25.391 1 86.44 365 THR B C 1
ATOM 5988 O O . THR B 1 365 ? -0.857 -4.16 25.219 1 86.44 365 THR B O 1
ATOM 5991 N N . PRO B 1 366 ? 1.042 -3.025 25.141 1 87 366 PRO B N 1
ATOM 5992 C CA . PRO B 1 366 ? 0.408 -1.862 24.516 1 87 366 PRO B CA 1
ATOM 5993 C C . PRO B 1 366 ? -0.338 -2.219 23.219 1 87 366 PRO B C 1
ATOM 5995 O O . PRO B 1 366 ? -1.444 -1.725 22.984 1 87 366 PRO B O 1
ATOM 5998 N N . ALA B 1 367 ? 0.232 -3.043 22.5 1 86.69 367 ALA B N 1
ATOM 5999 C CA . ALA B 1 367 ? -0.4 -3.447 21.234 1 86.69 367 ALA B CA 1
ATOM 6000 C C . ALA B 1 367 ? -1.72 -4.168 21.5 1 86.69 367 ALA B C 1
ATOM 6002 O O . ALA B 1 367 ? -2.693 -3.979 20.766 1 86.69 367 ALA B O 1
ATOM 6003 N N . GLU B 1 368 ? -1.69 -4.977 22.469 1 84.06 368 GLU B N 1
ATOM 6004 C CA . GLU B 1 368 ? -2.906 -5.699 22.828 1 84.06 368 GLU B CA 1
ATOM 6005 C C . GLU B 1 368 ? -3.996 -4.746 23.312 1 84.06 368 GLU B C 1
ATOM 6007 O O . GLU B 1 368 ? -5.18 -4.965 23.047 1 84.06 368 GLU B O 1
ATOM 6012 N N . ILE B 1 369 ? -3.555 -3.742 24 1 83.06 369 ILE B N 1
ATOM 6013 C CA . ILE B 1 369 ? -4.488 -2.727 24.484 1 83.06 369 ILE B CA 1
ATOM 6014 C C . ILE B 1 369 ? -5.141 -2.029 23.281 1 83.06 369 ILE B C 1
ATOM 6016 O O . ILE B 1 369 ? -6.359 -1.848 23.266 1 83.06 369 ILE B O 1
ATOM 6020 N N . VAL B 1 370 ? -4.352 -1.735 22.359 1 82.69 370 VAL B N 1
ATOM 6021 C CA . VAL B 1 370 ? -4.844 -1.054 21.172 1 82.69 370 VAL B CA 1
ATOM 6022 C C . VAL B 1 370 ? -5.785 -1.977 20.391 1 82.69 370 VAL B C 1
ATOM 6024 O O . VAL B 1 370 ? -6.832 -1.542 19.906 1 82.69 370 VAL B O 1
ATOM 6027 N N . ALA B 1 371 ? -5.449 -3.197 20.312 1 78.62 371 ALA B N 1
ATOM 6028 C CA . ALA B 1 371 ? -6.223 -4.176 19.562 1 78.62 371 ALA B CA 1
ATOM 6029 C C . ALA B 1 371 ? -7.586 -4.414 20.188 1 78.62 371 ALA B C 1
ATOM 6031 O O . ALA B 1 371 ? -8.562 -4.703 19.5 1 78.62 371 ALA B O 1
ATOM 6032 N N . ARG B 1 372 ? -7.688 -4.469 21.469 1 74.31 372 ARG B N 1
ATOM 6033 C CA . ARG B 1 372 ? -8.93 -4.734 22.188 1 74.31 372 ARG B CA 1
ATOM 6034 C C . ARG B 1 372 ? -9.852 -3.521 22.156 1 74.31 372 ARG B C 1
ATOM 6036 O O . ARG B 1 372 ? -11.047 -3.637 22.438 1 74.31 372 ARG B O 1
ATOM 6043 N N . GLY B 1 373 ? -9.547 -2.438 21.438 1 64.38 373 GLY B N 1
ATOM 6044 C CA . GLY B 1 373 ? -10.383 -1.252 21.312 1 64.38 373 GLY B CA 1
ATOM 6045 C C . GLY B 1 373 ? -10.297 -0.332 22.516 1 64.38 373 GLY B C 1
ATOM 6046 O O . GLY B 1 373 ? -10.109 -0.792 23.641 1 64.38 373 GLY B O 1
ATOM 6047 N N . TRP B 1 374 ? -9.648 0.779 22.562 1 51.97 374 TRP B N 1
ATOM 6048 C CA . TRP B 1 374 ? -9.641 1.784 23.625 1 51.97 374 TRP B CA 1
ATOM 6049 C C . TRP B 1 374 ? -11.062 2.105 24.078 1 51.97 374 TRP B C 1
ATOM 6051 O O . TRP B 1 374 ? -11.266 2.688 25.141 1 51.97 374 TRP B O 1
ATOM 6061 N N . GLU B 1 375 ? -11.938 2.186 23.172 1 44.75 375 GLU B N 1
ATOM 6062 C CA . GLU B 1 375 ? -13.117 3.047 23.219 1 44.75 375 GLU B CA 1
ATOM 6063 C C . GLU B 1 375 ? -14.023 2.678 24.391 1 44.75 375 GLU B C 1
ATOM 6065 O O . GLU B 1 375 ? -14.898 3.457 24.766 1 44.75 375 GLU B O 1
ATOM 6070 N N . ASN B 1 376 ? -14.25 1.49 24.719 1 36.66 376 ASN B N 1
ATOM 6071 C CA . ASN B 1 376 ? -15.422 1.422 25.594 1 36.66 376 ASN B CA 1
ATOM 6072 C C . ASN B 1 376 ? -15.172 2.137 26.922 1 36.66 376 ASN B C 1
ATOM 6074 O O . ASN B 1 376 ? -15.891 1.908 27.891 1 36.66 376 ASN B O 1
ATOM 6078 N N . GLU B 1 377 ? -13.977 2.742 27.125 1 35.38 377 GLU B N 1
ATOM 6079 C CA . GLU B 1 377 ? -14.203 3.562 28.312 1 35.38 377 GLU B CA 1
ATOM 6080 C C . GLU B 1 377 ? -14.656 4.969 27.938 1 35.38 377 GLU B C 1
ATOM 6082 O O . GLU B 1 377 ? -14.18 5.539 26.953 1 35.38 377 GLU B O 1
#

Radius of gyration: 29.01 Å; Cα contacts (8 Å, |Δi|>4): 1527; chains: 2; bounding box: 58×94×89 Å

Nearest PDB structures (foldseek):
  6p74-assembly1_A-2  TM=5.317E-01  e=7.215E-12  Thermus scotoductus
  8t8e-assembly1_A  TM=4.644E-01  e=9.349E-08  Saccharomyces cerevisiae W303
  7tve-assembly1_D  TM=5.156E-01  e=1.012E-06  Saccharomyces cerevisiae W303
  8i4w-assembly1_B  TM=4.627E-01  e=1.034E-05  Saccharomyces cerevisiae S288C
  8i4x-assembly1_B  TM=5.797E-01  e=9.060E-04  Saccharomyces cerevisiae S288C

Solvent-accessible surface area (backbone atoms only — not comparable to full-atom values): 40077 Å² total; per-residue (Å²): 53,65,55,33,40,35,33,28,37,43,43,51,32,45,80,27,74,46,69,59,55,51,59,27,34,41,35,56,56,63,76,18,47,71,67,52,53,55,48,53,53,48,36,53,48,46,38,65,72,34,93,43,51,38,48,79,64,45,44,42,84,41,32,24,80,50,52,95,67,43,60,29,42,40,36,44,28,37,39,53,90,93,41,39,37,42,38,36,42,30,33,42,30,35,81,85,52,78,49,27,35,50,41,29,44,34,34,25,51,70,87,36,79,71,41,82,45,63,60,70,78,70,82,67,80,84,70,90,76,80,70,80,66,80,74,63,76,41,57,54,60,67,57,97,85,61,66,45,79,39,75,41,71,73,29,22,34,64,77,51,65,78,79,29,45,67,60,49,54,54,50,66,38,49,41,53,34,39,79,37,52,91,61,29,51,26,63,30,88,59,68,32,94,61,73,40,51,40,38,36,46,46,41,14,26,49,49,30,36,64,73,76,36,48,70,54,50,67,60,46,50,61,52,44,43,73,70,34,90,41,42,69,46,79,40,84,45,64,60,84,90,43,70,30,30,34,28,35,30,28,37,23,62,82,32,74,71,43,64,52,47,79,34,51,47,55,72,47,43,55,21,50,45,41,49,54,51,50,58,52,58,55,62,52,63,74,47,24,27,40,36,37,48,41,78,61,56,66,42,31,56,55,59,48,59,62,50,51,52,49,41,52,51,39,34,70,72,50,40,37,23,38,41,35,34,51,62,46,49,69,59,33,52,70,36,30,85,82,24,24,36,33,34,35,41,67,56,58,34,48,44,43,76,45,73,51,71,76,70,89,55,81,92,58,52,56,31,54,48,56,37,73,51,71,63,92,108,54,63,53,33,40,34,33,28,38,43,42,50,30,45,79,26,75,45,66,60,55,52,59,28,34,41,35,56,55,63,74,18,49,70,66,52,53,58,49,52,53,48,35,52,48,46,39,65,72,35,93,43,51,39,47,80,64,43,44,41,81,40,31,24,80,52,51,94,68,44,58,30,40,40,35,43,28,37,39,52,92,92,42,39,37,41,37,38,42,30,33,42,30,34,81,85,51,78,49,28,38,49,40,30,43,34,33,25,51,72,86,36,80,70,41,80,47,64,60,72,77,68,82,66,79,83,70,90,77,81,70,81,67,80,73,62,76,42,56,52,60,69,56,98,82,61,64,42,78,40,76,40,72,74,29,22,34,65,78,51,67,78,79,30,44,68,59,48,55,55,51,66,38,48,44,53,34,40,79,37,51,90,62,29,52,28,64,31,90,59,68,29,92,61,74,41,50,40,39,36,45,45,43,14,27,50,49,30,36,63,74,76,36,49,70,54,50,65,60,44,50,61,54,45,43,73,70,33,89,39,42,68,46,79,41,83,45,65,60,85,90,45,72,31,32,36,27,34,30,29,37,24,63,84,33,74,71,43,65,51,47,80,35,50,47,55,73,48,43,54,22,50,46,42,48,55,53,51,58,54,58,55,61,51,64,73,47,24,27,39,35,35,47,41,77,60,56,66,43,31,54,57,57,47,58,61,48,52,52,49,41,52,49,40,35,70,74,49,41,38,21,38,41,35,34,51,61,47,49,69,59,32,52,70,35,31,84,80,24,23,35,32,35,35,41,66,57,60,34,49,43,43,74,44,72,50,70,76,69,88,54,80,91,57,51,55,32,53,48,57,38,72,52,70,64,91,110

Secondary structure (DSSP, 8-state):
-EEEEEEESBTTBSSEEE---SEEEEEE-TTSSHHHHHHHHHHHHHHHHS---GGGT--GGGS-TTS---EEEEEEEEEETTEEEEEEEEEEE-TTSS-EEEEEEEEEETTEEEEEEE---------SS------SSEEEEE-SS-EEEEE-GGGSS---GGGGHHHHHHHHTEEEE---GGG--SEESS--SS--SS-TTHHHHHHHHHHH-HHHHHHHHHHHHHHSTTEEEEEEE--TTSPEEEEEEEE-TT-TT-SEEEEEGGGS-HHHHHHHHHHHHHTPPTTPEEEEE-TTTT--HHHHHHHHHHHHHHHHHH--EEEEE---HHHHHHHHHHHEEEEEEGGG-SEEEEE---TT-TT--HHHHHHT-STT-/-EEEEEEESBTTBSSEEE---SEEEEEE-TTSSHHHHHHHHHHHHHHHHS---GGGT--GGGS-TTS---EEEEEEEEEETTEEEEEEEEEEE-TTSS-EEEEEEEEEETTEEEEEEE---------SS------SSEEEEE-SS-EEEEE-GGGSS---GGGGHHHHHHHHTEEEE---GGG--SEESS--SS--SS-TTHHHHHHHHHHH-HHHHHHHHHHHHHHSTTEEEEEEE--TTSPEEEEEEEE-TT-TT-SEEEEEGGGS-HHHHHHHHHHHHHTPPTTPEEEEE-TTTT--HHHHHHHHHHHHHHHHHH--EEEEE---HHHHHHHHHHHEEEEEEGGG-SEEEEE---TT-TT--HHHHHHT-STT-

InterPro domains:
  IPR003959 ATPase, AAA-type, core [PF13304] (26-111)
  IPR003959 ATPase, AAA-type, core [PF13304] (208-333)
  IPR027417 P-loop containing nucleoside triphosphate hydrolase [G3DSA:3.40.50.300] (1-349)
  IPR027417 P-loop containing nucleoside triphosphate hydrolase [SSF52540] (1-349)

Sequence (754 aa):
MITRFYVDNYKCLVNFEYKPKPMELIVGSNGSGKTTVFEALGCVQDFVLNQKKASEFFSSQSLTRWQSRGKMVFVLELDDEDKKYKYELVLDVDEEGIYSMVSSENLRLNGNHVIKSDLTVEDFDHGKNGISINMYMDVAIYSAGKSRLFRVSDIEKSTLGYHGQGFREALEKMVSVKLQPALISSIVEDSEERPSRSFDNFPAYYFYLLQEKQSLIFDLIPILRENIDGFRSFIMEQRGTRPRKLRVEFAVEGSERGQTVPYDFSELSDGQRALIALYTLAFCESGSTLLIDEPENFISSRELQPWLMLLQERIEDFGGQAILISHHPEFINVLAPQDAIQFRRKDGGPVMIRPFEIGPYQGLTPAEIVARGWENEMITRFYVDNYKCLVNFEYKPKPMELIVGSNGSGKTTVFEALGCVQDFVLNQKKASEFFSSQSLTRWQSRGKMVFVLELDDEDKKYKYELVLDVDEEGIYSMVSSENLRLNGNHVIKSDLTVEDFDHGKNGISINMYMDVAIYSAGKSRLFRVSDIEKSTLGYHGQGFREALEKMVSVKLQPALISSIVEDSEERPSRSFDNFPAYYFYLLQEKQSLIFDLIPILRENIDGFRSFIMEQRGTRPRKLRVEFAVEGSERGQTVPYDFSELSDGQRALIALYTLAFCESGSTLLIDEPENFISSRELQPWLMLLQERIEDFGGQAILISHHPEFINVLAPQDAIQFRRKDGGPVMIRPFEIGPYQGLTPAEIVARGWENE

pLDDT: mean 83.69, std 18.45, range [29.52, 98.69]

Organism: NCBI:txid1960156